Protein AF-A0A7S3QJF5-F1 (afdb_monomer)

Solvent-accessible surface area (backbone atoms only — not comparable to full-atom values): 26182 Å² total; per-residue (Å²): 145,81,90,89,87,81,88,81,76,85,84,74,83,82,45,63,79,33,68,80,25,39,72,54,13,58,52,30,79,36,64,39,49,44,50,48,44,56,65,53,67,26,34,34,43,92,89,38,41,21,48,79,27,60,51,68,78,72,95,84,66,97,65,93,73,73,82,42,37,38,66,36,55,41,42,27,32,24,41,59,28,31,26,75,39,72,47,81,42,100,88,47,33,36,41,34,31,33,34,60,88,62,37,78,39,47,32,40,37,64,68,52,68,69,61,54,62,71,52,65,83,48,92,86,53,89,82,69,66,90,47,66,71,42,41,32,40,37,34,24,38,62,40,81,76,44,79,70,46,82,42,83,43,60,54,47,96,91,38,71,42,71,28,27,33,42,47,60,36,32,40,50,76,45,76,46,80,55,84,57,87,58,52,60,61,53,48,52,51,45,22,52,52,46,40,49,35,58,50,39,87,74,90,71,72,99,63,82,83,73,56,75,71,78,57,49,74,88,57,70,69,63,65,53,32,13,49,58,43,50,72,70,44,58,68,70,59,39,51,51,54,53,50,65,61,54,70,75,75,69,88,83,77,89,70,84,68,54,76,64,59,64,56,48,34,72,71,61,38,89,78,65,78,81,90,55,91,52,28,73,50,45,71,48,51,78,89,73,50,74,86,42,88,70,42,78,84,40,62,49,59,52,52,48,54,51,51,51,49,52,41,45,72,70,64,63,61,59,76,90,47,53,70,58,34,52,74,66,74,53,56,89,68,50,38,52,45,42,56,64,59,60,68,66,32,66,68,55,44,53,47,35,48,61,57,24,61,86,48,98,51,38,74,63,44,38,57,48,46,54,55,51,50,54,52,40,35,30,70,69,28,40,35,35,79,76,35,80,90,70,42,26,34,31,50,44,28,35,79,56,36,50,44,54,53,53,55,49,52,67,68,41,68,88,46,97,69,79,77,59,71,68,61,72,52,36,47,66,70,58,55,53,51,46,53,52,51,56,56,58,50,48,76,74,66,78,122

Mean predicted aligned error: 14.53 Å

Structure (mmCIF, N/CA/C/O backbone):
data_AF-A0A7S3QJF5-F1
#
_entry.id   AF-A0A7S3QJF5-F1
#
loop_
_atom_site.group_PDB
_atom_site.id
_atom_site.type_symbol
_atom_site.label_atom_id
_atom_site.label_alt_id
_atom_site.label_comp_id
_atom_site.label_asym_id
_atom_site.label_entity_id
_atom_site.label_seq_id
_atom_site.pdbx_PDB_ins_code
_atom_site.Cartn_x
_atom_site.Cartn_y
_atom_site.Cartn_z
_atom_site.occupancy
_atom_site.B_iso_or_equiv
_atom_site.auth_seq_id
_atom_site.auth_comp_id
_atom_site.auth_asym_id
_atom_site.auth_atom_id
_atom_site.pdbx_PDB_model_num
ATOM 1 N N . MET A 1 1 ? -17.122 21.396 52.860 1.00 43.59 1 MET A N 1
ATOM 2 C CA . MET A 1 1 ? -16.197 20.305 52.474 1.00 43.59 1 MET A CA 1
ATOM 3 C C . MET A 1 1 ? -16.708 19.664 51.190 1.00 43.59 1 MET A C 1
ATOM 5 O O . MET A 1 1 ? -17.075 18.500 51.164 1.00 43.59 1 MET A O 1
ATOM 9 N N . GLU A 1 2 ? -16.739 20.449 50.121 1.00 44.84 2 GLU A N 1
ATOM 10 C CA . GLU A 1 2 ? -17.130 20.034 48.775 1.00 44.84 2 GLU A CA 1
ATOM 11 C C . GLU A 1 2 ? -16.091 20.625 47.822 1.00 44.84 2 GLU A C 1
ATOM 13 O O . GLU A 1 2 ? -15.639 21.749 48.037 1.00 44.84 2 GLU A O 1
ATOM 18 N N . GLY A 1 3 ? -15.689 19.867 46.800 1.00 44.97 3 GLY A N 1
ATOM 19 C CA . GLY A 1 3 ? -14.887 20.400 45.696 1.00 44.97 3 GLY A CA 1
ATOM 20 C C . GLY A 1 3 ? -13.443 19.903 45.601 1.00 44.97 3 GLY A C 1
ATOM 21 O O . GLY A 1 3 ? -12.527 20.712 45.601 1.00 44.97 3 GLY A O 1
ATOM 22 N N . LYS A 1 4 ? -13.230 18.587 45.456 1.00 47.69 4 LYS A N 1
ATOM 23 C CA . LYS A 1 4 ? -12.021 17.997 44.831 1.00 47.69 4 LYS A CA 1
ATOM 24 C C . LYS A 1 4 ? -12.344 16.609 44.247 1.00 47.69 4 LYS A C 1
ATOM 26 O O . LYS A 1 4 ? -11.922 15.605 44.802 1.00 47.69 4 LYS A O 1
ATOM 31 N N . LYS A 1 5 ? -13.145 16.519 43.171 1.00 47.94 5 LYS A N 1
ATOM 32 C CA . LYS A 1 5 ? -13.396 15.237 42.457 1.00 47.94 5 LYS A CA 1
ATOM 33 C C . LYS A 1 5 ? -13.646 15.335 40.936 1.00 47.94 5 LYS A C 1
ATOM 35 O O . LYS A 1 5 ? -14.185 14.401 40.359 1.00 47.94 5 LYS A O 1
ATOM 40 N N . SER A 1 6 ? -13.245 16.409 40.250 1.00 43.84 6 SER A N 1
ATOM 41 C CA . SER A 1 6 ? -13.555 16.571 38.810 1.00 43.84 6 SER A CA 1
ATOM 42 C C . SER A 1 6 ? -12.358 16.753 37.865 1.00 43.84 6 SER A C 1
ATOM 44 O O . SER A 1 6 ? -12.575 16.973 36.679 1.00 43.84 6 SER A O 1
ATOM 46 N N . GLN A 1 7 ? -11.109 16.605 38.324 1.00 39.16 7 GLN A N 1
ATOM 47 C CA . GLN A 1 7 ? -9.922 16.863 37.485 1.00 39.16 7 GLN A CA 1
ATOM 48 C C . GLN A 1 7 ? -9.176 15.624 36.950 1.00 39.16 7 GLN A C 1
ATOM 50 O O . GLN A 1 7 ? -8.124 15.779 36.344 1.00 39.16 7 GLN A O 1
ATOM 55 N N . GLU A 1 8 ? -9.727 14.411 37.073 1.00 44.88 8 GLU A N 1
ATOM 56 C CA . GLU A 1 8 ? -9.006 13.168 36.718 1.00 44.88 8 GLU A CA 1
ATOM 57 C C . GLU A 1 8 ? -9.689 12.292 35.644 1.00 44.88 8 GLU A C 1
ATOM 59 O O . GLU A 1 8 ? -9.414 11.102 35.539 1.00 44.88 8 GLU A O 1
ATOM 64 N N . ARG A 1 9 ? -10.577 12.857 34.808 1.00 42.75 9 ARG A N 1
ATOM 65 C CA . ARG A 1 9 ? -11.250 12.112 33.713 1.00 42.75 9 ARG A CA 1
ATOM 66 C C . ARG A 1 9 ? -10.900 12.548 32.287 1.00 42.75 9 ARG A C 1
ATOM 68 O O . ARG A 1 9 ? -11.489 12.041 31.341 1.00 42.75 9 ARG A O 1
ATOM 75 N N . VAL A 1 10 ? -9.908 13.420 32.103 1.00 41.75 10 VAL A N 1
ATOM 76 C CA . VAL A 1 10 ? -9.433 13.798 30.752 1.00 41.75 10 VAL A CA 1
ATOM 77 C C . VAL A 1 10 ? -8.393 12.799 30.202 1.00 41.75 10 VAL A C 1
ATOM 79 O O . VAL A 1 10 ? -8.034 12.854 29.035 1.00 41.75 10 VAL A O 1
ATOM 82 N N . ALA A 1 11 ? -7.964 11.807 30.991 1.00 50.84 11 ALA A N 1
ATOM 83 C CA . ALA A 1 11 ? -6.901 10.869 30.613 1.00 50.84 11 ALA A CA 1
ATOM 84 C C . ALA A 1 11 ? -7.326 9.623 29.788 1.00 50.84 11 ALA A C 1
ATOM 86 O O . ALA A 1 11 ? -6.545 8.681 29.720 1.00 50.84 11 ALA A O 1
ATOM 87 N N . SER A 1 12 ? -8.514 9.538 29.167 1.00 52.88 12 SER A N 1
ATOM 88 C CA . SER A 1 12 ? -9.055 8.214 28.758 1.00 52.88 12 SER A CA 1
ATOM 89 C C . SER A 1 12 ? -9.655 8.069 27.348 1.00 52.88 12 SER A C 1
ATOM 91 O O .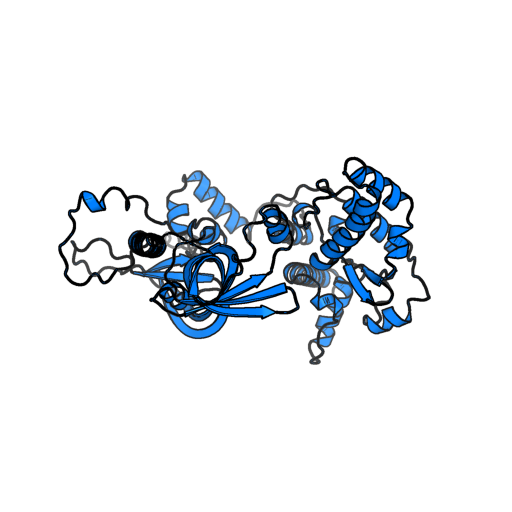 SER A 1 12 ? -10.660 7.394 27.180 1.00 52.88 12 SER A O 1
ATOM 93 N N . ASN A 1 13 ? -9.014 8.607 26.302 1.00 60.50 13 ASN A N 1
ATOM 94 C CA . ASN A 1 13 ? -9.364 8.242 24.909 1.00 60.50 13 ASN A CA 1
ATOM 95 C C . ASN A 1 13 ? -8.319 7.349 24.213 1.00 60.50 13 ASN A C 1
ATOM 97 O O . ASN A 1 13 ? -8.413 7.090 23.010 1.00 60.50 13 ASN A O 1
ATOM 101 N N . ILE A 1 14 ? -7.304 6.868 24.937 1.00 66.38 14 ILE A N 1
ATOM 102 C CA . ILE A 1 14 ? -6.342 5.912 24.384 1.00 66.38 14 ILE A CA 1
ATOM 103 C C . ILE A 1 14 ? -6.961 4.523 24.465 1.00 66.38 14 ILE A C 1
ATOM 105 O O . ILE A 1 14 ? -7.005 3.912 25.525 1.00 66.38 14 ILE A O 1
ATOM 109 N N . THR A 1 15 ? -7.436 4.033 23.326 1.00 78.12 15 THR A N 1
ATOM 110 C CA . THR A 1 15 ? -7.930 2.662 23.197 1.00 78.12 15 THR A CA 1
ATOM 111 C C . THR A 1 15 ? -6.823 1.768 22.628 1.00 78.12 15 THR A C 1
ATOM 113 O O . THR A 1 15 ? -5.924 2.276 21.943 1.00 78.12 15 THR A O 1
ATOM 116 N N . PRO A 1 16 ? -6.894 0.435 22.809 1.00 72.88 16 PRO A N 1
ATOM 117 C CA . PRO A 1 16 ? -6.016 -0.513 22.110 1.00 72.88 16 PRO A CA 1
ATOM 118 C C . PRO A 1 16 ? -6.009 -0.339 20.581 1.00 72.88 16 PRO A C 1
ATOM 120 O O . PRO A 1 16 ? -5.059 -0.740 19.911 1.00 72.88 16 PRO A O 1
ATOM 123 N N . LEU A 1 17 ? -7.059 0.285 20.034 1.00 80.31 17 LEU A N 1
ATOM 124 C CA . LEU A 1 17 ? -7.268 0.529 18.609 1.00 80.31 17 LEU A CA 1
ATOM 125 C C . LEU A 1 17 ? -6.855 1.937 18.153 1.00 80.31 17 LEU A C 1
ATOM 127 O O . LEU A 1 17 ? -7.011 2.279 16.981 1.00 80.31 17 LEU A O 1
ATOM 131 N N . SER A 1 18 ? -6.327 2.785 19.036 1.00 84.00 18 SER A N 1
ATOM 132 C CA . SER A 1 18 ? -5.786 4.078 18.618 1.00 84.00 18 SER A CA 1
ATOM 133 C C . SER A 1 18 ? -4.589 3.851 17.684 1.00 84.00 18 SER A C 1
ATOM 135 O O . SER A 1 18 ? -3.697 3.070 17.999 1.00 84.00 18 SER A O 1
ATOM 137 N N . HIS A 1 19 ? -4.522 4.542 16.539 1.00 78.56 19 HIS A N 1
ATOM 138 C CA . HIS A 1 19 ? -3.467 4.309 15.533 1.00 78.56 19 HIS A CA 1
ATOM 139 C C . HIS A 1 19 ? -2.036 4.386 16.095 1.00 78.56 19 HIS A C 1
ATOM 141 O O . HIS A 1 19 ? -1.173 3.610 15.692 1.00 78.56 19 HIS A O 1
ATOM 147 N N . SER A 1 20 ? -1.780 5.306 17.032 1.00 80.00 20 SER A N 1
ATOM 148 C CA . SER A 1 20 ? -0.486 5.430 17.718 1.00 80.00 20 SER A CA 1
ATOM 149 C C . SER A 1 20 ? -0.148 4.212 18.579 1.00 80.00 20 SER A C 1
ATOM 151 O O . SER A 1 20 ? 1.023 3.872 18.709 1.00 80.00 20 SER A O 1
ATOM 153 N N . ILE A 1 21 ? -1.163 3.549 19.131 1.00 85.88 21 ILE A N 1
ATOM 154 C CA . ILE A 1 21 ? -1.040 2.332 19.931 1.00 85.88 21 ILE A CA 1
ATOM 155 C C . ILE A 1 21 ? -0.835 1.131 19.022 1.00 85.88 21 ILE A C 1
ATOM 157 O O . ILE A 1 21 ? 0.125 0.395 19.197 1.00 85.88 21 ILE A O 1
ATOM 161 N N . VAL A 1 22 ? -1.654 0.978 17.985 1.00 87.25 22 VAL A N 1
ATOM 162 C CA . VAL A 1 22 ? -1.517 -0.107 17.000 1.00 87.25 22 VAL A CA 1
ATOM 163 C C . VAL A 1 22 ? -0.123 -0.116 16.373 1.00 87.25 22 VAL A C 1
ATOM 165 O O . VAL A 1 22 ? 0.470 -1.178 16.216 1.00 87.25 22 VAL A O 1
ATOM 168 N N . ALA A 1 23 ? 0.449 1.061 16.099 1.00 86.12 23 ALA A N 1
ATOM 169 C CA . ALA A 1 23 ? 1.806 1.188 15.575 1.00 86.12 23 ALA A CA 1
ATOM 170 C C . ALA A 1 23 ? 2.895 0.612 16.503 1.00 86.12 23 ALA A C 1
ATOM 172 O O . ALA A 1 23 ? 3.971 0.279 16.012 1.00 86.12 23 ALA A O 1
ATOM 173 N N . LEU A 1 24 ? 2.628 0.473 17.805 1.00 86.62 24 LEU A N 1
ATOM 174 C CA . LEU A 1 24 ? 3.517 -0.190 18.762 1.00 86.62 24 LEU A CA 1
ATOM 175 C C . LEU A 1 24 ? 3.342 -1.713 18.792 1.00 86.62 24 LEU A C 1
ATOM 177 O O . LEU A 1 24 ? 4.203 -2.408 19.326 1.00 86.62 24 LEU A O 1
ATOM 181 N N . SER A 1 25 ? 2.250 -2.252 18.241 1.00 90.50 25 SER A N 1
ATOM 182 C CA . SER A 1 25 ? 2.023 -3.695 18.219 1.00 90.50 25 SER A CA 1
ATOM 183 C C . SER A 1 25 ? 2.938 -4.361 17.197 1.00 90.50 25 SER A C 1
ATOM 185 O O . SER A 1 25 ? 2.817 -4.153 15.991 1.00 90.50 25 SER A O 1
ATOM 187 N N . ARG A 1 26 ? 3.834 -5.221 17.681 1.00 89.75 26 ARG A N 1
ATOM 188 C CA . ARG A 1 26 ? 4.731 -6.011 16.832 1.00 89.75 26 ARG A CA 1
ATOM 189 C C . ARG A 1 26 ? 3.956 -6.920 15.868 1.00 89.75 26 ARG A C 1
ATOM 191 O O . ARG A 1 26 ? 4.272 -6.956 14.681 1.00 89.75 26 ARG A O 1
ATOM 198 N N . ALA A 1 27 ? 2.895 -7.565 16.360 1.00 93.00 27 ALA A N 1
ATOM 199 C CA . ALA A 1 27 ? 2.029 -8.432 15.560 1.00 93.00 27 ALA A CA 1
ATOM 200 C C . ALA A 1 27 ? 1.361 -7.687 14.393 1.00 93.00 27 ALA A C 1
ATOM 202 O O . ALA A 1 27 ? 1.104 -8.274 13.346 1.00 93.00 27 ALA A O 1
ATOM 203 N N . TYR A 1 28 ? 1.125 -6.380 14.515 1.00 94.69 28 TYR A N 1
ATOM 204 C CA . TYR A 1 28 ? 0.564 -5.611 13.411 1.00 94.69 28 TYR A CA 1
ATOM 205 C C . TYR A 1 28 ? 1.526 -5.517 12.217 1.00 94.69 28 TYR A C 1
ATOM 207 O O . TYR A 1 28 ? 1.071 -5.496 11.076 1.00 94.69 28 TYR A O 1
ATOM 215 N N . HIS A 1 29 ? 2.843 -5.481 12.448 1.00 90.69 29 HIS A N 1
ATOM 216 C CA . HIS A 1 29 ? 3.846 -5.222 11.404 1.00 90.69 29 HIS A CA 1
ATOM 217 C C . HIS A 1 29 ? 4.508 -6.476 10.828 1.00 90.69 29 HIS A C 1
ATOM 219 O O . HIS A 1 29 ? 5.046 -6.411 9.714 1.00 90.69 29 HIS A O 1
ATOM 225 N N . GLU A 1 30 ? 4.484 -7.584 11.568 1.00 94.38 30 GLU A N 1
ATOM 226 C CA . GLU A 1 30 ? 5.133 -8.855 11.228 1.00 94.38 30 GLU A CA 1
ATOM 227 C C . GLU A 1 30 ? 4.190 -9.848 10.541 1.00 94.38 30 GLU A C 1
ATOM 229 O O . GLU A 1 30 ? 2.973 -9.768 10.669 1.00 94.38 30 GLU A O 1
ATOM 234 N N . TYR A 1 31 ? 4.759 -10.816 9.817 1.00 97.31 31 TYR A N 1
ATOM 235 C CA . TYR A 1 31 ? 4.002 -11.945 9.278 1.00 97.31 31 TYR A CA 1
ATOM 236 C C . TYR A 1 31 ? 3.770 -12.975 10.384 1.00 97.31 31 TYR A C 1
ATOM 238 O O . TYR A 1 31 ? 4.649 -13.775 10.695 1.00 97.31 31 TYR A O 1
ATOM 246 N N . ASN A 1 32 ? 2.594 -12.925 11.005 1.00 97.06 32 ASN A N 1
ATOM 247 C CA . ASN A 1 32 ? 2.242 -13.845 12.084 1.00 97.06 32 ASN A CA 1
ATOM 248 C C . ASN A 1 32 ? 1.867 -15.217 11.513 1.00 97.06 32 ASN A C 1
ATOM 250 O O . ASN A 1 32 ? 1.034 -15.250 10.606 1.00 97.06 32 ASN A O 1
ATOM 254 N N . PRO A 1 33 ? 2.404 -16.333 12.033 1.00 97.25 33 PRO A N 1
ATOM 255 C CA . PRO A 1 33 ? 1.967 -17.657 11.616 1.00 97.25 33 PRO A CA 1
ATOM 256 C C . PRO A 1 33 ? 0.531 -17.887 12.093 1.00 97.25 33 PRO A C 1
ATOM 258 O O . PRO A 1 33 ? 0.274 -17.946 13.298 1.00 97.25 33 PRO A O 1
ATOM 261 N N . LEU A 1 34 ? -0.412 -18.003 11.160 1.00 97.75 34 LEU A N 1
ATOM 262 C CA . LEU A 1 34 ? -1.835 -18.164 11.457 1.00 97.75 34 LEU A CA 1
ATOM 263 C C . LEU A 1 34 ? -2.404 -19.367 10.714 1.00 97.75 34 LEU A C 1
ATOM 265 O O . LEU A 1 34 ? -2.109 -19.562 9.543 1.00 97.75 34 LEU A O 1
ATOM 269 N N . PHE A 1 35 ? -3.291 -20.099 11.385 1.00 97.94 35 PHE A N 1
ATOM 270 C CA . PHE A 1 35 ? -4.203 -20.998 10.687 1.00 97.94 35 PHE A CA 1
ATOM 271 C C . PHE A 1 35 ? -5.171 -20.185 9.824 1.00 97.94 35 PHE A C 1
ATOM 273 O O . PHE A 1 35 ? -5.602 -19.097 10.232 1.00 97.94 35 PHE A O 1
ATOM 280 N N . ILE A 1 36 ? -5.581 -20.730 8.685 1.00 98.38 36 ILE A N 1
ATOM 281 C CA . ILE A 1 36 ? -6.577 -20.123 7.797 1.00 98.38 36 ILE A CA 1
ATOM 282 C C . ILE A 1 36 ? -7.895 -19.875 8.540 1.00 98.38 36 ILE A C 1
ATOM 284 O O . ILE A 1 36 ? -8.464 -18.785 8.439 1.00 98.38 36 ILE A O 1
ATOM 288 N N . GLU A 1 37 ? -8.340 -20.820 9.371 1.00 97.19 37 GLU A N 1
ATOM 289 C CA . GLU A 1 37 ? -9.504 -20.632 10.247 1.00 97.19 37 GLU A CA 1
ATOM 290 C C . GLU A 1 37 ? -9.351 -19.377 11.125 1.00 97.19 37 GLU A C 1
ATOM 292 O O . GLU A 1 37 ? -10.289 -18.594 11.293 1.00 97.19 37 GLU A O 1
ATOM 297 N N . THR A 1 38 ? -8.141 -19.134 11.645 1.00 96.56 38 THR A N 1
ATOM 298 C CA . THR A 1 38 ? -7.874 -17.955 12.478 1.00 96.56 38 THR A CA 1
ATOM 299 C C . THR A 1 38 ? -8.030 -16.670 11.667 1.00 96.56 38 THR A C 1
ATOM 301 O O . THR A 1 38 ? -8.658 -15.735 12.163 1.00 96.56 38 THR A O 1
ATOM 304 N N . VAL A 1 39 ? -7.552 -16.634 10.416 1.00 97.75 39 VAL A N 1
ATOM 305 C CA . VAL A 1 39 ? -7.726 -15.483 9.506 1.00 97.75 39 VAL A CA 1
ATOM 306 C C . VAL A 1 39 ? -9.211 -15.194 9.261 1.00 97.75 39 VAL A C 1
ATOM 308 O O . VAL A 1 39 ? -9.647 -14.042 9.335 1.00 97.75 39 VAL A O 1
ATOM 311 N N . HIS A 1 40 ? -10.021 -16.230 9.037 1.00 97.00 40 HIS A N 1
ATOM 312 C CA . HIS A 1 40 ? -11.471 -16.073 8.865 1.00 97.00 40 HIS A CA 1
ATOM 313 C C . HIS A 1 40 ? -12.175 -15.607 10.141 1.00 97.00 40 HIS A C 1
ATOM 315 O O . HIS A 1 40 ? -13.123 -14.824 10.067 1.00 97.00 40 HIS A O 1
ATOM 321 N N . SER A 1 41 ? -11.683 -16.018 11.311 1.00 96.19 41 SER A N 1
ATOM 322 C CA . SER A 1 41 ? -12.267 -15.658 12.609 1.00 96.19 41 SER A CA 1
ATOM 323 C C . SER A 1 41 ? -11.955 -14.233 13.090 1.00 96.19 41 SER A C 1
ATOM 325 O O . SER A 1 41 ? -12.544 -13.787 14.077 1.00 96.19 41 SER A O 1
ATOM 327 N N . LEU A 1 42 ? -11.045 -13.509 12.421 1.00 97.31 42 LEU A N 1
ATOM 328 C CA . LEU A 1 42 ? -10.685 -12.138 12.797 1.00 97.31 42 LEU A CA 1
ATOM 329 C C . LEU A 1 42 ? -11.923 -11.230 12.813 1.00 97.31 42 LEU A C 1
ATOM 331 O O . LEU A 1 42 ? -12.817 -11.342 11.963 1.00 97.31 42 LEU A O 1
ATOM 335 N N . ILE A 1 43 ? -11.940 -10.275 13.742 1.00 97.50 43 ILE A N 1
ATOM 336 C CA . ILE A 1 43 ? -12.980 -9.246 13.824 1.00 97.50 43 ILE A CA 1
ATOM 337 C C . ILE A 1 43 ? -12.408 -7.923 13.333 1.00 97.50 43 ILE A C 1
ATOM 339 O O . ILE A 1 43 ? -11.392 -7.451 13.837 1.00 97.50 43 ILE A O 1
ATOM 343 N N . LEU A 1 44 ? -13.079 -7.312 12.362 1.00 96.75 44 LEU A N 1
ATOM 344 C CA . LEU A 1 44 ? -12.746 -5.984 11.873 1.00 96.75 44 LEU A CA 1
ATOM 345 C C . LEU A 1 44 ? -13.293 -4.934 12.848 1.00 96.75 44 LEU A C 1
ATOM 347 O O . LEU A 1 44 ? -14.505 -4.727 12.911 1.00 96.75 44 LEU A O 1
ATOM 351 N N . LEU A 1 45 ? -12.411 -4.266 13.590 1.00 94.56 45 LEU A N 1
ATOM 352 C CA . LEU A 1 45 ? -12.740 -3.190 14.527 1.00 94.56 45 LEU A CA 1
ATOM 353 C C . LEU A 1 45 ? -12.119 -1.882 14.038 1.00 94.56 45 LEU A C 1
ATOM 355 O O . LEU A 1 45 ? -10.908 -1.801 13.850 1.00 94.56 45 LEU A O 1
ATOM 359 N N . ASN A 1 46 ? -12.937 -0.848 13.814 1.00 89.94 46 ASN A N 1
ATOM 360 C CA . ASN A 1 46 ? -12.483 0.458 13.307 1.00 89.94 46 ASN A CA 1
ATOM 361 C C . ASN A 1 46 ? -11.583 0.363 12.053 1.00 89.94 46 ASN A C 1
ATOM 363 O O . ASN A 1 46 ? -10.636 1.130 11.891 1.00 89.94 46 ASN A O 1
ATOM 367 N N . GLY A 1 47 ? -11.873 -0.595 11.165 1.00 89.75 47 GLY A N 1
ATOM 368 C CA . GLY A 1 47 ? -11.103 -0.829 9.940 1.00 89.75 47 GLY A CA 1
ATOM 369 C C . GLY A 1 47 ? -9.804 -1.622 10.123 1.00 89.75 47 GLY A C 1
ATOM 370 O O . GLY A 1 47 ? -9.018 -1.683 9.183 1.00 89.75 47 GLY A O 1
ATOM 371 N N . MET A 1 48 ? -9.570 -2.225 11.293 1.00 94.19 48 MET A N 1
ATOM 372 C CA . MET A 1 48 ? -8.404 -3.071 11.567 1.00 94.19 48 MET A CA 1
ATOM 373 C C . MET A 1 48 ? -8.819 -4.493 11.924 1.00 94.19 48 MET A C 1
ATOM 375 O O . MET A 1 48 ? -9.699 -4.697 12.761 1.00 94.19 48 MET A O 1
ATOM 379 N N . ASP A 1 49 ? -8.177 -5.476 11.300 1.00 97.00 49 ASP A N 1
ATOM 380 C CA . ASP A 1 49 ? -8.378 -6.878 11.638 1.00 97.00 49 ASP A CA 1
ATOM 381 C C . ASP A 1 49 ? -7.745 -7.184 12.997 1.00 97.00 49 ASP A C 1
ATOM 383 O O . ASP A 1 49 ? -6.578 -6.880 13.248 1.00 97.00 49 ASP A O 1
ATOM 387 N N . CYS A 1 50 ? -8.540 -7.751 13.900 1.00 96.50 50 CYS A N 1
ATOM 388 C CA . CYS A 1 50 ? -8.137 -8.005 15.274 1.00 96.50 50 CYS A CA 1
ATOM 389 C C . CYS A 1 50 ? -8.396 -9.460 15.659 1.00 96.50 50 CYS A C 1
ATOM 391 O O . CYS A 1 50 ? -9.469 -10.008 15.385 1.00 96.50 50 CYS A O 1
ATOM 393 N N . ILE A 1 51 ? -7.437 -10.060 16.366 1.00 95.50 51 ILE A N 1
ATOM 394 C CA . ILE A 1 51 ? -7.671 -11.278 17.138 1.00 95.50 51 ILE A CA 1
ATOM 395 C C . ILE A 1 51 ? -8.269 -10.867 18.479 1.00 95.50 51 ILE A C 1
ATOM 397 O O . ILE A 1 51 ? -7.710 -10.024 19.185 1.00 95.50 51 ILE A O 1
ATOM 401 N N . ILE A 1 52 ? -9.409 -11.469 18.812 1.00 93.38 52 ILE A N 1
ATOM 402 C CA . ILE A 1 52 ? -10.122 -11.228 20.064 1.00 93.38 52 ILE A CA 1
ATOM 403 C C . ILE A 1 52 ? -9.932 -12.447 20.967 1.00 93.38 52 ILE A C 1
ATOM 405 O O . ILE A 1 52 ? -10.449 -13.528 20.688 1.00 93.38 52 ILE A O 1
ATOM 409 N N . GLY A 1 53 ? -9.163 -12.273 22.038 1.00 86.94 53 GLY A N 1
ATOM 410 C CA . GLY A 1 53 ? -8.947 -13.270 23.083 1.00 86.94 53 GLY A CA 1
ATOM 411 C C . GLY A 1 53 ? -9.688 -12.905 24.368 1.00 86.94 53 GLY A C 1
ATOM 412 O O . GLY A 1 53 ? -10.038 -11.750 24.591 1.00 86.94 53 GLY A O 1
ATOM 413 N N . LYS A 1 54 ? -9.911 -13.880 25.251 1.00 81.56 54 LYS A N 1
ATOM 414 C CA . LYS A 1 54 ? -10.288 -13.599 26.643 1.00 81.56 54 LYS A CA 1
ATOM 415 C C . LYS A 1 54 ? -9.017 -13.677 27.476 1.00 81.56 54 LYS A C 1
ATOM 417 O O . LYS A 1 54 ? -8.391 -14.734 27.495 1.00 81.56 54 LYS A O 1
ATOM 422 N N . SER A 1 55 ? -8.639 -12.586 28.134 1.00 67.88 55 SER A N 1
ATOM 423 C CA . SER A 1 55 ? -7.521 -12.589 29.072 1.00 67.88 55 SER A CA 1
ATOM 424 C C . SER A 1 55 ? -7.965 -13.330 30.331 1.00 67.88 55 SER A C 1
ATOM 426 O O . SER A 1 55 ? -8.662 -12.796 31.191 1.00 67.88 55 SER A O 1
ATOM 428 N N . GLY A 1 56 ? -7.658 -14.623 30.382 1.00 57.00 56 GLY A N 1
ATOM 429 C CA . GLY A 1 56 ? -7.843 -15.449 31.564 1.00 57.00 56 GLY A CA 1
ATOM 430 C C . GLY A 1 56 ? -6.499 -15.627 32.240 1.00 57.00 56 GLY A C 1
ATOM 431 O O . GLY A 1 56 ? -5.708 -16.466 31.813 1.00 57.00 56 GLY A O 1
ATOM 432 N N . VAL A 1 57 ? -6.252 -14.842 33.288 1.00 49.66 57 VAL A N 1
ATOM 433 C CA . VAL A 1 57 ? -5.242 -15.164 34.299 1.00 49.66 57 VAL A CA 1
ATOM 434 C C . VAL A 1 57 ? -5.448 -16.622 34.726 1.00 49.66 57 VAL A C 1
ATOM 436 O O . VAL A 1 57 ? -6.583 -17.071 34.878 1.00 49.66 57 VAL A O 1
ATOM 439 N N . CYS A 1 58 ? -4.335 -17.346 34.835 1.00 48.69 58 CYS A N 1
ATOM 440 C CA . CYS A 1 58 ? -4.207 -18.752 35.206 1.00 48.69 58 CYS A CA 1
ATOM 441 C C . CYS A 1 58 ? -5.268 -19.257 36.200 1.00 48.69 58 CYS A C 1
ATOM 443 O O . CYS A 1 58 ? -5.635 -18.560 37.143 1.00 48.69 58 CYS A O 1
ATOM 445 N N . GLU A 1 59 ? -5.682 -20.511 36.007 1.00 49.94 59 GLU A N 1
ATOM 446 C CA . GLU A 1 59 ? -6.839 -21.207 36.597 1.00 49.94 59 GLU A CA 1
ATOM 447 C C . GLU A 1 59 ? -6.921 -21.300 38.140 1.00 49.94 59 GLU A C 1
ATOM 449 O O . GLU A 1 59 ? -7.829 -21.947 38.650 1.00 49.94 59 GLU A O 1
ATOM 454 N N . ASP A 1 60 ? -6.074 -20.620 38.916 1.00 52.12 60 ASP A N 1
ATOM 455 C CA . ASP A 1 60 ? -5.949 -20.889 40.356 1.00 52.12 60 ASP A CA 1
ATOM 456 C C . ASP A 1 60 ? -6.749 -19.972 41.296 1.00 52.12 60 ASP A C 1
ATOM 458 O O . ASP A 1 60 ? -6.720 -20.190 42.509 1.00 52.12 60 ASP A O 1
ATOM 462 N N . LYS A 1 61 ? -7.500 -18.968 40.815 1.00 51.75 61 LYS A N 1
ATOM 463 C CA . LYS A 1 61 ? -8.356 -18.151 41.706 1.00 51.75 61 LYS A CA 1
ATOM 464 C C . LYS A 1 61 ? -9.717 -17.832 41.087 1.00 51.75 61 LYS A C 1
ATOM 466 O O . LYS A 1 61 ? -9.830 -17.004 40.192 1.00 51.75 61 LYS A O 1
ATOM 471 N N . GLN A 1 62 ? -10.761 -18.477 41.617 1.00 51.78 62 GLN A N 1
ATOM 472 C CA . GLN A 1 62 ? -12.187 -18.286 41.300 1.00 51.78 62 GLN A CA 1
ATOM 473 C C . GLN A 1 62 ? -12.749 -16.925 41.767 1.00 51.78 62 GLN A C 1
ATOM 475 O O . GLN A 1 62 ? -13.820 -16.856 42.365 1.00 51.78 62 GLN A O 1
ATOM 480 N N . THR A 1 63 ? -12.055 -15.818 41.524 1.00 55.94 63 THR A N 1
ATOM 481 C CA . THR A 1 63 ? -12.647 -1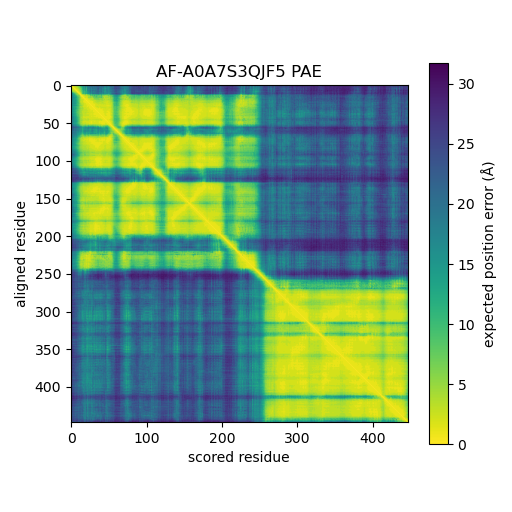4.489 41.721 1.00 55.94 63 THR A CA 1
ATOM 482 C C . THR A 1 63 ? -13.274 -14.052 40.406 1.00 55.94 63 THR A C 1
ATOM 484 O O . THR A 1 63 ? -12.577 -13.813 39.426 1.00 55.94 63 THR A O 1
ATOM 487 N N . SER A 1 64 ? -14.604 -13.984 40.378 1.00 57.25 64 SER A N 1
ATOM 488 C CA . SER A 1 64 ? -15.465 -13.619 39.243 1.00 57.25 64 SER A CA 1
ATOM 489 C C . SER A 1 64 ? -15.348 -12.152 38.791 1.00 57.25 64 SER A C 1
ATOM 491 O O . SER A 1 64 ? -16.291 -11.602 38.224 1.00 57.25 64 SER A O 1
ATOM 493 N N . GLU A 1 65 ? -14.222 -11.494 39.053 1.00 56.50 65 GLU A N 1
ATOM 494 C CA . GLU A 1 65 ? -14.004 -10.092 38.710 1.00 56.50 65 GLU A CA 1
ATOM 495 C C . GLU A 1 65 ? -13.415 -9.979 37.296 1.00 56.50 65 GLU A C 1
ATOM 497 O O . GLU A 1 65 ? -12.278 -10.366 37.046 1.00 56.50 65 GLU A O 1
ATOM 502 N N . GLY A 1 66 ? -14.241 -9.476 36.369 1.00 61.91 66 GLY A N 1
ATOM 503 C CA . GLY A 1 66 ? -13.837 -8.831 35.114 1.00 61.91 66 GLY A CA 1
ATOM 504 C C . GLY A 1 66 ? -12.977 -9.653 34.149 1.00 61.91 66 GLY A C 1
ATOM 505 O O . GLY A 1 66 ? -11.766 -9.469 34.077 1.00 61.91 66 GLY A O 1
ATOM 506 N N . LEU A 1 67 ? -13.596 -10.489 33.305 1.00 63.75 67 LEU A N 1
ATOM 507 C CA . LEU A 1 67 ? -12.918 -11.025 32.115 1.00 63.75 67 LEU A CA 1
ATOM 508 C C . LEU A 1 67 ? -12.563 -9.866 31.171 1.00 63.75 67 LEU A C 1
ATOM 510 O O . LEU A 1 67 ? -13.424 -9.370 30.444 1.00 63.75 67 LEU A O 1
ATOM 514 N N . THR A 1 68 ? -11.301 -9.446 31.173 1.00 71.25 68 THR A N 1
ATOM 515 C CA . THR A 1 68 ? -10.798 -8.442 30.232 1.00 71.25 68 THR A CA 1
ATOM 516 C C . THR A 1 68 ? -10.608 -9.081 28.858 1.00 71.25 68 THR A C 1
ATOM 518 O O . THR A 1 68 ? -10.027 -10.161 28.709 1.00 71.25 68 THR A O 1
ATOM 521 N N . THR A 1 69 ? -11.145 -8.442 27.822 1.00 84.56 69 THR A N 1
ATOM 522 C CA . THR A 1 69 ? -10.977 -8.906 26.443 1.00 84.56 69 THR A CA 1
ATOM 523 C C . THR A 1 69 ? -9.628 -8.438 25.924 1.00 84.56 69 THR A C 1
ATOM 525 O O . THR A 1 69 ? -9.319 -7.251 25.919 1.00 84.56 69 THR A O 1
ATOM 528 N N . TYR A 1 70 ? -8.824 -9.374 25.442 1.00 86.50 70 TYR A N 1
ATOM 529 C CA . TYR A 1 70 ? -7.558 -9.080 24.794 1.00 86.50 70 TYR A CA 1
ATOM 530 C C . TYR A 1 70 ? -7.794 -8.784 23.308 1.00 86.50 70 TYR A C 1
ATOM 532 O O . TYR A 1 70 ? -8.399 -9.591 22.600 1.00 86.50 70 TYR A O 1
ATOM 540 N N . VAL A 1 71 ? -7.317 -7.632 22.829 1.00 91.50 71 VAL A N 1
ATOM 541 C CA . VAL A 1 71 ? -7.446 -7.204 21.427 1.00 91.50 71 VAL A CA 1
ATOM 542 C C . VAL A 1 71 ? -6.059 -7.059 20.812 1.00 91.50 71 VAL A C 1
ATOM 544 O O . VAL A 1 71 ? -5.287 -6.185 21.210 1.00 91.50 71 VAL A O 1
ATOM 547 N N . LEU A 1 72 ? -5.751 -7.895 19.819 1.00 94.62 72 LEU A N 1
ATOM 548 C CA . LEU A 1 72 ? -4.480 -7.862 19.096 1.00 94.62 72 LEU A CA 1
ATOM 549 C C . LEU A 1 72 ? -4.700 -7.485 17.629 1.00 94.62 72 LEU A C 1
ATOM 551 O O . LEU A 1 72 ? -5.231 -8.305 16.876 1.00 94.62 72 LEU A O 1
ATOM 555 N N . PRO A 1 73 ? -4.296 -6.278 17.200 1.00 95.75 73 PRO A N 1
ATOM 556 C CA . PRO A 1 73 ? -4.403 -5.879 15.805 1.00 95.75 73 PRO A CA 1
ATOM 557 C C . PRO A 1 73 ? -3.375 -6.633 14.947 1.00 95.75 73 PRO A C 1
ATOM 559 O O . PRO A 1 73 ? -2.199 -6.728 15.298 1.00 95.75 73 PRO A O 1
ATOM 562 N N . VAL A 1 74 ? -3.815 -7.141 13.797 1.00 96.69 74 VAL A N 1
ATOM 563 C CA . VAL A 1 74 ? -3.012 -7.929 12.854 1.00 96.69 74 VAL A CA 1
ATOM 564 C C . VAL A 1 74 ? -3.279 -7.426 11.439 1.00 96.69 74 VAL A C 1
ATOM 566 O O . VAL A 1 74 ? -4.428 -7.316 11.033 1.00 96.69 74 VAL A O 1
ATOM 569 N N . SER A 1 75 ? -2.228 -7.132 10.667 1.00 97.19 75 SER A N 1
ATOM 570 C CA . SER A 1 75 ? -2.375 -6.746 9.248 1.00 97.19 75 SER A CA 1
ATOM 571 C C . SER A 1 75 ? -1.719 -7.720 8.271 1.00 97.19 75 SER A C 1
ATOM 573 O O . SER A 1 75 ? -2.034 -7.723 7.081 1.00 97.19 75 SER A O 1
ATOM 575 N N . LYS A 1 76 ? -0.810 -8.566 8.761 1.00 97.88 76 LYS A N 1
ATOM 576 C CA . LYS A 1 76 ? -0.022 -9.492 7.951 1.00 97.88 76 LYS A CA 1
ATOM 577 C C . LYS A 1 76 ? -0.016 -10.879 8.568 1.00 97.88 76 LYS A C 1
ATOM 579 O O . LYS A 1 76 ? -0.017 -11.037 9.792 1.00 97.88 76 LYS A O 1
ATOM 584 N N . CYS A 1 77 ? 0.036 -11.879 7.701 1.00 98.31 77 CYS A N 1
ATOM 585 C CA . CYS A 1 77 ? 0.089 -13.278 8.095 1.00 98.31 77 CYS A CA 1
ATOM 586 C C . CYS A 1 77 ? 1.127 -14.054 7.286 1.00 98.31 77 CYS A C 1
ATOM 588 O O . CYS A 1 77 ? 1.495 -13.680 6.168 1.00 98.31 77 CYS A O 1
ATOM 590 N N . GLU A 1 78 ? 1.598 -15.129 7.898 1.00 98.25 78 GLU A N 1
ATOM 591 C CA . GLU A 1 78 ? 2.243 -16.252 7.248 1.00 98.25 78 GLU A CA 1
ATOM 592 C C . GLU A 1 78 ? 1.271 -17.434 7.325 1.00 98.25 78 GLU A C 1
ATOM 594 O O . GLU A 1 78 ? 0.829 -17.791 8.417 1.00 98.25 78 GLU A O 1
ATOM 599 N N . VAL A 1 79 ? 0.939 -18.018 6.177 1.00 98.31 79 VAL A N 1
ATOM 600 C CA . VAL A 1 79 ? 0.116 -19.231 6.063 1.00 98.31 79 VAL A CA 1
ATOM 601 C C . VAL A 1 79 ? 0.891 -20.266 5.253 1.00 98.31 79 VAL A C 1
ATOM 603 O O . VAL A 1 79 ? 1.630 -19.896 4.336 1.00 98.31 79 VAL A O 1
ATOM 606 N N . ALA A 1 80 ? 0.752 -21.548 5.575 1.00 97.94 80 ALA A N 1
ATOM 607 C CA . ALA A 1 80 ? 1.296 -22.629 4.763 1.00 97.94 80 ALA A CA 1
ATOM 608 C C . ALA A 1 80 ? 0.243 -23.707 4.526 1.00 97.94 80 ALA A C 1
ATOM 610 O O . ALA A 1 80 ? -0.451 -24.107 5.454 1.00 97.94 80 ALA A O 1
ATOM 611 N N . GLY A 1 81 ? 0.128 -24.156 3.282 1.00 97.81 81 GLY A N 1
ATOM 612 C CA . GLY A 1 81 ? -0.921 -25.079 2.870 1.00 97.81 81 GLY A CA 1
ATOM 613 C C . GLY A 1 81 ? -0.725 -25.593 1.450 1.00 97.81 81 GLY A C 1
ATOM 614 O O . GLY A 1 81 ? 0.203 -25.195 0.740 1.00 97.81 81 GLY A O 1
ATOM 615 N N . ILE A 1 82 ? -1.610 -26.490 1.037 1.00 97.81 82 ILE A N 1
ATOM 616 C CA . ILE A 1 82 ? -1.638 -27.081 -0.297 1.00 97.81 82 ILE A CA 1
ATOM 617 C C . ILE A 1 82 ? -2.434 -26.170 -1.233 1.00 97.81 82 ILE A C 1
ATOM 619 O O . ILE A 1 82 ? -3.536 -25.731 -0.905 1.00 97.81 82 ILE A O 1
ATOM 623 N N . ILE A 1 83 ? -1.897 -25.900 -2.424 1.00 97.94 83 ILE A N 1
ATOM 624 C CA . ILE A 1 83 ? -2.638 -25.204 -3.482 1.00 97.94 83 ILE A CA 1
ATOM 625 C C . ILE A 1 83 ? -3.774 -26.110 -3.973 1.00 97.94 83 ILE A C 1
ATOM 627 O O . ILE A 1 83 ? -3.514 -27.140 -4.593 1.00 97.94 83 ILE A O 1
ATOM 631 N N . GLN A 1 84 ? -5.022 -25.699 -3.761 1.00 98.31 84 GLN A N 1
ATOM 632 C CA . GLN A 1 84 ? -6.224 -26.379 -4.265 1.00 98.31 84 GLN A CA 1
ATOM 633 C C . GLN A 1 84 ? -6.697 -25.811 -5.609 1.00 98.31 84 GLN A C 1
ATOM 635 O O . GLN A 1 84 ? -7.276 -26.519 -6.429 1.00 98.31 84 GLN A O 1
ATOM 640 N N . TYR A 1 85 ? -6.429 -24.530 -5.859 1.00 98.00 85 TYR A N 1
ATOM 641 C CA . TYR A 1 85 ? -6.756 -23.846 -7.110 1.00 98.00 85 TYR A CA 1
ATOM 642 C C . TYR A 1 85 ? -5.625 -22.901 -7.493 1.00 98.00 85 TYR A C 1
ATOM 644 O O . TYR A 1 85 ? -5.050 -22.246 -6.625 1.00 98.00 85 TYR A O 1
ATOM 652 N N . TYR A 1 86 ? -5.334 -22.808 -8.788 1.00 96.06 86 TYR A N 1
ATOM 653 C CA . TYR A 1 86 ? -4.358 -21.877 -9.339 1.00 96.06 86 TYR A CA 1
ATOM 654 C C . TYR A 1 86 ? -4.843 -21.355 -10.689 1.00 96.06 86 TYR A C 1
ATOM 656 O O . TYR A 1 86 ? -5.195 -22.135 -11.575 1.00 96.06 86 TYR A O 1
ATOM 664 N N . GLN A 1 87 ? -4.841 -20.036 -10.846 1.00 95.50 87 GLN A N 1
ATOM 665 C CA . GLN A 1 87 ? -5.155 -19.371 -12.099 1.00 95.50 87 GLN A CA 1
ATOM 666 C C . GLN A 1 87 ? -4.232 -18.181 -12.311 1.00 95.50 87 GLN A C 1
ATOM 668 O O . GLN A 1 87 ? -4.268 -17.200 -11.566 1.00 95.50 87 GLN A O 1
ATOM 673 N N . GLU A 1 88 ? -3.465 -18.246 -13.387 1.00 92.31 88 GLU A N 1
ATOM 674 C CA . GLU A 1 88 ? -2.707 -17.122 -13.912 1.00 92.31 88 GLU A CA 1
ATOM 675 C C . GLU A 1 88 ? -3.590 -16.305 -14.866 1.00 92.31 88 GLU A C 1
ATOM 677 O O . GLU A 1 88 ? -4.340 -16.849 -15.681 1.00 92.31 88 GLU A O 1
ATOM 682 N N . LYS A 1 89 ? -3.545 -14.980 -14.740 1.00 91.44 89 LYS A N 1
ATOM 683 C CA . LYS A 1 89 ? -4.288 -14.034 -15.574 1.00 91.44 89 LYS A CA 1
ATOM 684 C C . LYS A 1 89 ? -3.321 -13.358 -16.540 1.00 91.44 89 LYS A C 1
ATOM 686 O O . LYS A 1 89 ? -2.175 -13.080 -16.205 1.00 91.44 89 LYS A O 1
ATOM 691 N N . SER A 1 90 ? -3.819 -12.988 -17.719 1.00 86.62 90 SER A N 1
ATOM 692 C CA . SER A 1 90 ? -3.026 -12.362 -18.792 1.00 86.62 90 SER A CA 1
ATOM 693 C C . SER A 1 90 ? -2.356 -11.034 -18.416 1.00 86.62 90 SER A C 1
ATOM 695 O O . SER A 1 90 ? -1.455 -10.577 -19.110 1.00 86.62 90 SER A O 1
ATOM 697 N N . ASN A 1 91 ? -2.788 -10.396 -17.328 1.00 83.31 91 ASN A N 1
ATOM 698 C CA . ASN A 1 91 ? -2.205 -9.165 -16.800 1.00 83.31 91 ASN A CA 1
ATOM 699 C C . ASN A 1 91 ? -1.016 -9.406 -15.844 1.00 83.31 91 ASN A C 1
ATOM 701 O O . ASN A 1 91 ? -0.617 -8.468 -15.151 1.00 83.31 91 ASN A O 1
ATOM 705 N N . GLY A 1 92 ? -0.497 -10.636 -15.761 1.00 84.31 92 GLY A N 1
ATOM 706 C CA . GLY A 1 92 ? 0.589 -11.010 -14.850 1.00 84.31 92 GLY A CA 1
ATOM 707 C C . GLY A 1 92 ? 0.151 -11.086 -13.387 1.00 84.31 92 GLY A C 1
ATOM 708 O O . GLY A 1 92 ? 0.968 -10.937 -12.485 1.00 84.31 92 GLY A O 1
ATOM 709 N N . THR A 1 93 ? -1.146 -11.244 -13.114 1.00 89.75 93 THR A N 1
ATOM 710 C CA . THR A 1 93 ? -1.637 -11.537 -11.758 1.00 89.75 93 THR A CA 1
ATOM 711 C C . THR A 1 93 ? -1.981 -13.003 -11.641 1.00 89.75 93 THR A C 1
ATOM 713 O O . THR A 1 93 ? -2.396 -13.623 -12.616 1.00 89.75 93 THR A O 1
ATOM 716 N N . TYR A 1 94 ? -1.849 -13.558 -10.446 1.00 93.50 94 TYR A N 1
ATOM 717 C CA . TYR A 1 94 ? -2.268 -14.922 -10.176 1.00 93.50 94 TYR A CA 1
ATOM 718 C C . TYR A 1 94 ? -3.171 -14.967 -8.950 1.00 93.50 94 TYR A C 1
ATOM 720 O O . TYR A 1 94 ? -3.029 -14.199 -7.995 1.00 93.50 94 TYR A O 1
ATOM 728 N N . GLN A 1 95 ? -4.134 -15.873 -9.017 1.00 96.12 95 GLN A N 1
ATOM 729 C CA . GLN A 1 95 ? -5.084 -16.161 -7.961 1.00 96.12 95 GLN A CA 1
ATOM 730 C C . GLN A 1 95 ? -4.931 -17.622 -7.574 1.00 96.12 95 GLN A C 1
ATOM 732 O O . GLN A 1 95 ? -4.840 -18.493 -8.441 1.00 96.12 95 GLN A O 1
ATOM 737 N N . LEU A 1 96 ? -4.908 -17.886 -6.276 1.00 97.44 96 LEU A N 1
ATOM 738 C CA . LEU A 1 96 ? -4.795 -19.235 -5.754 1.00 97.44 96 LEU A CA 1
ATOM 739 C C . LEU A 1 96 ? -5.682 -19.428 -4.527 1.00 97.44 96 LEU A C 1
ATOM 741 O O . LEU A 1 96 ? -5.968 -18.470 -3.813 1.00 97.44 96 LEU A O 1
ATOM 745 N N . VAL A 1 97 ? -6.115 -20.667 -4.308 1.00 98.38 97 VAL A N 1
ATOM 746 C CA . VAL A 1 97 ? -6.823 -21.081 -3.089 1.00 98.38 97 VAL A CA 1
ATOM 747 C C . VAL A 1 97 ? -5.931 -22.062 -2.349 1.00 98.38 97 VAL A C 1
ATOM 749 O O . VAL A 1 97 ? -5.506 -23.058 -2.938 1.00 98.38 97 VAL A O 1
ATOM 752 N N . VAL A 1 98 ? -5.634 -21.769 -1.086 1.00 98.25 98 VAL A N 1
ATOM 753 C CA . VAL A 1 98 ? -4.785 -22.601 -0.219 1.00 98.25 98 VAL A CA 1
ATOM 754 C C . VAL A 1 98 ? -5.628 -23.305 0.829 1.00 98.25 98 VAL A C 1
ATOM 756 O O . VAL A 1 98 ? -6.550 -22.697 1.367 1.00 98.25 98 VAL A O 1
ATOM 759 N N . ASP A 1 99 ? -5.276 -24.551 1.129 1.00 98.44 99 ASP A N 1
ATOM 760 C CA . ASP A 1 99 ? -5.836 -25.355 2.215 1.00 98.44 99 ASP A CA 1
ATOM 761 C C . ASP A 1 99 ? -4.736 -25.766 3.201 1.00 98.44 99 ASP A C 1
ATOM 763 O O . ASP A 1 99 ? -3.753 -26.388 2.799 1.00 98.44 99 ASP A O 1
ATOM 767 N N . ASP A 1 100 ? -4.885 -25.415 4.476 1.00 97.81 100 ASP A N 1
ATOM 768 C CA . ASP A 1 100 ? -3.970 -25.799 5.562 1.00 97.81 100 ASP A CA 1
ATOM 769 C C . ASP A 1 100 ? -4.566 -26.866 6.501 1.00 97.81 100 ASP A C 1
ATOM 771 O O . ASP A 1 100 ? -4.038 -27.098 7.590 1.00 97.81 100 ASP A O 1
ATOM 775 N N . GLY A 1 101 ? -5.700 -27.464 6.116 1.00 96.81 101 GLY A N 1
ATOM 776 C CA . GLY A 1 101 ? -6.485 -28.398 6.922 1.00 96.81 101 GLY A CA 1
ATOM 777 C C . GLY A 1 101 ? -7.448 -27.728 7.910 1.00 96.81 101 GLY A C 1
ATOM 778 O O . GLY A 1 101 ? -8.347 -28.392 8.425 1.00 96.81 101 GLY A O 1
ATOM 779 N N . SER A 1 102 ? -7.309 -26.421 8.166 1.00 96.31 102 SER A N 1
ATOM 780 C CA . SER A 1 102 ? -8.228 -25.638 9.007 1.00 96.31 102 SER A CA 1
ATOM 781 C C . SER A 1 102 ? -9.275 -24.866 8.194 1.00 96.31 102 SER A C 1
ATOM 783 O O . SER A 1 102 ? -10.312 -24.466 8.725 1.00 96.31 102 SER A O 1
ATOM 785 N N . GLY A 1 103 ? -9.033 -24.659 6.898 1.00 97.25 103 GLY A N 1
ATOM 786 C CA . GLY A 1 103 ? -9.975 -24.026 5.982 1.00 97.25 103 GLY A CA 1
ATOM 787 C C . GLY A 1 103 ? -9.345 -23.653 4.643 1.00 97.25 103 GLY A C 1
ATOM 788 O O . GLY A 1 103 ? -8.166 -23.884 4.407 1.00 97.25 103 GLY A O 1
ATOM 789 N N . LEU A 1 104 ? -10.143 -23.024 3.776 1.00 98.31 104 LEU A N 1
ATOM 790 C CA . LEU A 1 104 ? -9.705 -22.535 2.465 1.00 98.31 104 LEU A CA 1
ATOM 791 C C . LEU A 1 104 ? -9.487 -21.024 2.485 1.00 98.31 104 LEU A C 1
ATOM 793 O O . LEU A 1 104 ? -10.308 -20.295 3.044 1.00 98.31 104 LEU A O 1
ATOM 797 N N . LEU A 1 105 ? -8.418 -20.540 1.856 1.00 98.50 105 LEU A N 1
ATOM 798 C CA . LEU A 1 105 ? -8.090 -19.116 1.794 1.00 98.50 105 LEU A CA 1
ATOM 799 C C . LEU A 1 105 ? -7.788 -18.662 0.370 1.00 98.50 105 LEU A C 1
ATOM 801 O O . LEU A 1 105 ? -6.901 -19.211 -0.283 1.00 98.50 105 LEU A O 1
ATOM 805 N N . ASP A 1 106 ? -8.493 -17.619 -0.069 1.00 98.31 106 ASP A N 1
ATOM 806 C CA . ASP A 1 106 ? -8.182 -16.911 -1.306 1.00 98.31 106 ASP A CA 1
ATOM 807 C C . ASP A 1 106 ? -6.908 -16.080 -1.132 1.00 98.31 106 ASP A C 1
ATOM 809 O O . ASP A 1 106 ? -6.808 -15.232 -0.237 1.00 98.31 106 ASP A O 1
ATOM 813 N N . CYS A 1 107 ? -5.948 -16.271 -2.030 1.00 98.12 107 CYS A N 1
ATOM 814 C CA . CYS A 1 107 ? -4.734 -15.472 -2.081 1.00 98.12 107 CYS A CA 1
ATOM 815 C C . CYS A 1 107 ? -4.527 -14.895 -3.483 1.00 98.12 107 CYS A C 1
ATOM 817 O O . CYS A 1 107 ? -4.776 -15.542 -4.504 1.00 98.12 107 CYS A O 1
ATOM 819 N N . PHE A 1 108 ? -4.029 -13.664 -3.522 1.00 96.50 108 PHE A N 1
ATOM 820 C CA . PHE A 1 108 ? -3.849 -12.894 -4.744 1.00 96.50 108 PHE A CA 1
ATOM 821 C C . PHE A 1 108 ? -2.436 -12.322 -4.813 1.00 96.50 108 PHE A C 1
ATOM 823 O O . PHE A 1 108 ? -1.971 -11.697 -3.859 1.00 96.50 108 PHE A O 1
ATOM 830 N N . GLY A 1 109 ? -1.756 -12.507 -5.940 1.00 93.75 109 GLY A N 1
ATOM 831 C CA . GLY A 1 109 ? -0.397 -12.020 -6.148 1.00 93.75 109 GLY A CA 1
ATOM 832 C C . GLY A 1 109 ? -0.178 -11.432 -7.536 1.00 93.75 109 GLY A C 1
ATOM 833 O O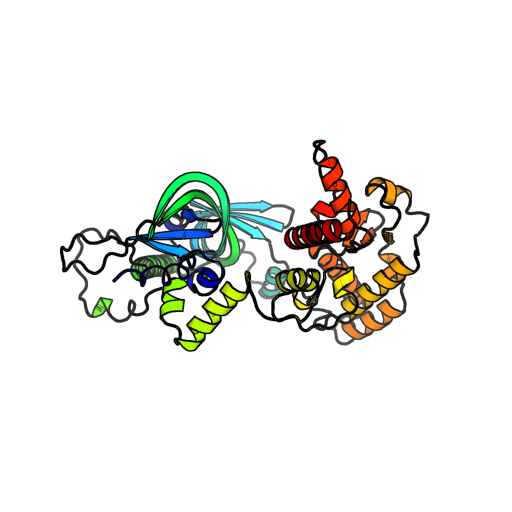 . GLY A 1 109 ? -0.981 -11.600 -8.455 1.00 93.75 109 GLY A O 1
ATOM 834 N N . TRP A 1 110 ? 0.941 -10.729 -7.672 1.00 89.12 110 TRP A N 1
ATOM 835 C CA . TRP A 1 110 ? 1.456 -10.247 -8.948 1.00 89.12 110 TRP A CA 1
ATOM 836 C C . TRP A 1 110 ? 2.729 -11.013 -9.258 1.00 89.12 110 TRP A C 1
ATOM 838 O O . TRP A 1 110 ? 3.546 -11.251 -8.366 1.00 89.12 110 TRP A O 1
ATOM 848 N N . GLU A 1 111 ? 2.892 -11.396 -10.513 1.00 80.69 111 GLU A N 1
ATOM 849 C CA . GLU A 1 111 ? 4.168 -11.857 -11.016 1.00 80.69 111 GLU A CA 1
ATOM 850 C C . GLU A 1 111 ? 5.135 -10.673 -10.954 1.00 80.69 111 GLU A C 1
ATOM 852 O O . GLU A 1 111 ? 4.908 -9.625 -11.568 1.00 80.69 111 GLU A O 1
ATOM 857 N N . ASP A 1 112 ? 6.174 -10.796 -10.128 1.00 68.56 112 ASP A N 1
ATOM 858 C CA . ASP A 1 112 ? 7.250 -9.819 -10.123 1.00 68.56 112 ASP A CA 1
ATOM 859 C C . ASP A 1 112 ? 8.257 -10.237 -11.202 1.00 68.56 112 ASP A C 1
ATOM 861 O O . ASP A 1 112 ? 8.969 -11.231 -11.014 1.00 68.56 112 ASP A O 1
ATOM 865 N N . PRO A 1 113 ? 8.351 -9.504 -12.327 1.00 61.22 113 PRO A N 1
ATOM 866 C CA . PRO A 1 113 ? 9.292 -9.841 -13.388 1.00 61.22 113 PRO A CA 1
ATOM 867 C C . PRO A 1 113 ? 10.746 -9.848 -12.891 1.00 61.22 113 PRO A C 1
ATOM 869 O O . PRO A 1 113 ? 11.569 -10.571 -13.440 1.00 61.22 113 PRO A O 1
ATOM 872 N N . VAL A 1 114 ? 11.063 -9.109 -11.817 1.00 55.62 114 VAL A N 1
ATOM 873 C CA . VAL A 1 114 ? 12.406 -9.096 -11.214 1.00 55.62 114 VAL A CA 1
ATOM 874 C C . VAL A 1 114 ? 12.719 -10.420 -10.513 1.00 55.62 114 VAL A C 1
ATOM 876 O O . VAL A 1 114 ? 13.867 -10.861 -10.514 1.00 55.62 114 VAL A O 1
ATOM 879 N N . ILE A 1 115 ? 11.713 -11.071 -9.923 1.00 54.09 115 ILE A N 1
ATOM 880 C CA . ILE A 1 115 ? 11.886 -12.382 -9.289 1.00 54.09 115 ILE A CA 1
ATOM 881 C C . ILE A 1 115 ? 12.114 -13.445 -10.368 1.00 54.09 115 ILE A C 1
ATOM 883 O O . ILE A 1 115 ? 13.007 -14.272 -10.208 1.00 54.09 115 ILE A O 1
ATOM 887 N N . SER A 1 116 ? 11.384 -13.377 -11.485 1.00 55.41 116 SER A N 1
ATOM 888 C CA . SER A 1 116 ? 11.574 -14.295 -12.617 1.00 55.41 116 SER A CA 1
ATOM 889 C C . SER A 1 116 ? 13.005 -14.226 -13.178 1.00 55.41 116 SER A C 1
ATOM 891 O O . SER A 1 116 ? 13.673 -15.254 -13.277 1.00 55.41 116 SER A O 1
ATOM 893 N N . GLU A 1 117 ? 13.543 -13.019 -13.402 1.00 54.00 117 GLU A N 1
ATOM 894 C CA . GLU A 1 117 ? 14.913 -12.819 -13.918 1.00 54.00 117 GLU A CA 1
ATOM 895 C C . GLU A 1 117 ? 16.015 -13.318 -12.956 1.00 54.00 117 GLU A C 1
ATOM 897 O O . GLU A 1 117 ? 17.049 -13.823 -13.397 1.00 54.00 117 GLU A O 1
ATOM 902 N N . LEU A 1 118 ? 15.813 -13.233 -11.633 1.00 55.03 118 LEU A N 1
ATOM 903 C CA . LEU A 1 118 ? 16.784 -13.739 -10.648 1.00 55.03 118 LEU A CA 1
ATOM 904 C C . LEU A 1 118 ? 16.878 -15.274 -10.628 1.00 55.03 118 LEU A C 1
ATOM 906 O O . LEU A 1 118 ? 17.901 -15.816 -10.205 1.00 55.03 118 LEU A O 1
ATOM 910 N N . PHE A 1 119 ? 15.842 -15.977 -11.095 1.00 51.12 119 PHE A N 1
ATOM 911 C CA . PHE A 1 119 ? 15.809 -17.440 -11.145 1.00 51.12 119 PHE A CA 1
ATOM 912 C C . PHE A 1 119 ? 16.149 -18.028 -12.527 1.00 51.12 119 PHE A C 1
ATOM 914 O O . PHE A 1 119 ? 16.477 -19.214 -12.605 1.00 51.12 119 PHE A O 1
ATOM 921 N N . GLU A 1 120 ? 16.186 -17.222 -13.595 1.00 48.44 120 GLU A N 1
ATOM 922 C CA . GLU A 1 120 ? 16.545 -17.656 -14.961 1.00 48.44 120 GLU A CA 1
ATOM 923 C C . GLU A 1 120 ? 17.996 -18.165 -15.104 1.00 48.44 120 GLU A C 1
ATOM 925 O O . GLU A 1 120 ? 18.313 -18.921 -16.024 1.00 48.44 120 GLU A O 1
ATOM 930 N N . GLY A 1 121 ? 18.888 -17.836 -14.162 1.00 47.72 121 GLY A N 1
ATOM 931 C CA . GLY A 1 121 ? 20.267 -18.345 -14.140 1.00 47.72 121 GLY A CA 1
ATOM 932 C C . GLY A 1 121 ? 20.400 -19.840 -13.813 1.00 47.72 121 GLY A C 1
ATOM 933 O O . GLY A 1 121 ? 21.474 -20.418 -13.991 1.00 47.72 121 GLY A O 1
ATOM 934 N N . ALA A 1 122 ? 19.331 -20.494 -13.356 1.00 47.19 122 ALA A N 1
ATOM 935 C CA . ALA A 1 122 ? 19.350 -21.892 -12.955 1.00 47.19 122 ALA A CA 1
ATOM 936 C C . ALA A 1 122 ? 18.533 -22.757 -13.932 1.00 47.19 122 ALA A C 1
ATOM 938 O O . ALA A 1 122 ? 17.357 -23.042 -13.725 1.00 47.19 122 ALA A O 1
ATOM 939 N N . LYS A 1 123 ? 19.206 -23.229 -14.992 1.00 44.31 123 LYS A N 1
ATOM 940 C CA . LYS A 1 123 ? 18.697 -24.082 -16.094 1.00 44.31 123 LYS A CA 1
ATOM 941 C C . LYS A 1 123 ? 18.074 -25.444 -15.693 1.00 44.31 123 LYS A C 1
ATOM 943 O O . LYS A 1 123 ? 17.821 -26.267 -16.563 1.00 44.31 123 LYS A O 1
ATOM 948 N N . TYR A 1 124 ? 17.816 -25.693 -14.409 1.00 43.81 124 TYR A N 1
ATOM 949 C CA . TYR A 1 124 ? 17.192 -26.919 -13.884 1.00 43.81 124 TYR A CA 1
ATOM 950 C C . TYR A 1 124 ? 15.790 -26.688 -13.274 1.00 43.81 124 TYR A C 1
ATOM 952 O O . TYR A 1 124 ? 15.273 -27.573 -12.598 1.00 43.81 124 TYR A O 1
ATOM 960 N N . PHE A 1 125 ? 15.154 -25.527 -13.498 1.00 45.09 125 PHE A N 1
ATOM 961 C CA . PHE A 1 125 ? 13.929 -25.123 -12.782 1.00 45.09 125 PHE A CA 1
ATOM 962 C C . PHE A 1 125 ? 12.679 -24.842 -13.626 1.00 45.09 125 PHE A C 1
ATOM 964 O O . PHE A 1 125 ? 11.791 -24.129 -13.167 1.00 45.09 125 PHE A O 1
ATOM 971 N N . ASP A 1 126 ? 12.535 -25.454 -14.801 1.00 50.44 126 ASP A N 1
ATOM 972 C CA . ASP A 1 126 ? 11.291 -25.326 -15.589 1.00 50.44 126 ASP A CA 1
ATOM 973 C C . ASP A 1 126 ? 10.063 -25.967 -14.884 1.00 50.44 126 ASP A C 1
ATOM 975 O O . ASP A 1 126 ? 8.916 -25.617 -15.146 1.00 50.44 126 ASP A O 1
ATOM 979 N N . ASP A 1 127 ? 10.290 -26.838 -13.891 1.00 54.03 127 ASP A N 1
ATOM 980 C CA . ASP A 1 127 ? 9.241 -27.547 -13.134 1.00 54.03 127 ASP A CA 1
ATOM 981 C C . ASP A 1 127 ? 8.805 -26.830 -11.828 1.00 54.03 127 ASP A C 1
ATOM 983 O O . ASP A 1 127 ? 8.035 -27.365 -11.029 1.00 54.03 127 ASP A O 1
ATOM 987 N N . ARG A 1 128 ? 9.300 -25.605 -11.574 1.00 59.41 128 ARG A N 1
ATOM 988 C CA . ARG A 1 128 ? 8.997 -24.811 -10.359 1.00 59.41 128 ARG A CA 1
ATOM 989 C C . ARG A 1 128 ? 7.772 -23.903 -10.469 1.00 59.41 128 ARG A C 1
ATOM 991 O O . ARG A 1 128 ? 7.544 -23.081 -9.580 1.00 59.41 128 ARG A O 1
ATOM 998 N N . ARG A 1 129 ? 6.962 -24.032 -11.521 1.00 75.88 129 ARG A N 1
ATOM 999 C CA . ARG A 1 129 ? 5.693 -23.296 -11.581 1.00 75.88 129 ARG A CA 1
ATOM 1000 C C . ARG A 1 129 ? 4.786 -23.774 -10.449 1.00 75.88 129 ARG A C 1
ATOM 1002 O O . ARG A 1 129 ? 4.632 -24.976 -10.225 1.00 75.88 129 ARG A O 1
ATOM 1009 N N . PHE A 1 130 ? 4.201 -22.828 -9.721 1.00 86.56 130 PHE A N 1
ATOM 1010 C CA . PHE A 1 130 ? 3.196 -23.127 -8.708 1.00 86.56 130 PHE A CA 1
ATOM 1011 C C . PHE A 1 130 ? 2.050 -23.899 -9.370 1.00 86.56 130 PHE A C 1
ATOM 1013 O O . PHE A 1 130 ? 1.473 -23.437 -10.351 1.00 86.56 130 PHE A O 1
ATOM 1020 N N . LYS A 1 131 ? 1.748 -25.095 -8.862 1.00 92.88 131 LYS A N 1
ATOM 1021 C CA . LYS A 1 131 ? 0.694 -25.967 -9.388 1.00 92.88 131 LYS A CA 1
ATOM 1022 C C . LYS A 1 131 ? -0.183 -26.481 -8.260 1.00 92.88 131 LYS A C 1
ATOM 1024 O O . LYS A 1 131 ? 0.244 -26.542 -7.106 1.00 92.88 131 LYS A O 1
ATOM 1029 N N . VAL A 1 132 ? -1.409 -26.857 -8.611 1.00 95.88 132 VAL A N 1
ATOM 1030 C CA . VAL A 1 132 ? -2.319 -27.549 -7.693 1.00 95.88 132 VAL A CA 1
ATOM 1031 C C . VAL A 1 132 ? -1.605 -28.779 -7.118 1.00 95.88 132 VAL A C 1
ATOM 1033 O O . VAL A 1 132 ? -0.936 -29.510 -7.849 1.00 95.88 132 VAL A O 1
ATOM 1036 N N . GLY A 1 133 ? -1.704 -28.963 -5.803 1.00 95.50 133 GLY A N 1
ATOM 1037 C CA . GLY A 1 133 ? -1.000 -30.002 -5.050 1.00 95.50 133 GLY A CA 1
ATOM 1038 C C . GLY A 1 133 ? 0.355 -29.583 -4.466 1.00 95.50 133 GLY A C 1
ATOM 1039 O O . GLY A 1 133 ? 0.884 -30.304 -3.625 1.00 95.50 133 GLY A O 1
ATOM 1040 N N . CYS A 1 134 ? 0.924 -28.430 -4.844 1.00 94.69 134 CYS A N 1
ATOM 1041 C CA . CYS A 1 134 ? 2.139 -27.933 -4.191 1.00 94.69 134 CYS A CA 1
ATOM 1042 C C . CYS A 1 134 ? 1.851 -27.477 -2.757 1.00 94.69 134 CYS A C 1
ATOM 1044 O O . CYS A 1 134 ? 0.917 -26.706 -2.534 1.00 94.69 134 CYS A O 1
ATOM 1046 N N . PHE A 1 135 ? 2.708 -27.877 -1.816 1.00 95.94 135 PHE A N 1
ATOM 1047 C CA . PHE A 1 135 ? 2.739 -27.304 -0.474 1.00 95.94 135 PHE A CA 1
ATOM 1048 C C . PHE A 1 135 ? 3.561 -26.012 -0.491 1.00 95.94 135 PHE A C 1
ATOM 1050 O O . PHE A 1 135 ? 4.728 -26.006 -0.895 1.00 95.94 135 PHE A O 1
ATOM 1057 N N . ILE A 1 136 ? 2.943 -24.898 -0.107 1.00 96.38 136 ILE A N 1
ATOM 1058 C CA . ILE A 1 136 ? 3.543 -23.566 -0.205 1.00 96.38 136 ILE A CA 1
ATOM 1059 C C . ILE A 1 136 ? 3.480 -22.814 1.117 1.00 96.38 136 ILE A C 1
ATOM 1061 O O . ILE A 1 136 ? 2.554 -22.992 1.901 1.00 96.38 136 ILE A O 1
ATOM 1065 N N . ARG A 1 137 ? 4.445 -21.915 1.325 1.00 96.62 137 ARG A N 1
ATOM 1066 C CA . ARG A 1 137 ? 4.407 -20.859 2.339 1.00 96.62 137 ARG A CA 1
ATOM 1067 C C . ARG A 1 137 ? 4.067 -19.538 1.669 1.00 96.62 137 ARG A C 1
ATOM 1069 O O . ARG A 1 137 ? 4.737 -19.141 0.717 1.00 96.62 137 ARG A O 1
ATOM 1076 N N . ILE A 1 138 ? 3.089 -18.823 2.205 1.00 97.12 138 ILE A N 1
ATOM 1077 C CA . ILE A 1 138 ? 2.709 -17.479 1.774 1.00 97.12 138 ILE A CA 1
ATOM 1078 C C . ILE A 1 138 ? 2.945 -16.511 2.920 1.00 97.12 138 ILE A C 1
ATOM 1080 O O . ILE A 1 138 ? 2.491 -16.734 4.037 1.00 97.12 138 ILE A O 1
ATOM 1084 N N . ARG A 1 139 ? 3.599 -15.390 2.615 1.00 97.75 139 ARG A N 1
ATOM 1085 C CA . ARG A 1 139 ? 3.626 -14.202 3.472 1.00 97.75 139 ARG A CA 1
ATOM 1086 C C . ARG A 1 139 ? 2.907 -13.079 2.757 1.00 97.75 139 ARG A C 1
ATOM 1088 O O . ARG A 1 139 ? 3.261 -12.739 1.625 1.00 97.75 139 ARG A O 1
ATOM 1095 N N . GLY A 1 140 ? 1.917 -12.492 3.413 1.00 97.19 140 GLY A N 1
ATOM 1096 C CA . GLY A 1 140 ? 1.086 -11.484 2.774 1.00 97.19 140 GLY A CA 1
ATOM 1097 C C . GLY A 1 140 ? 0.336 -10.578 3.734 1.00 97.19 140 GLY A C 1
ATOM 1098 O O . GLY A 1 140 ? 0.372 -10.742 4.955 1.00 97.19 140 GLY A O 1
ATOM 1099 N N . GLU A 1 141 ? -0.318 -9.585 3.146 1.00 97.88 141 GLU A N 1
ATOM 1100 C CA . GLU A 1 141 ? -1.208 -8.653 3.829 1.00 97.88 141 GLU A CA 1
ATOM 1101 C C . GLU A 1 141 ? -2.650 -9.158 3.768 1.00 97.88 141 GLU A C 1
ATOM 1103 O O . GLU A 1 141 ? -3.139 -9.547 2.708 1.00 97.88 141 GLU A O 1
ATOM 1108 N N . ILE A 1 142 ? -3.341 -9.117 4.902 1.00 98.38 142 ILE A N 1
ATOM 1109 C CA . ILE A 1 142 ? -4.749 -9.495 5.005 1.00 98.38 142 ILE A CA 1
ATOM 1110 C C . ILE A 1 142 ? -5.602 -8.352 4.447 1.00 98.38 142 ILE A C 1
ATOM 1112 O O . ILE A 1 142 ? -5.407 -7.186 4.797 1.00 98.38 142 ILE A O 1
ATOM 1116 N N . ARG A 1 143 ? -6.557 -8.667 3.568 1.00 97.69 143 ARG A N 1
ATOM 1117 C CA . ARG A 1 143 ? -7.472 -7.684 2.978 1.00 97.69 143 ARG A CA 1
ATOM 1118 C C . ARG A 1 143 ? -8.915 -8.138 3.095 1.00 97.69 143 ARG A C 1
ATOM 1120 O O . ARG A 1 143 ? -9.268 -9.243 2.699 1.00 97.69 143 ARG A O 1
ATOM 1127 N N . VAL A 1 144 ? -9.763 -7.242 3.587 1.00 97.56 144 VAL A N 1
ATOM 1128 C CA . VAL A 1 144 ? -11.213 -7.441 3.634 1.00 97.56 144 VAL A CA 1
ATOM 1129 C C . VAL A 1 144 ? -11.810 -7.241 2.243 1.00 97.56 144 VAL A C 1
ATOM 1131 O O . VAL A 1 144 ? -11.659 -6.174 1.652 1.00 97.56 144 VAL A O 1
ATOM 1134 N N . GLN A 1 145 ? -12.513 -8.261 1.756 1.00 96.31 145 GLN A N 1
ATOM 1135 C CA . GLN A 1 145 ? -13.274 -8.226 0.506 1.00 96.31 145 GLN A CA 1
ATOM 1136 C C . GLN A 1 145 ? -14.722 -7.800 0.746 1.00 96.31 145 GLN A C 1
ATOM 1138 O O . GLN A 1 145 ? -15.251 -6.941 0.045 1.00 96.31 145 GLN A O 1
ATOM 1143 N N . ALA A 1 146 ? -15.362 -8.382 1.762 1.00 96.06 146 ALA A N 1
ATOM 1144 C CA . ALA A 1 146 ? -16.754 -8.105 2.094 1.00 96.06 146 ALA A CA 1
ATOM 1145 C C . ALA A 1 146 ? -17.008 -8.271 3.594 1.00 96.06 146 ALA A C 1
ATOM 1147 O O . ALA A 1 146 ? -16.459 -9.173 4.227 1.00 96.06 146 ALA A O 1
ATOM 1148 N N . LEU A 1 147 ? -17.868 -7.423 4.155 1.00 96.81 147 LEU A N 1
ATOM 1149 C CA . LEU A 1 147 ? -18.361 -7.573 5.526 1.00 96.81 147 LEU A CA 1
ATOM 1150 C C . LEU A 1 147 ? -19.464 -8.639 5.564 1.00 96.81 147 LEU A C 1
ATOM 1152 O O . LEU A 1 147 ? -20.255 -8.737 4.628 1.00 96.81 147 LEU A O 1
ATOM 1156 N N . LYS A 1 148 ? -19.506 -9.429 6.640 1.00 96.06 148 LYS A N 1
ATOM 1157 C CA . LYS A 1 148 ? -20.509 -10.478 6.874 1.00 96.06 148 LYS A CA 1
ATOM 1158 C C . LYS A 1 148 ? -21.439 -10.091 8.021 1.00 96.06 148 LYS A C 1
ATOM 1160 O O . LYS A 1 148 ? -22.461 -9.453 7.794 1.00 96.06 148 LYS A O 1
ATOM 1165 N N . ASP A 1 149 ? -21.065 -10.429 9.251 1.00 96.88 149 ASP A N 1
ATOM 1166 C CA . ASP A 1 149 ? -21.921 -10.286 10.424 1.00 96.88 149 ASP A CA 1
ATOM 1167 C C . ASP A 1 149 ? -21.398 -9.193 11.343 1.00 96.88 149 ASP A C 1
ATOM 1169 O O . ASP A 1 149 ? -20.222 -9.180 11.715 1.00 96.88 149 ASP A O 1
ATOM 1173 N N . LYS A 1 150 ? -22.294 -8.315 11.788 1.00 96.69 150 LYS A N 1
ATOM 1174 C CA . LYS A 1 150 ? -22.001 -7.352 12.847 1.00 96.69 150 LYS A CA 1
ATOM 1175 C C . LYS A 1 150 ? -21.827 -8.077 14.188 1.00 96.69 150 LYS A C 1
ATOM 1177 O O . LYS A 1 150 ? -22.584 -8.987 14.527 1.00 96.69 150 LYS A O 1
ATOM 1182 N N . LYS A 1 151 ? -20.834 -7.662 14.970 1.00 95.88 151 LYS A N 1
ATOM 1183 C CA . LYS A 1 151 ? -20.494 -8.175 16.302 1.00 95.88 151 LYS A CA 1
ATOM 1184 C C . LYS A 1 151 ? -20.327 -7.011 17.273 1.00 95.88 151 LYS A C 1
ATOM 1186 O O . LYS A 1 151 ? -19.803 -5.964 16.910 1.00 95.88 151 LYS A O 1
ATOM 1191 N N . SER A 1 152 ? -20.732 -7.206 18.520 1.00 93.81 152 SER A N 1
ATOM 1192 C CA . SER A 1 152 ? -20.402 -6.295 19.618 1.00 93.81 152 SER A CA 1
ATOM 1193 C C . SER A 1 152 ? -19.263 -6.904 20.422 1.00 93.81 152 SER A C 1
ATOM 1195 O O . SER A 1 152 ? -19.378 -8.034 20.893 1.00 93.81 152 SER A O 1
ATOM 1197 N N . VAL A 1 153 ? -18.160 -6.173 20.551 1.00 91.31 153 VAL A N 1
ATOM 1198 C CA . VAL A 1 153 ? -16.960 -6.616 21.263 1.00 91.31 153 VAL A CA 1
ATOM 1199 C C . VAL A 1 153 ? -16.731 -5.683 22.439 1.00 91.31 153 VAL A C 1
ATOM 1201 O O . VAL A 1 153 ? -16.472 -4.497 22.255 1.00 91.31 153 VAL A O 1
ATOM 1204 N N . GLN A 1 154 ? -16.829 -6.210 23.656 1.00 89.88 154 GLN A N 1
ATOM 1205 C CA . GLN A 1 154 ? -16.415 -5.484 24.851 1.00 89.88 154 GLN A CA 1
ATOM 1206 C C . GLN A 1 154 ? -14.887 -5.479 24.895 1.00 89.88 154 GLN A C 1
ATOM 1208 O O . GLN A 1 154 ? -14.302 -6.548 25.007 1.00 89.88 154 GLN A O 1
ATOM 1213 N N . ILE A 1 155 ? -14.249 -4.318 24.750 1.00 84.69 155 ILE A N 1
ATOM 1214 C CA . ILE A 1 155 ? -12.782 -4.181 24.731 1.00 84.69 155 ILE A CA 1
ATOM 1215 C C . ILE A 1 155 ? -12.240 -3.938 26.141 1.00 84.69 155 ILE A C 1
ATOM 1217 O O . ILE A 1 155 ? -11.182 -4.451 26.483 1.00 84.69 155 ILE A O 1
ATOM 1221 N N . ASP A 1 156 ? -12.975 -3.178 26.949 1.00 81.25 156 ASP A N 1
ATOM 1222 C CA . ASP A 1 156 ? -12.583 -2.795 28.306 1.00 81.25 156 ASP A CA 1
ATOM 1223 C C . ASP A 1 156 ? -13.833 -2.627 29.191 1.00 81.25 156 ASP A C 1
ATOM 1225 O O . ASP A 1 156 ? -14.969 -2.735 28.705 1.00 81.25 156 ASP A O 1
ATOM 1229 N N . GLU A 1 157 ? -13.655 -2.368 30.486 1.00 80.81 157 GLU A N 1
ATOM 1230 C CA . GLU A 1 157 ? -14.745 -2.079 31.419 1.00 80.81 157 GLU A CA 1
ATOM 1231 C C . GLU A 1 157 ? -15.601 -0.902 30.919 1.00 80.81 157 GLU A C 1
ATOM 1233 O O . GLU A 1 157 ? -15.181 0.253 30.879 1.00 80.81 157 GLU A O 1
ATOM 1238 N N . GLY A 1 158 ? -16.829 -1.209 30.489 1.00 81.31 158 GLY A N 1
ATOM 1239 C CA . GLY A 1 158 ? -17.773 -0.225 29.952 1.00 81.31 158 GLY A CA 1
ATOM 1240 C C . GLY A 1 158 ? -17.518 0.218 28.505 1.00 81.31 158 GLY A C 1
ATOM 1241 O O . GLY A 1 158 ? -18.318 0.991 27.978 1.00 81.31 158 GLY A O 1
ATOM 1242 N N . ILE A 1 159 ? -16.470 -0.279 27.833 1.00 84.12 159 ILE A N 1
ATOM 1243 C CA . ILE A 1 159 ? -16.178 0.053 26.430 1.00 84.12 159 ILE A CA 1
ATOM 1244 C C . ILE A 1 159 ? -16.606 -1.100 25.525 1.00 84.12 159 ILE A C 1
ATOM 1246 O O . ILE A 1 159 ? -15.949 -2.139 25.448 1.00 84.12 159 ILE A O 1
ATOM 1250 N N . ILE A 1 160 ? -17.699 -0.887 24.793 1.00 89.38 160 ILE A N 1
ATOM 1251 C CA . ILE A 1 160 ? -18.191 -1.803 23.762 1.00 89.38 160 ILE A CA 1
ATOM 1252 C C . ILE A 1 160 ? -17.945 -1.168 22.398 1.00 89.38 160 ILE A C 1
ATOM 1254 O O . ILE A 1 160 ? -18.417 -0.067 22.117 1.00 89.38 160 ILE A O 1
ATOM 1258 N N . CYS A 1 161 ? -17.227 -1.880 21.539 1.00 90.25 161 CYS A N 1
ATOM 1259 C CA . CYS A 1 161 ? -17.017 -1.496 20.156 1.00 90.25 161 CYS A CA 1
ATOM 1260 C C . CYS A 1 161 ? -17.854 -2.360 19.219 1.00 90.25 161 CYS A C 1
ATOM 1262 O O . CYS A 1 161 ? -18.088 -3.549 19.445 1.00 90.25 161 CYS A O 1
ATOM 1264 N N . GLU A 1 162 ? -18.291 -1.740 18.134 1.00 94.62 162 GLU A N 1
ATOM 1265 C CA . GLU A 1 162 ? -18.904 -2.430 17.015 1.00 94.62 162 GLU A CA 1
ATOM 1266 C C . GLU A 1 162 ? -17.814 -2.986 16.092 1.00 94.62 162 GLU A C 1
ATOM 1268 O O . GLU A 1 162 ? -16.883 -2.274 15.714 1.00 94.62 162 GLU A O 1
ATOM 1273 N N . GLY A 1 163 ? -17.937 -4.260 15.734 1.00 95.50 163 GLY A N 1
ATOM 1274 C CA . GLY A 1 163 ? -17.042 -4.957 14.821 1.00 95.50 163 GLY A CA 1
ATOM 1275 C C . GLY A 1 163 ? -17.785 -5.803 13.804 1.00 95.50 163 GLY A C 1
ATOM 1276 O O . GLY A 1 163 ? -19.005 -5.942 13.868 1.00 95.50 163 GLY A O 1
ATOM 1277 N N . TYR A 1 164 ? -17.042 -6.380 12.864 1.00 97.31 164 TYR A N 1
ATOM 1278 C CA . TYR A 1 164 ? -17.604 -7.194 11.787 1.00 97.31 164 TYR A CA 1
ATOM 1279 C C . TYR A 1 164 ? -16.774 -8.455 11.545 1.00 97.31 164 TYR A C 1
ATOM 1281 O O . TYR A 1 164 ? -15.544 -8.399 11.538 1.00 97.31 164 TYR A O 1
ATOM 1289 N N . THR A 1 165 ? -17.428 -9.589 11.298 1.00 97.19 165 THR A N 1
ATOM 1290 C CA . THR A 1 165 ? -16.791 -10.702 10.578 1.00 97.19 165 THR A CA 1
ATOM 1291 C C . THR A 1 165 ? -16.690 -10.335 9.096 1.00 97.19 165 THR A C 1
ATOM 1293 O O . THR A 1 165 ? -17.456 -9.504 8.597 1.00 97.19 165 THR A O 1
ATOM 1296 N N . ALA A 1 166 ? -15.730 -10.914 8.375 1.00 97.31 166 ALA A N 1
ATOM 1297 C CA . ALA A 1 166 ? -15.477 -10.549 6.986 1.00 97.31 166 ALA A CA 1
ATOM 1298 C C . ALA A 1 166 ? -15.003 -11.733 6.138 1.00 97.31 166 ALA A C 1
ATOM 1300 O O . ALA A 1 166 ? -14.405 -12.680 6.643 1.00 97.31 166 ALA A O 1
ATOM 1301 N N . ILE A 1 167 ? -15.264 -11.651 4.834 1.00 97.25 167 ILE A N 1
ATOM 1302 C CA . ILE A 1 167 ? -14.563 -12.431 3.809 1.00 97.25 167 ILE A CA 1
ATOM 1303 C C . ILE A 1 167 ? -13.233 -11.737 3.552 1.00 97.25 167 ILE A C 1
ATOM 1305 O O . ILE A 1 167 ? -13.200 -10.520 3.337 1.00 97.25 167 ILE A O 1
ATOM 1309 N N . ARG A 1 168 ? -12.150 -12.508 3.582 1.00 98.06 168 ARG A N 1
ATOM 1310 C CA . ARG A 1 168 ? -10.790 -11.998 3.442 1.00 98.06 168 ARG A CA 1
ATOM 1311 C C . ARG A 1 168 ? -10.056 -12.707 2.321 1.00 98.06 168 ARG A C 1
ATOM 1313 O O . ARG A 1 168 ? -10.280 -13.887 2.084 1.00 98.06 168 ARG A O 1
ATOM 1320 N N . GLU A 1 169 ? -9.155 -11.964 1.698 1.00 97.88 169 GLU A N 1
ATOM 1321 C CA . GLU A 1 169 ? -8.091 -12.494 0.852 1.00 97.88 169 GLU A CA 1
ATOM 1322 C C . GLU A 1 169 ? -6.730 -12.173 1.487 1.00 97.88 169 GLU A C 1
ATOM 1324 O O . GLU A 1 169 ? -6.612 -11.237 2.290 1.00 97.88 169 GLU A O 1
ATOM 1329 N N . VAL A 1 170 ? -5.686 -12.893 1.079 1.00 98.44 170 VAL A N 1
ATOM 1330 C CA . VAL A 1 170 ? -4.295 -12.526 1.379 1.00 98.44 170 VAL A CA 1
ATOM 1331 C C . VAL A 1 170 ? -3.593 -12.024 0.126 1.00 98.44 170 VAL A C 1
ATOM 1333 O O . VAL A 1 170 ? -3.455 -12.739 -0.865 1.00 98.44 170 VAL A O 1
ATOM 1336 N N . ARG A 1 171 ? -3.094 -10.787 0.185 1.00 97.25 171 ARG A N 1
ATOM 1337 C CA . ARG A 1 171 ? -2.234 -10.216 -0.854 1.00 97.25 171 ARG A CA 1
ATOM 1338 C C . ARG A 1 171 ? -0.803 -10.666 -0.648 1.00 97.25 171 ARG A C 1
ATOM 1340 O O . ARG A 1 171 ? -0.157 -10.289 0.328 1.00 97.25 171 ARG A O 1
ATOM 1347 N N . ILE A 1 172 ? -0.327 -11.479 -1.575 1.00 96.25 172 ILE A N 1
ATOM 1348 C CA . ILE A 1 172 ? 0.957 -12.160 -1.499 1.00 96.25 172 ILE A CA 1
ATOM 1349 C C . ILE A 1 172 ? 2.080 -11.135 -1.667 1.00 96.25 172 ILE A C 1
ATOM 1351 O O . ILE A 1 172 ? 2.151 -10.427 -2.670 1.00 96.25 172 ILE A O 1
ATOM 1355 N N . HIS A 1 173 ? 2.967 -11.069 -0.675 1.00 92.75 173 HIS A N 1
ATOM 1356 C CA . HIS A 1 173 ? 4.232 -10.338 -0.759 1.00 92.75 173 HIS A CA 1
ATOM 1357 C C . HIS A 1 173 ? 5.384 -11.265 -1.141 1.00 92.75 173 HIS A C 1
ATOM 1359 O O . HIS A 1 173 ? 6.269 -10.873 -1.894 1.00 92.75 173 HIS A O 1
ATOM 1365 N N . SER A 1 174 ? 5.380 -12.492 -0.615 1.00 91.56 174 SER A N 1
ATOM 1366 C CA . SER A 1 174 ? 6.321 -13.540 -1.004 1.00 91.56 174 SER A CA 1
ATOM 1367 C C . SER A 1 174 ? 5.667 -14.910 -0.900 1.00 91.56 174 SER A C 1
ATOM 1369 O O . SER A 1 174 ? 4.854 -15.145 -0.001 1.00 91.56 174 SER A O 1
ATOM 1371 N N . MET A 1 175 ? 6.074 -15.821 -1.776 1.00 92.75 175 MET A N 1
ATOM 1372 C CA . MET A 1 175 ? 5.598 -17.197 -1.814 1.00 92.75 175 MET A CA 1
ATOM 1373 C C . MET A 1 175 ? 6.771 -18.146 -2.076 1.00 92.75 175 MET A C 1
ATOM 1375 O O . MET A 1 175 ? 7.661 -17.826 -2.862 1.00 92.75 175 MET A O 1
ATOM 1379 N N . GLU A 1 176 ? 6.778 -19.294 -1.406 1.00 91.94 176 GLU A N 1
ATOM 1380 C CA . GLU A 1 176 ? 7.849 -20.294 -1.459 1.00 91.94 176 GLU A CA 1
ATOM 1381 C C . GLU A 1 176 ? 7.236 -21.698 -1.541 1.00 91.94 176 GLU A C 1
ATOM 1383 O O . GLU A 1 176 ? 6.312 -22.003 -0.789 1.00 91.94 176 GLU A O 1
ATOM 1388 N N . ILE A 1 177 ? 7.744 -22.558 -2.431 1.00 92.88 177 ILE A N 1
ATOM 1389 C CA . ILE A 1 177 ? 7.393 -23.987 -2.439 1.00 92.88 177 ILE A CA 1
ATOM 1390 C C . ILE A 1 177 ? 8.209 -24.683 -1.352 1.00 92.88 177 ILE A C 1
ATOM 1392 O O . ILE A 1 177 ? 9.435 -24.590 -1.337 1.00 92.88 177 ILE A O 1
ATOM 1396 N N . LEU A 1 178 ? 7.533 -25.396 -0.456 1.00 91.94 178 LEU A N 1
ATOM 1397 C CA . LEU A 1 178 ? 8.172 -26.139 0.620 1.00 91.94 178 LEU A CA 1
ATOM 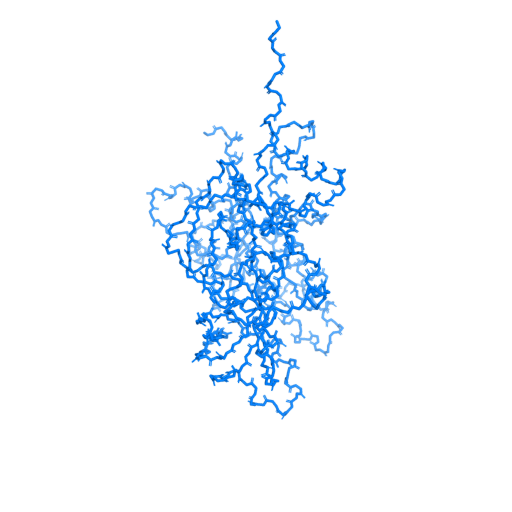1398 C C . LEU A 1 178 ? 8.320 -27.603 0.200 1.00 91.94 178 LEU A C 1
ATOM 1400 O O . LEU A 1 178 ? 7.338 -28.288 -0.067 1.00 91.94 178 LEU A O 1
ATOM 1404 N N . HIS A 1 179 ? 9.563 -28.077 0.140 1.00 90.88 179 HIS A N 1
ATOM 1405 C CA . HIS A 1 179 ? 9.878 -29.461 -0.235 1.00 90.88 179 HIS A CA 1
ATOM 1406 C C . HIS A 1 179 ? 10.050 -30.396 0.971 1.00 90.88 179 HIS A C 1
ATOM 1408 O O . HIS A 1 179 ? 10.074 -31.612 0.804 1.00 90.88 179 HIS A O 1
ATOM 1414 N N . ASP A 1 180 ? 10.197 -29.839 2.175 1.00 88.88 180 ASP A N 1
ATOM 1415 C CA . ASP A 1 180 ? 10.328 -30.620 3.404 1.00 88.88 180 ASP A CA 1
ATOM 1416 C C . ASP A 1 180 ? 8.953 -31.127 3.855 1.00 88.88 180 ASP A C 1
ATOM 1418 O O . ASP A 1 180 ? 8.034 -30.342 4.092 1.00 88.88 180 ASP A O 1
ATOM 1422 N N . PHE A 1 181 ? 8.836 -32.444 4.013 1.00 83.50 181 PHE A N 1
ATOM 1423 C CA . PHE A 1 181 ? 7.629 -33.121 4.484 1.00 83.50 181 PHE A CA 1
ATOM 1424 C C . PHE A 1 181 ? 7.233 -32.713 5.911 1.00 83.50 181 PHE A C 1
ATOM 1426 O O . PHE A 1 181 ? 6.066 -32.812 6.274 1.00 83.50 181 PHE A O 1
ATOM 1433 N N . ASN A 1 182 ? 8.175 -32.218 6.719 1.00 91.50 182 ASN A N 1
ATOM 1434 C CA . ASN A 1 182 ? 7.891 -31.721 8.066 1.00 91.50 182 ASN A CA 1
ATOM 1435 C C . ASN A 1 182 ? 7.467 -30.251 8.090 1.00 91.50 182 ASN A C 1
ATOM 1437 O O . ASN A 1 182 ? 7.083 -29.750 9.149 1.00 91.50 182 ASN A O 1
ATOM 1441 N N . ALA A 1 183 ? 7.548 -29.533 6.966 1.00 89.62 183 ALA A N 1
ATOM 1442 C CA . ALA A 1 183 ? 7.286 -28.098 6.944 1.00 89.62 183 ALA A CA 1
ATOM 1443 C C . ALA A 1 183 ? 5.857 -27.754 7.394 1.00 89.62 183 ALA A C 1
ATOM 1445 O O . ALA A 1 183 ? 5.653 -26.719 8.029 1.00 89.62 183 ALA A O 1
ATOM 1446 N N . GLU A 1 184 ? 4.894 -28.635 7.114 1.00 93.00 184 GLU A N 1
ATOM 1447 C CA . GLU A 1 184 ? 3.509 -28.516 7.575 1.00 93.00 184 GLU A CA 1
ATOM 1448 C C . GLU A 1 184 ? 3.414 -28.589 9.099 1.00 93.00 184 GLU A C 1
ATOM 1450 O O . GLU A 1 184 ? 2.936 -27.652 9.739 1.00 93.00 184 GLU A O 1
ATOM 1455 N N . ALA A 1 185 ? 3.975 -29.643 9.697 1.00 88.00 185 ALA A N 1
ATOM 1456 C CA . ALA A 1 185 ? 3.994 -29.816 11.145 1.00 88.00 185 ALA A CA 1
ATOM 1457 C C . ALA A 1 185 ? 4.708 -28.651 11.851 1.00 88.00 185 ALA A C 1
ATOM 1459 O O . ALA A 1 185 ? 4.232 -28.151 12.872 1.00 88.00 185 ALA A O 1
ATOM 1460 N N . VAL A 1 186 ? 5.824 -28.172 11.292 1.00 88.69 186 VAL A N 1
ATOM 1461 C CA . VAL A 1 186 ? 6.555 -27.007 11.816 1.00 88.69 186 VAL A CA 1
ATOM 1462 C C . VAL A 1 186 ? 5.697 -25.742 11.751 1.00 88.69 186 VAL A C 1
ATOM 1464 O O . VAL A 1 186 ? 5.664 -24.980 12.721 1.00 88.69 186 VAL A O 1
ATOM 1467 N N . HIS A 1 187 ? 4.977 -25.518 10.649 1.00 92.38 187 HIS A N 1
ATOM 1468 C CA . HIS A 1 187 ? 4.073 -24.378 10.526 1.00 92.38 187 HIS A CA 1
ATOM 1469 C C . HIS A 1 187 ? 2.934 -24.450 11.551 1.00 92.38 187 HIS A C 1
ATOM 1471 O O . HIS A 1 187 ? 2.729 -23.493 12.299 1.00 92.38 187 HIS A O 1
ATOM 1477 N N . TRP A 1 188 ? 2.265 -25.600 11.670 1.00 92.06 188 TRP A N 1
ATOM 1478 C CA . TRP A 1 188 ? 1.201 -25.817 12.653 1.00 92.06 188 TRP A CA 1
ATOM 1479 C C . TRP A 1 188 ? 1.678 -25.595 14.088 1.00 92.06 188 TRP A C 1
ATOM 1481 O O . TRP A 1 188 ? 1.003 -24.918 14.867 1.00 92.06 188 TRP A O 1
ATOM 1491 N N . LEU A 1 189 ? 2.866 -26.096 14.445 1.00 87.50 189 LEU A N 1
ATOM 1492 C CA . LEU A 1 189 ? 3.482 -25.822 15.745 1.00 87.50 189 LEU A CA 1
ATOM 1493 C C . LEU A 1 189 ? 3.694 -24.317 15.956 1.00 87.50 189 LEU A C 1
ATOM 1495 O O . LEU A 1 189 ? 3.394 -23.809 17.038 1.00 87.50 189 LEU A O 1
ATOM 1499 N N . GLY A 1 190 ? 4.134 -23.592 14.924 1.00 90.25 190 GLY A N 1
ATOM 1500 C CA . GLY A 1 190 ? 4.250 -22.133 14.937 1.00 90.25 190 GLY A CA 1
ATOM 1501 C C . GLY A 1 190 ? 2.916 -21.428 15.206 1.00 90.25 190 GLY A C 1
ATOM 1502 O O . GLY A 1 190 ? 2.847 -20.562 16.084 1.00 90.25 190 GLY A O 1
ATOM 1503 N N . CYS A 1 191 ? 1.844 -21.837 14.524 1.00 93.06 191 CYS A N 1
ATOM 1504 C CA . CYS A 1 191 ? 0.491 -21.311 14.724 1.00 93.06 191 CYS A CA 1
ATOM 1505 C C . CYS A 1 191 ? -0.038 -21.598 16.139 1.00 93.06 191 CYS A C 1
ATOM 1507 O O . CYS A 1 191 ? -0.588 -20.710 16.797 1.00 93.06 191 CYS A O 1
ATOM 1509 N N . ILE A 1 192 ? 0.167 -22.814 16.654 1.00 87.62 192 ILE A N 1
ATOM 1510 C CA . ILE A 1 192 ? -0.234 -23.208 18.015 1.00 87.62 192 ILE A CA 1
ATOM 1511 C C . ILE A 1 192 ? 0.536 -22.391 19.058 1.00 87.62 192 ILE A C 1
ATOM 1513 O O . ILE A 1 192 ? -0.062 -21.861 19.997 1.00 87.62 192 ILE A O 1
ATOM 1517 N N . GLN A 1 193 ? 1.853 -22.247 18.897 1.00 86.75 193 GLN A N 1
ATOM 1518 C CA . GLN A 1 193 ? 2.683 -21.432 19.786 1.00 86.75 193 GLN A CA 1
ATOM 1519 C C . GLN A 1 193 ? 2.288 -19.956 19.740 1.00 86.75 193 GLN A C 1
ATOM 1521 O O . GLN A 1 193 ? 2.302 -19.286 20.772 1.00 86.75 193 GLN A O 1
ATOM 1526 N N . PHE A 1 194 ? 1.939 -19.426 18.566 1.00 90.00 194 PHE A N 1
ATOM 1527 C CA . PHE A 1 194 ? 1.413 -18.071 18.434 1.00 90.00 194 PHE A CA 1
ATOM 1528 C C . PHE A 1 194 ? 0.094 -17.916 19.203 1.00 90.00 194 PHE A C 1
ATOM 1530 O O . PHE A 1 194 ? 0.020 -17.059 20.081 1.00 90.00 194 PHE A O 1
ATOM 1537 N N . ARG A 1 195 ? -0.891 -18.803 18.980 1.00 87.81 195 ARG A N 1
ATOM 1538 C CA . ARG A 1 195 ? -2.184 -18.807 19.698 1.00 87.81 195 ARG A CA 1
ATOM 1539 C C . ARG A 1 195 ? -2.017 -18.889 21.217 1.00 87.81 195 ARG A C 1
ATOM 1541 O O . ARG A 1 195 ? -2.684 -18.161 21.947 1.00 87.81 195 ARG A O 1
ATOM 1548 N N . ARG A 1 196 ? -1.096 -19.727 21.700 1.00 82.94 196 ARG A N 1
ATOM 1549 C CA . ARG A 1 196 ? -0.781 -19.829 23.135 1.00 82.94 196 ARG A CA 1
ATOM 1550 C C . ARG A 1 196 ? -0.190 -18.531 23.690 1.00 82.94 196 ARG A C 1
ATOM 1552 O O . ARG A 1 196 ? -0.622 -18.083 24.745 1.00 82.94 196 ARG A O 1
ATOM 1559 N N . ARG A 1 197 ? 0.749 -17.898 22.974 1.00 82.06 197 ARG A N 1
ATOM 1560 C CA . ARG A 1 197 ? 1.402 -16.642 23.400 1.00 82.06 197 ARG A CA 1
ATOM 1561 C C . ARG A 1 197 ? 0.463 -15.437 23.479 1.00 82.06 197 ARG A C 1
ATOM 1563 O O . ARG A 1 197 ? 0.783 -14.491 24.190 1.00 82.06 197 ARG A O 1
ATOM 1570 N N . ILE A 1 198 ? -0.667 -15.474 22.775 1.00 84.44 198 ILE A N 1
ATOM 1571 C CA . ILE A 1 198 ? -1.722 -14.445 22.836 1.00 84.44 198 ILE A CA 1
ATOM 1572 C C . ILE A 1 198 ? -2.861 -14.815 23.801 1.00 84.44 198 ILE A C 1
ATOM 1574 O O . ILE A 1 198 ? -3.892 -14.148 23.827 1.00 84.44 198 ILE A O 1
ATOM 1578 N N . GLY A 1 199 ? -2.716 -15.904 24.566 1.00 74.19 199 GLY A N 1
ATOM 1579 C CA . GLY A 1 199 ? -3.703 -16.330 25.560 1.00 74.19 199 GLY A CA 1
ATOM 1580 C C . GLY A 1 199 ? -4.970 -16.973 24.985 1.00 74.19 199 GLY A C 1
ATOM 1581 O O . GLY A 1 199 ? -5.962 -17.113 25.699 1.00 74.19 199 GLY A O 1
ATOM 1582 N N . MET A 1 200 ? -4.984 -17.391 23.713 1.00 70.00 200 MET A N 1
ATOM 1583 C CA . MET A 1 200 ? -6.112 -18.162 23.182 1.00 70.00 200 MET A CA 1
ATOM 1584 C C . MET A 1 200 ? -6.056 -19.597 23.712 1.00 70.00 200 MET A C 1
ATOM 1586 O O . MET A 1 200 ? -5.057 -20.296 23.526 1.00 70.00 200 MET A O 1
ATOM 1590 N N . LYS A 1 201 ? -7.153 -20.068 24.325 1.00 63.41 201 LYS A N 1
ATOM 1591 C CA . LYS A 1 201 ? -7.281 -21.478 24.719 1.00 63.41 201 LYS A CA 1
ATOM 1592 C C . LYS A 1 201 ? -7.158 -22.358 23.472 1.00 63.41 201 LYS A C 1
ATOM 1594 O O . LYS A 1 201 ? -7.902 -22.189 22.506 1.00 63.41 201 LYS A O 1
ATOM 1599 N N . VAL A 1 202 ? -6.201 -23.281 23.495 1.00 57.09 202 VAL A N 1
ATOM 1600 C CA . VAL A 1 202 ? -6.089 -24.353 22.503 1.00 57.09 202 VAL A CA 1
ATOM 1601 C C . VAL A 1 202 ? -6.838 -25.544 23.080 1.00 57.09 202 VAL A C 1
ATOM 1603 O O . VAL A 1 202 ? -6.479 -26.017 24.156 1.00 57.09 202 VAL A O 1
ATOM 1606 N N . SER A 1 203 ? -7.885 -25.999 22.396 1.00 51.25 203 SER A N 1
ATOM 1607 C CA . SER A 1 203 ? -8.630 -27.205 22.760 1.00 51.25 203 SER A CA 1
ATOM 1608 C C . SER A 1 203 ? -7.746 -28.430 22.516 1.00 51.25 203 SER A C 1
ATOM 1610 O O . SER A 1 203 ? -7.839 -29.069 21.476 1.00 51.25 203 SER A O 1
ATOM 1612 N N . VAL A 1 204 ? -6.820 -28.721 23.428 1.00 56.12 204 VAL A N 1
ATOM 1613 C CA . VAL A 1 204 ? -6.086 -29.987 23.402 1.00 56.12 204 VAL A CA 1
ATOM 1614 C C . VAL A 1 204 ? -7.004 -31.010 24.060 1.00 56.12 204 VAL A C 1
ATOM 1616 O O . VAL A 1 204 ? -7.289 -30.912 25.254 1.00 56.12 204 VAL A O 1
ATOM 1619 N N . GLU A 1 205 ? -7.536 -31.944 23.270 1.00 53.66 205 GLU A N 1
ATOM 1620 C CA . GLU A 1 205 ? -8.227 -33.118 23.809 1.00 53.66 205 GLU A CA 1
ATOM 1621 C C . GLU A 1 205 ? -7.329 -33.799 24.849 1.00 53.66 205 GLU A C 1
ATOM 1623 O O . GLU A 1 205 ? -6.111 -33.769 24.701 1.00 53.66 205 GLU A O 1
ATOM 1628 N N . LYS A 1 206 ? -7.925 -34.358 25.912 1.00 47.62 206 LYS A N 1
ATOM 1629 C CA . LYS A 1 206 ? -7.281 -34.861 27.146 1.00 47.62 206 LYS A CA 1
ATOM 1630 C C . LYS A 1 206 ? -6.188 -35.928 26.913 1.00 47.62 206 LYS A C 1
ATOM 1632 O O . LYS A 1 206 ? -6.340 -37.085 27.296 1.00 47.62 206 LYS A O 1
ATOM 1637 N N . GLY A 1 207 ? -5.071 -35.539 26.321 1.00 55.25 207 GLY A N 1
ATOM 1638 C CA . GLY A 1 207 ? -3.825 -36.280 26.236 1.00 55.25 207 GLY A CA 1
ATOM 1639 C C . GLY A 1 207 ? -2.824 -35.677 27.214 1.00 55.25 207 GLY A C 1
ATOM 1640 O O . GLY A 1 207 ? -2.757 -34.458 27.340 1.00 55.25 207 GLY A O 1
ATOM 1641 N N . LYS A 1 208 ? -2.106 -36.556 27.926 1.00 52.72 208 LYS A N 1
ATOM 1642 C CA . LYS A 1 208 ? -1.007 -36.298 28.880 1.00 52.72 208 LYS A CA 1
ATOM 1643 C C . LYS A 1 208 ? -0.538 -34.835 28.957 1.00 52.72 208 LYS A C 1
ATOM 1645 O O . LYS A 1 208 ? 0.069 -34.322 28.018 1.00 52.72 208 LYS A O 1
ATOM 1650 N N . GLU A 1 209 ? -0.750 -34.211 30.115 1.00 54.50 209 GLU A N 1
ATOM 1651 C CA . GLU A 1 209 ? -0.123 -32.937 30.467 1.00 54.50 209 GLU A CA 1
ATOM 1652 C C . GLU A 1 209 ? 1.404 -33.063 30.343 1.00 54.50 209 GLU A C 1
ATOM 1654 O O . GLU A 1 209 ? 2.050 -33.809 31.077 1.00 54.50 209 GLU A O 1
ATOM 1659 N N . LEU A 1 210 ? 1.975 -32.353 29.370 1.00 54.69 210 LEU A N 1
ATOM 1660 C CA . LEU A 1 210 ? 3.411 -32.081 29.294 1.00 54.69 210 LEU A CA 1
ATOM 1661 C C . LEU A 1 210 ? 3.855 -31.347 30.575 1.00 54.69 210 LEU A C 1
ATOM 1663 O O . LEU A 1 210 ? 3.089 -30.575 31.160 1.00 54.69 210 LEU A O 1
ATOM 1667 N N . THR A 1 211 ? 5.080 -31.588 31.038 1.00 65.06 211 THR A N 1
ATOM 1668 C CA . THR A 1 211 ? 5.547 -31.037 32.319 1.00 65.06 211 THR A CA 1
ATOM 1669 C C . THR A 1 211 ? 5.763 -29.516 32.231 1.00 65.06 211 THR A C 1
ATOM 1671 O O . THR A 1 211 ? 6.161 -28.989 31.190 1.00 65.06 211 THR A O 1
ATOM 1674 N N . LYS A 1 212 ? 5.501 -28.773 33.323 1.00 56.59 212 LYS A N 1
ATOM 1675 C CA . LYS A 1 212 ? 5.632 -27.294 33.396 1.00 56.59 212 LYS A CA 1
ATOM 1676 C C . LYS A 1 212 ? 7.009 -26.766 32.958 1.00 56.59 212 LYS A C 1
ATOM 1678 O O . LYS A 1 212 ? 7.103 -25.624 32.514 1.00 56.59 212 LYS A O 1
ATOM 1683 N N . GLU A 1 213 ? 8.054 -27.576 33.085 1.00 58.78 213 GLU A N 1
ATOM 1684 C CA . GLU A 1 213 ? 9.435 -27.222 32.744 1.00 58.78 213 GLU A CA 1
ATOM 1685 C C . GLU A 1 213 ? 9.692 -27.297 31.229 1.00 58.78 213 GLU A C 1
ATOM 1687 O O . GLU A 1 213 ? 10.299 -26.382 30.676 1.00 58.78 213 GLU A O 1
ATOM 1692 N N . GLU A 1 214 ? 9.122 -28.280 30.523 1.00 53.59 214 GLU A N 1
ATOM 1693 C CA . GLU A 1 214 ? 9.217 -28.410 29.056 1.00 53.59 214 GLU A CA 1
ATOM 1694 C C . GLU A 1 214 ? 8.415 -27.323 28.318 1.00 53.59 214 GLU A C 1
ATOM 1696 O O . GLU A 1 214 ? 8.807 -26.844 27.253 1.00 53.59 214 GLU A O 1
ATOM 1701 N N . TYR A 1 215 ? 7.318 -26.854 28.922 1.00 54.81 215 TYR A N 1
ATOM 1702 C CA . TYR A 1 215 ? 6.565 -25.680 28.460 1.00 54.81 215 TYR A CA 1
ATOM 1703 C C . TYR A 1 215 ? 7.341 -24.363 28.609 1.00 54.81 215 TYR A C 1
ATOM 1705 O O . TYR A 1 215 ? 7.018 -23.364 27.958 1.00 54.81 215 TYR A O 1
ATOM 1713 N N . GLY A 1 216 ? 8.339 -24.345 29.491 1.00 51.38 216 GLY A N 1
ATOM 1714 C CA . GLY A 1 216 ? 8.858 -23.136 30.098 1.00 51.38 216 GLY A CA 1
ATOM 1715 C C . GLY A 1 216 ? 9.748 -22.286 29.209 1.00 51.38 216 GLY A C 1
ATOM 1716 O O . GLY A 1 216 ? 9.798 -21.096 29.469 1.00 51.38 216 GLY A O 1
ATOM 1717 N N . GLU A 1 217 ? 10.446 -22.822 28.202 1.00 50.38 217 GLU A N 1
ATOM 1718 C CA . GLU A 1 217 ? 11.498 -22.063 27.494 1.00 50.38 217 GLU A CA 1
ATOM 1719 C C . GLU A 1 217 ? 11.067 -21.470 26.146 1.00 50.38 217 GLU A C 1
ATOM 1721 O O . GLU A 1 217 ? 11.484 -20.365 25.803 1.00 50.38 217 GLU A O 1
ATOM 1726 N N . ILE A 1 218 ? 10.158 -22.124 25.417 1.00 47.66 218 ILE A N 1
ATOM 1727 C CA . ILE A 1 218 ? 9.688 -21.654 24.097 1.00 47.66 218 ILE A CA 1
ATOM 1728 C C . ILE A 1 218 ? 8.529 -20.639 24.227 1.00 47.66 218 ILE A C 1
ATOM 1730 O O . ILE A 1 218 ? 8.290 -19.830 23.331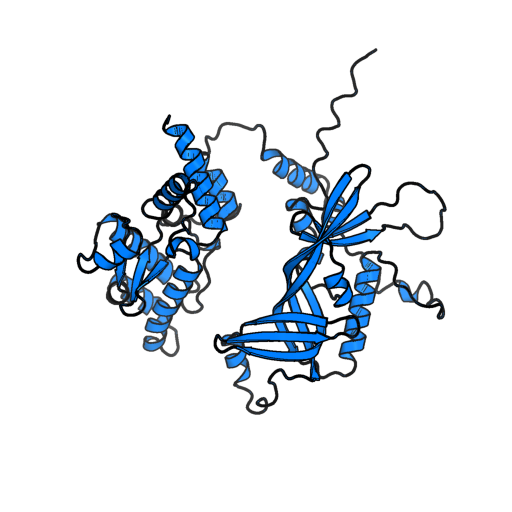 1.00 47.66 218 ILE A O 1
ATOM 1734 N N . LEU A 1 219 ? 7.830 -20.619 25.370 1.00 54.28 219 LEU A N 1
ATOM 1735 C CA . LEU A 1 219 ? 6.654 -19.770 25.618 1.00 54.28 219 LEU A CA 1
ATOM 1736 C C . LEU A 1 219 ? 6.942 -18.464 26.385 1.00 54.28 219 LEU A C 1
ATOM 1738 O O . LEU A 1 219 ? 6.003 -17.723 26.668 1.00 54.28 219 LEU A O 1
ATOM 1742 N N . ARG A 1 220 ? 8.202 -18.144 26.727 1.00 57.78 220 ARG A N 1
ATOM 1743 C CA . ARG A 1 220 ? 8.507 -17.048 27.680 1.00 57.78 220 ARG A CA 1
ATOM 1744 C C . ARG A 1 220 ? 8.192 -15.640 27.193 1.00 57.78 220 ARG A C 1
ATOM 1746 O O . ARG A 1 220 ? 8.087 -14.742 28.023 1.00 57.78 220 ARG A O 1
ATOM 1753 N N . VAL A 1 221 ? 8.074 -15.419 25.885 1.00 63.16 221 VAL A N 1
ATOM 1754 C CA . VAL A 1 221 ? 7.854 -14.069 25.352 1.00 63.16 221 VAL A CA 1
ATOM 1755 C C . VAL A 1 221 ? 6.390 -13.920 24.934 1.00 63.16 221 VAL A C 1
ATOM 1757 O O . VAL A 1 221 ? 6.031 -14.390 23.847 1.00 63.16 221 VAL A O 1
ATOM 1760 N N . PRO A 1 222 ? 5.533 -13.297 25.769 1.00 74.94 222 PRO A N 1
ATOM 1761 C CA . PRO A 1 222 ? 4.166 -12.988 25.377 1.00 74.94 222 PRO A CA 1
ATOM 1762 C C . PRO A 1 222 ? 4.176 -12.043 24.175 1.00 74.94 222 PRO A C 1
ATOM 1764 O O . PRO A 1 222 ? 5.063 -11.196 24.025 1.00 74.94 222 PRO A O 1
ATOM 1767 N N . ILE A 1 223 ? 3.178 -12.187 23.309 1.00 79.62 223 ILE A N 1
ATOM 1768 C CA . ILE A 1 223 ? 2.980 -11.243 22.213 1.00 79.62 223 ILE A CA 1
ATOM 1769 C C . ILE A 1 223 ? 2.160 -10.098 22.777 1.00 79.62 223 ILE A C 1
ATOM 1771 O O . ILE A 1 223 ? 0.992 -10.263 23.110 1.00 79.62 223 ILE A O 1
ATOM 1775 N N . LEU A 1 224 ? 2.806 -8.947 22.927 1.00 80.44 224 LEU A N 1
ATOM 1776 C CA . LEU A 1 224 ? 2.170 -7.774 23.499 1.00 80.44 224 LEU A CA 1
ATOM 1777 C C . LEU A 1 224 ? 1.382 -7.019 22.430 1.00 80.44 224 LEU A C 1
ATOM 1779 O O . LEU A 1 224 ? 1.862 -6.797 21.310 1.00 80.44 224 LEU A O 1
ATOM 1783 N N . ASN A 1 225 ? 0.181 -6.574 22.786 1.00 81.25 225 ASN A N 1
ATOM 1784 C CA . ASN A 1 225 ? -0.521 -5.585 21.983 1.00 81.25 225 ASN A CA 1
ATOM 1785 C C . ASN A 1 225 ? 0.164 -4.210 22.131 1.00 81.25 225 ASN A C 1
ATOM 1787 O O . ASN A 1 225 ? 1.102 -4.007 22.912 1.00 81.25 225 ASN A O 1
ATOM 1791 N N . GLY A 1 226 ? -0.282 -3.239 21.339 1.00 77.81 226 GLY A N 1
ATOM 1792 C CA . GLY A 1 226 ? 0.312 -1.906 21.353 1.00 77.81 226 GLY A CA 1
ATOM 1793 C C . GLY A 1 226 ? 0.194 -1.188 22.701 1.00 77.81 226 GLY A C 1
ATOM 1794 O O . GLY A 1 226 ? 1.079 -0.419 23.075 1.00 77.81 226 GLY A O 1
ATOM 1795 N N . LEU A 1 227 ? -0.890 -1.447 23.438 1.00 82.94 227 LEU A N 1
ATOM 1796 C CA . LEU A 1 227 ? -1.185 -0.795 24.710 1.00 82.94 227 LEU A CA 1
ATOM 1797 C C . LEU A 1 227 ? -0.286 -1.352 25.816 1.00 82.94 227 LEU A C 1
ATOM 1799 O O . LEU A 1 227 ? 0.357 -0.593 26.534 1.00 82.94 227 LEU A O 1
ATOM 1803 N N . GLU A 1 228 ? -0.153 -2.671 25.894 1.00 82.31 228 GLU A N 1
ATOM 1804 C CA . GLU A 1 228 ? 0.794 -3.354 26.780 1.00 82.31 228 GLU A CA 1
ATOM 1805 C C . GLU A 1 228 ? 2.235 -2.926 26.484 1.00 82.31 228 GLU A C 1
ATOM 1807 O O . GLU A 1 228 ? 3.006 -2.629 27.397 1.00 82.31 228 GLU A O 1
ATOM 1812 N N . THR A 1 229 ? 2.582 -2.796 25.199 1.00 81.94 229 THR A N 1
ATOM 1813 C CA . THR A 1 229 ? 3.883 -2.256 24.784 1.00 81.94 229 THR A CA 1
ATOM 1814 C C . THR A 1 229 ? 4.090 -0.838 25.320 1.00 81.94 229 THR A C 1
ATOM 1816 O O . THR A 1 229 ? 5.135 -0.555 25.902 1.00 81.94 229 THR A O 1
ATOM 1819 N N . LEU A 1 230 ? 3.089 0.044 25.208 1.00 85.12 230 LEU A N 1
ATOM 1820 C CA . LEU A 1 230 ? 3.140 1.396 25.776 1.00 85.12 230 LEU A CA 1
ATOM 1821 C C . LEU A 1 230 ? 3.323 1.379 27.308 1.00 85.12 230 LEU A C 1
ATOM 1823 O O . LEU A 1 230 ? 4.091 2.186 27.846 1.00 85.12 230 LEU A O 1
ATOM 1827 N N . HIS A 1 231 ? 2.656 0.458 28.012 1.00 84.75 231 HIS A N 1
ATOM 1828 C CA . HIS A 1 231 ? 2.795 0.268 29.461 1.00 84.75 231 HIS A CA 1
ATOM 1829 C C . HIS A 1 231 ? 4.171 -0.258 29.888 1.00 84.75 231 HIS A C 1
ATOM 1831 O O . HIS A 1 231 ? 4.569 -0.026 31.031 1.00 84.75 231 HIS A O 1
ATOM 1837 N N . ASN A 1 232 ? 4.927 -0.864 28.974 1.00 81.88 232 ASN A N 1
ATOM 1838 C CA . ASN A 1 232 ? 6.299 -1.308 29.218 1.00 81.88 232 ASN A CA 1
ATOM 1839 C C . ASN A 1 232 ? 7.363 -0.258 28.853 1.00 81.88 232 ASN A C 1
ATOM 1841 O O . ASN A 1 232 ? 8.527 -0.415 29.218 1.00 81.88 232 ASN A O 1
ATOM 1845 N N . LEU A 1 233 ? 6.998 0.838 28.175 1.00 83.38 233 LEU A N 1
ATOM 1846 C CA . LEU A 1 233 ? 7.942 1.921 27.874 1.00 83.38 233 LEU A CA 1
ATOM 1847 C C . LEU A 1 233 ? 8.306 2.737 29.130 1.00 83.38 233 LEU A C 1
ATOM 1849 O O . LEU A 1 233 ? 7.441 2.932 29.998 1.00 83.38 233 LEU A O 1
ATOM 1853 N N . PRO A 1 234 ? 9.533 3.307 29.197 1.00 90.25 234 PRO A N 1
ATOM 1854 C CA . PRO A 1 234 ? 9.926 4.236 30.254 1.00 90.25 234 PRO A CA 1
ATOM 1855 C C . PRO A 1 234 ? 8.914 5.373 30.407 1.00 90.25 234 PRO A C 1
ATOM 1857 O O . PRO A 1 234 ? 8.424 5.911 29.409 1.00 90.25 234 PRO A O 1
ATOM 1860 N N . GLN A 1 235 ? 8.632 5.776 31.649 1.00 86.00 235 GLN A N 1
ATOM 1861 C CA . GLN A 1 235 ? 7.579 6.748 31.964 1.00 86.00 235 GLN A CA 1
ATOM 1862 C C . GLN A 1 235 ? 7.719 8.055 31.165 1.00 86.00 235 GLN A C 1
ATOM 1864 O O . GLN A 1 235 ? 6.728 8.576 30.662 1.00 86.00 235 GLN A O 1
ATOM 1869 N N . GLU A 1 236 ? 8.943 8.548 30.974 1.00 86.50 236 GLU A N 1
ATOM 1870 C CA . GLU A 1 236 ? 9.210 9.764 30.196 1.00 86.50 236 GLU A CA 1
ATOM 1871 C C . GLU A 1 236 ? 8.905 9.600 28.701 1.00 86.50 236 GLU A C 1
ATOM 1873 O O . GLU A 1 236 ? 8.378 10.512 28.064 1.00 86.50 236 GLU A O 1
ATOM 1878 N N . THR A 1 237 ? 9.156 8.416 28.136 1.00 81.94 237 THR A N 1
ATOM 1879 C CA . THR A 1 237 ? 8.802 8.114 26.739 1.00 81.94 237 THR A CA 1
ATOM 1880 C C . THR A 1 237 ? 7.289 8.010 26.590 1.00 81.94 237 THR A C 1
ATOM 1882 O O . THR A 1 237 ? 6.716 8.614 25.686 1.00 81.94 237 THR A O 1
ATOM 1885 N N . ARG A 1 238 ? 6.626 7.327 27.530 1.00 87.56 238 ARG A N 1
ATOM 1886 C CA . ARG A 1 238 ? 5.165 7.224 27.580 1.00 87.56 238 ARG A CA 1
ATOM 1887 C C . ARG A 1 238 ? 4.507 8.600 27.669 1.00 87.56 238 ARG A C 1
ATOM 1889 O O . ARG A 1 238 ? 3.640 8.901 26.856 1.00 87.56 238 ARG A O 1
ATOM 1896 N N . LYS A 1 239 ? 4.963 9.460 28.590 1.00 83.81 239 LYS A N 1
ATOM 1897 C CA . LYS A 1 239 ? 4.480 10.844 28.731 1.00 83.81 239 LYS A CA 1
ATOM 1898 C C . LYS A 1 239 ? 4.638 11.628 27.433 1.00 83.81 239 LYS A C 1
ATOM 1900 O O . LYS A 1 239 ? 3.678 12.260 27.020 1.00 83.81 239 LYS A O 1
ATOM 1905 N N . ARG A 1 240 ? 5.797 11.547 26.761 1.00 81.69 240 ARG A N 1
ATOM 1906 C CA . ARG A 1 240 ? 6.023 12.204 25.458 1.00 81.69 240 ARG A CA 1
ATOM 1907 C C . ARG A 1 240 ? 5.089 11.686 24.366 1.00 81.69 240 ARG A C 1
ATOM 1909 O O . ARG A 1 240 ? 4.590 12.472 23.570 1.00 81.69 240 ARG A O 1
ATOM 1916 N N . MET A 1 241 ? 4.842 10.377 24.309 1.00 76.44 241 MET A N 1
ATOM 1917 C CA . MET A 1 241 ? 3.930 9.794 23.319 1.00 76.44 241 MET A CA 1
ATOM 1918 C C . MET A 1 241 ? 2.481 10.232 23.555 1.00 76.44 241 MET A C 1
ATOM 1920 O O . MET A 1 241 ? 1.806 10.639 22.606 1.00 76.44 241 MET A O 1
ATOM 1924 N N . ILE A 1 242 ? 2.032 10.213 24.811 1.00 79.44 242 ILE A N 1
ATOM 1925 C CA . ILE A 1 242 ? 0.690 10.656 25.205 1.00 79.44 242 ILE A CA 1
ATOM 1926 C C . ILE A 1 242 ? 0.538 12.164 24.951 1.00 79.44 242 ILE A C 1
ATOM 1928 O O . ILE A 1 242 ? -0.359 12.567 24.216 1.00 79.44 242 ILE A O 1
ATOM 1932 N N . SER A 1 243 ? 1.482 12.991 25.414 1.00 76.00 243 SER A N 1
ATOM 1933 C CA . SER A 1 243 ? 1.432 14.446 25.215 1.00 76.00 243 SER A CA 1
ATOM 1934 C C . SER A 1 243 ? 1.540 14.857 23.742 1.00 76.00 243 SER A C 1
ATOM 1936 O O . SER A 1 243 ? 0.894 15.810 23.316 1.00 76.00 243 SER A O 1
ATOM 1938 N N . SER A 1 244 ? 2.279 14.105 22.917 1.00 63.72 244 SER A N 1
ATOM 1939 C CA . SER A 1 244 ? 2.322 14.323 21.461 1.00 63.72 244 SER A CA 1
ATOM 1940 C C . SER A 1 244 ? 1.012 13.976 20.745 1.00 63.72 244 SER A C 1
ATOM 1942 O O . SER A 1 244 ? 0.790 14.425 19.617 1.00 63.72 244 SER A O 1
ATOM 1944 N N . SER A 1 245 ? 0.162 13.165 21.379 1.00 56.22 245 SER A N 1
ATOM 1945 C CA . SER A 1 245 ? -1.174 12.828 20.883 1.00 56.22 245 SER A CA 1
ATOM 1946 C C . SER A 1 245 ? -2.180 13.923 21.271 1.00 56.22 245 SER A C 1
ATOM 1948 O O . SER A 1 245 ? -2.996 14.322 20.434 1.00 56.22 245 SER A O 1
ATOM 1950 N N . ASP A 1 246 ? -2.032 14.495 22.471 1.00 49.53 246 ASP A N 1
ATOM 1951 C CA . ASP A 1 246 ? -2.866 15.590 22.996 1.00 49.53 246 ASP A CA 1
ATOM 1952 C C . ASP A 1 246 ? -2.550 16.971 22.395 1.00 49.53 246 ASP A C 1
ATOM 1954 O O . ASP A 1 246 ? -3.440 17.815 22.271 1.00 49.53 246 ASP A O 1
ATOM 1958 N N . LEU A 1 247 ? -1.334 17.184 21.876 1.00 48.06 247 LEU A N 1
ATOM 1959 C CA . LEU A 1 247 ? -0.953 18.399 21.129 1.00 48.06 247 LEU A CA 1
ATOM 1960 C C . LEU A 1 247 ? -1.735 18.602 19.811 1.00 48.06 247 LEU A C 1
ATOM 1962 O O . LEU A 1 247 ? -1.494 19.563 19.076 1.00 48.06 247 LEU A O 1
ATOM 1966 N N . SER A 1 248 ? -2.678 17.713 19.485 1.00 48.59 248 SER A N 1
ATOM 1967 C CA . SER A 1 248 ? -3.544 17.844 18.316 1.00 48.59 248 SER A CA 1
ATOM 1968 C C . SER A 1 248 ? -4.834 18.637 18.543 1.00 48.59 248 SER A C 1
ATOM 1970 O O . SER A 1 248 ? -5.489 18.918 17.538 1.00 48.59 248 SER A O 1
ATOM 1972 N N . LEU A 1 249 ? -5.180 19.069 19.768 1.00 48.66 249 LEU A N 1
ATOM 1973 C CA . LEU A 1 249 ? -6.445 19.796 19.971 1.00 48.66 249 LEU A CA 1
ATOM 1974 C C . LEU A 1 249 ? -6.386 21.139 20.700 1.00 48.66 249 LEU A C 1
ATOM 1976 O O . LEU A 1 249 ? -7.035 22.050 20.201 1.00 48.66 249 LEU A O 1
ATOM 1980 N N . HIS A 1 250 ? -5.610 21.364 21.761 1.00 46.28 250 HIS A N 1
ATOM 1981 C CA . HIS A 1 250 ? -5.638 22.685 22.406 1.00 46.28 250 HIS A CA 1
ATOM 1982 C C . HIS A 1 250 ? -4.296 23.089 23.021 1.00 46.28 250 HIS A C 1
ATOM 1984 O O . HIS A 1 250 ? -3.803 22.434 23.926 1.00 46.28 250 HIS A O 1
ATOM 1990 N N . ASN A 1 251 ? -3.793 24.230 22.540 1.00 52.28 251 ASN A N 1
ATOM 1991 C CA . ASN A 1 251 ? -2.764 25.091 23.129 1.00 52.28 251 ASN A CA 1
ATOM 1992 C C . ASN A 1 251 ? -1.321 24.560 23.163 1.00 52.28 251 ASN A C 1
ATOM 1994 O O . ASN A 1 251 ? -0.955 23.765 24.012 1.00 52.28 251 ASN A O 1
ATOM 1998 N N . ASP A 1 252 ? -0.481 25.110 22.277 1.00 37.50 252 ASP A N 1
ATOM 1999 C CA . ASP A 1 252 ? 0.584 26.006 22.743 1.00 37.50 252 ASP A CA 1
ATOM 2000 C C . ASP A 1 252 ? 1.196 26.842 21.601 1.00 37.50 252 ASP A C 1
ATOM 2002 O O . ASP A 1 252 ? 1.778 26.325 20.652 1.00 37.50 252 ASP A O 1
ATOM 2006 N N . SER A 1 253 ? 1.059 28.160 21.777 1.00 35.62 253 SER A N 1
ATOM 2007 C CA . SER A 1 253 ? 1.922 29.270 21.343 1.00 35.62 253 SER A CA 1
ATOM 2008 C C . SER A 1 253 ? 2.148 29.595 19.846 1.00 35.62 253 SER A C 1
ATOM 2010 O O . SER A 1 253 ? 2.225 28.728 18.978 1.00 35.62 253 SER A O 1
ATOM 2012 N N . PRO A 1 254 ? 2.250 30.901 19.510 1.00 36.69 254 PRO A N 1
ATOM 2013 C CA . PRO A 1 254 ? 1.940 31.446 18.197 1.00 36.69 254 PRO A CA 1
ATOM 2014 C C . PRO A 1 254 ? 3.177 31.478 17.300 1.00 36.69 254 PRO A C 1
ATOM 2016 O O . PRO A 1 254 ? 3.640 32.542 16.898 1.00 36.69 254 PRO A O 1
ATOM 2019 N N . ILE A 1 255 ? 3.685 30.317 16.900 1.00 40.09 255 ILE A N 1
ATOM 2020 C CA . ILE A 1 255 ? 4.223 30.264 15.543 1.00 40.09 255 ILE A CA 1
ATOM 2021 C C . ILE A 1 255 ? 2.997 30.032 14.681 1.00 40.09 255 ILE A C 1
ATOM 2023 O O . ILE A 1 255 ? 2.379 28.970 14.748 1.00 40.09 255 ILE A O 1
ATOM 2027 N N . ARG A 1 256 ? 2.592 31.068 13.939 1.00 38.44 256 ARG A N 1
ATOM 2028 C CA . ARG A 1 256 ? 1.567 31.001 12.893 1.00 38.44 256 ARG A CA 1
ATOM 2029 C C . ARG A 1 256 ? 2.006 29.981 11.837 1.00 38.44 256 ARG A C 1
ATOM 2031 O O . ARG A 1 256 ? 2.432 30.342 10.747 1.00 38.44 256 ARG A O 1
ATOM 2038 N N . HIS A 1 257 ? 1.950 28.695 12.154 1.00 44.84 257 HIS A N 1
ATOM 2039 C CA . HIS A 1 257 ? 1.981 27.659 11.149 1.00 44.84 257 HIS A CA 1
ATOM 2040 C C . HIS A 1 257 ? 0.618 27.725 10.485 1.00 44.84 257 HIS A C 1
ATOM 2042 O O . HIS A 1 257 ? -0.379 27.274 11.048 1.00 44.84 257 HIS A O 1
ATOM 2048 N N . ASP A 1 258 ? 0.588 28.375 9.322 1.00 54.81 258 ASP A N 1
ATOM 2049 C CA . ASP A 1 258 ? -0.568 28.416 8.436 1.00 54.81 258 ASP A CA 1
ATOM 2050 C C . ASP A 1 258 ? -1.166 27.001 8.352 1.00 54.81 258 ASP A C 1
ATOM 2052 O O . ASP A 1 258 ? -0.421 26.018 8.255 1.00 54.81 258 ASP A O 1
ATOM 2056 N N . ASN A 1 259 ? -2.494 26.877 8.451 1.00 58.19 259 ASN A N 1
ATOM 2057 C CA . ASN A 1 259 ? -3.211 25.592 8.558 1.00 58.19 259 ASN A CA 1
ATOM 2058 C C . ASN A 1 259 ? -2.807 24.566 7.477 1.00 58.19 259 ASN A C 1
ATOM 2060 O O . ASN A 1 259 ? -2.960 23.354 7.658 1.00 58.19 259 ASN A O 1
ATOM 2064 N N . GLU A 1 260 ? -2.250 25.042 6.368 1.00 57.62 260 GLU A N 1
ATOM 2065 C CA . GLU A 1 260 ? -1.702 24.247 5.275 1.00 57.62 260 GLU A CA 1
ATOM 2066 C C . GLU A 1 260 ? -0.529 23.350 5.723 1.00 57.62 260 GLU A C 1
ATOM 2068 O O . GLU A 1 260 ? -0.522 22.154 5.418 1.00 57.62 260 GLU A O 1
ATOM 2073 N N . ASN A 1 261 ? 0.391 23.845 6.561 1.00 62.34 261 ASN A N 1
ATOM 2074 C CA . ASN A 1 261 ? 1.575 23.095 7.011 1.00 62.34 261 ASN A CA 1
ATOM 2075 C C . ASN A 1 261 ? 1.233 21.833 7.816 1.00 62.34 261 ASN A C 1
ATOM 2077 O O . ASN A 1 261 ? 1.892 20.799 7.676 1.00 62.34 261 ASN A O 1
ATOM 2081 N N . ARG A 1 262 ? 0.153 21.858 8.609 1.00 62.47 262 ARG A N 1
ATOM 2082 C CA . ARG A 1 262 ? -0.310 20.671 9.353 1.00 62.47 262 ARG A CA 1
ATOM 2083 C C . ARG A 1 262 ? -0.810 19.560 8.429 1.00 62.47 262 ARG A C 1
ATOM 2085 O O . ARG A 1 262 ? -0.657 18.380 8.750 1.00 62.47 262 ARG A O 1
ATOM 2092 N N . CYS A 1 263 ? -1.396 19.920 7.290 1.00 61.69 263 CYS A N 1
ATOM 2093 C CA . CYS A 1 263 ? -1.912 18.958 6.321 1.00 61.69 263 CYS A CA 1
ATOM 2094 C C . CYS A 1 263 ? -0.762 18.272 5.565 1.00 61.69 263 CYS A C 1
ATOM 2096 O O . CYS A 1 263 ? -0.773 17.051 5.396 1.00 61.69 263 CYS A O 1
ATOM 2098 N N . PHE A 1 264 ? 0.281 19.029 5.215 1.00 68.19 264 PHE A N 1
ATOM 2099 C CA . PHE A 1 264 ? 1.487 18.502 4.574 1.00 68.19 264 PHE A CA 1
ATOM 2100 C C . PHE A 1 264 ? 2.280 17.543 5.467 1.00 68.19 264 PHE A C 1
ATOM 2102 O O . PHE A 1 264 ? 2.732 16.504 4.990 1.00 68.19 264 PHE A O 1
ATOM 2109 N N . ILE A 1 265 ? 2.392 17.836 6.767 1.00 66.19 265 ILE A N 1
ATOM 2110 C CA . ILE A 1 265 ? 3.063 16.969 7.751 1.00 66.19 265 ILE A CA 1
ATOM 2111 C C . ILE A 1 265 ? 2.414 15.581 7.821 1.00 66.19 265 ILE A C 1
ATOM 2113 O O . ILE A 1 265 ? 3.106 14.568 7.918 1.00 66.19 265 ILE A O 1
ATOM 2117 N N . LYS A 1 266 ? 1.080 15.514 7.756 1.00 63.66 266 LYS A N 1
ATOM 2118 C CA . LYS A 1 266 ? 0.356 14.235 7.769 1.00 63.66 266 LYS A CA 1
ATOM 2119 C C . LYS A 1 266 ? 0.566 13.430 6.487 1.00 63.66 266 LYS A C 1
ATOM 2121 O O . LYS A 1 266 ? 0.525 12.208 6.545 1.00 63.66 266 LYS A O 1
ATOM 2126 N N . TYR A 1 267 ? 0.781 14.100 5.356 1.00 74.00 267 TYR A N 1
ATOM 2127 C CA . TYR A 1 267 ? 0.891 13.455 4.048 1.00 74.00 267 TYR A CA 1
ATOM 2128 C C . TYR A 1 267 ? 2.326 13.042 3.689 1.00 74.00 267 TYR A C 1
ATOM 2130 O O . TYR A 1 267 ? 2.546 11.913 3.268 1.00 74.00 267 TYR A O 1
ATOM 2138 N N . PHE A 1 268 ? 3.317 13.914 3.899 1.00 78.06 268 PHE A N 1
ATOM 2139 C CA . PHE A 1 268 ? 4.730 13.605 3.632 1.00 78.06 268 PHE A CA 1
ATOM 2140 C C . PHE A 1 268 ? 5.442 12.915 4.803 1.00 78.06 268 PHE A C 1
ATOM 2142 O O . PHE A 1 268 ? 6.560 12.430 4.643 1.00 78.06 268 PHE A O 1
ATOM 2149 N N . GLY A 1 269 ? 4.806 12.878 5.976 1.00 69.00 269 GLY A N 1
ATOM 2150 C CA . GLY A 1 269 ? 5.374 12.361 7.216 1.00 69.00 269 GLY A CA 1
ATOM 2151 C C . GLY A 1 269 ? 5.977 13.458 8.098 1.00 69.00 269 GLY A C 1
ATOM 2152 O O . GLY A 1 269 ? 6.482 14.476 7.619 1.00 69.00 269 GLY A O 1
ATOM 2153 N N . ARG A 1 270 ? 5.954 13.219 9.419 1.00 55.94 270 ARG A N 1
ATOM 2154 C CA . ARG A 1 270 ? 6.417 14.157 10.464 1.00 55.94 270 ARG A CA 1
ATOM 2155 C C . ARG A 1 270 ? 7.879 14.592 10.336 1.00 55.94 270 ARG A C 1
ATOM 2157 O O . ARG A 1 270 ? 8.237 15.624 10.887 1.00 55.94 270 ARG A O 1
ATOM 2164 N N . TYR A 1 271 ? 8.691 13.836 9.603 1.00 67.50 271 TYR A N 1
ATOM 2165 C CA . TYR A 1 271 ? 10.139 14.030 9.504 1.00 67.50 271 TYR A CA 1
ATOM 2166 C C . TYR A 1 271 ? 10.615 14.379 8.088 1.00 67.50 271 TYR A C 1
ATOM 2168 O O . TYR A 1 271 ? 11.807 14.308 7.809 1.00 67.50 271 TYR A O 1
ATOM 2176 N N . CYS A 1 272 ? 9.711 14.738 7.170 1.00 80.75 272 CYS A N 1
ATOM 2177 C CA . CYS A 1 272 ? 10.109 15.117 5.816 1.00 80.75 272 CYS A CA 1
ATOM 2178 C C . CYS A 1 272 ? 10.835 16.477 5.812 1.00 80.75 272 CYS A C 1
ATOM 2180 O O . CYS A 1 272 ? 10.192 17.526 5.744 1.00 80.75 272 CYS A O 1
ATOM 2182 N N . THR A 1 273 ? 12.168 16.458 5.779 1.00 84.06 273 THR A N 1
ATOM 2183 C CA . THR A 1 273 ? 13.038 17.651 5.716 1.00 84.06 273 THR A CA 1
ATOM 2184 C C . THR A 1 273 ? 13.441 18.054 4.296 1.00 84.06 273 THR A C 1
ATOM 2186 O O . THR A 1 273 ? 14.163 19.031 4.114 1.00 84.06 273 THR A O 1
ATOM 2189 N N . CYS A 1 274 ? 12.973 17.332 3.273 1.00 86.19 274 CYS A N 1
ATOM 2190 C CA . CYS A 1 274 ? 13.311 17.623 1.884 1.00 86.19 274 CYS A CA 1
ATOM 2191 C C . CYS A 1 274 ? 12.858 19.037 1.481 1.00 86.19 274 CYS A C 1
ATOM 2193 O O . CYS A 1 274 ? 11.658 19.346 1.525 1.00 86.19 274 CYS A O 1
ATOM 2195 N N . ASN A 1 275 ? 13.823 19.855 1.053 1.00 91.06 275 ASN A N 1
ATOM 2196 C CA . ASN A 1 275 ? 13.617 21.195 0.512 1.00 91.06 275 ASN A CA 1
ATOM 2197 C C . ASN A 1 275 ? 13.604 21.140 -1.022 1.00 91.06 275 ASN A C 1
ATOM 2199 O O . ASN A 1 275 ? 14.628 21.340 -1.674 1.00 91.06 275 ASN A O 1
ATOM 2203 N N . ILE A 1 276 ? 12.452 20.786 -1.593 1.00 92.25 276 ILE A N 1
ATOM 2204 C CA . ILE A 1 276 ? 12.305 20.540 -3.029 1.00 92.25 276 ILE A CA 1
ATOM 2205 C C . ILE A 1 276 ? 11.295 21.524 -3.622 1.00 92.25 276 ILE A C 1
ATOM 2207 O O . ILE A 1 276 ? 10.179 21.643 -3.119 1.00 92.25 276 ILE A O 1
ATOM 2211 N N . SER A 1 277 ? 11.659 22.183 -4.725 1.00 94.00 277 SER A N 1
ATOM 2212 C CA . SER A 1 277 ? 10.869 23.271 -5.326 1.00 94.00 277 SER A CA 1
ATOM 2213 C C . SER A 1 277 ? 9.490 22.849 -5.840 1.00 94.00 277 SER A C 1
ATOM 2215 O O . SER A 1 277 ? 8.559 23.644 -5.825 1.00 94.00 277 SER A O 1
ATOM 2217 N N . TYR A 1 278 ? 9.327 21.599 -6.275 1.00 94.75 278 TYR A N 1
ATOM 2218 C CA . TYR A 1 278 ? 8.055 21.096 -6.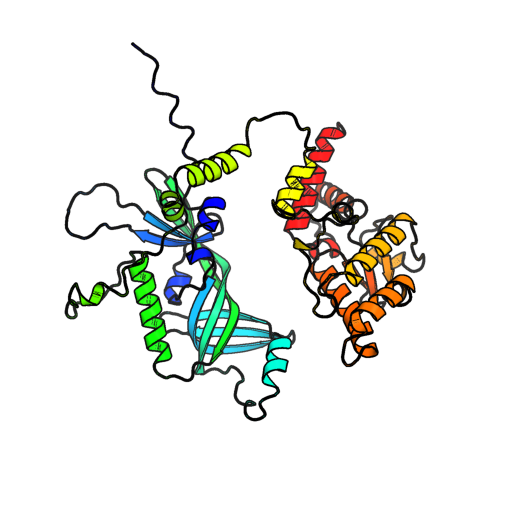799 1.00 94.75 278 TYR A CA 1
ATOM 2219 C C . TYR A 1 278 ? 7.124 20.521 -5.718 1.00 94.75 278 TYR A C 1
ATOM 2221 O O . TYR A 1 278 ? 6.019 20.072 -6.035 1.00 94.75 278 TYR A O 1
ATOM 2229 N N . LYS A 1 279 ? 7.557 20.493 -4.447 1.00 93.88 279 LYS A N 1
ATOM 2230 C CA . LYS A 1 279 ? 6.875 19.758 -3.371 1.00 93.88 279 LYS A CA 1
ATOM 2231 C C . LYS A 1 279 ? 5.441 20.218 -3.152 1.00 93.88 279 LYS A C 1
ATOM 2233 O O . LYS A 1 279 ? 4.533 19.393 -3.069 1.00 93.88 279 LYS A O 1
ATOM 2238 N N . GLU A 1 280 ? 5.240 21.527 -3.092 1.00 92.69 280 GLU A N 1
ATOM 2239 C CA . GLU A 1 280 ? 3.928 22.135 -2.866 1.00 92.69 280 GLU A CA 1
ATOM 2240 C C . GLU A 1 280 ? 3.072 22.124 -4.134 1.00 92.69 280 GLU A C 1
ATOM 2242 O O . GLU A 1 280 ? 1.893 21.773 -4.078 1.00 92.69 280 GLU A O 1
ATOM 2247 N N . SER A 1 281 ? 3.673 22.435 -5.285 1.00 95.75 281 SER A N 1
ATOM 2248 C CA . SER A 1 281 ? 2.975 22.500 -6.573 1.00 95.75 281 SER A CA 1
ATOM 2249 C C . SER A 1 281 ? 2.451 21.144 -7.033 1.00 95.75 281 SER A C 1
ATOM 2251 O O . SER A 1 281 ? 1.402 21.082 -7.668 1.00 95.75 281 SER A O 1
ATOM 2253 N N . LEU A 1 282 ? 3.144 20.048 -6.709 1.00 96.12 282 LEU A N 1
ATOM 2254 C CA . LEU A 1 282 ? 2.764 18.696 -7.134 1.00 96.12 282 LEU A CA 1
ATOM 2255 C C . LEU A 1 282 ? 2.254 17.809 -5.997 1.00 96.12 282 LEU A C 1
ATOM 2257 O O . LEU A 1 282 ? 1.831 16.681 -6.264 1.00 96.12 282 LEU A O 1
ATOM 2261 N N . LEU A 1 283 ? 2.280 18.294 -4.749 1.00 94.94 283 LEU A N 1
ATOM 2262 C CA . LEU A 1 283 ? 2.027 17.494 -3.547 1.00 94.94 283 LEU A CA 1
ATOM 2263 C C . LEU A 1 283 ? 2.862 16.198 -3.565 1.00 94.94 283 LEU A C 1
ATOM 2265 O O . LEU A 1 283 ? 2.326 15.098 -3.427 1.00 94.94 283 LEU A O 1
ATOM 2269 N N . TYR A 1 284 ? 4.168 16.322 -3.818 1.00 94.88 284 TYR A N 1
ATOM 2270 C CA . TYR A 1 284 ? 5.057 15.187 -4.087 1.00 94.88 284 TYR A CA 1
ATOM 2271 C C . TYR A 1 284 ? 6.457 15.386 -3.496 1.00 94.88 284 TYR A C 1
ATOM 2273 O O . TYR A 1 284 ? 6.973 16.495 -3.472 1.00 94.88 284 TYR A O 1
ATOM 2281 N N . CYS A 1 285 ? 7.078 14.319 -2.997 1.00 94.12 285 CYS A N 1
ATOM 2282 C CA . CYS A 1 285 ? 8.374 14.377 -2.321 1.00 94.12 285 CYS A CA 1
ATOM 2283 C C . CYS A 1 285 ? 9.155 13.077 -2.547 1.00 94.12 285 CYS A C 1
ATOM 2285 O O . CYS A 1 285 ? 8.545 12.026 -2.739 1.00 94.12 285 CYS A O 1
ATOM 2287 N N . HIS A 1 286 ? 10.485 13.123 -2.424 1.00 91.50 286 HIS A N 1
ATOM 2288 C CA . HIS A 1 286 ? 11.356 11.939 -2.409 1.00 91.50 286 HIS A CA 1
ATOM 2289 C C . HIS A 1 286 ? 10.910 10.880 -1.397 1.00 91.50 286 HIS A C 1
ATOM 2291 O O . HIS A 1 286 ? 10.969 9.693 -1.696 1.00 91.50 286 HIS A O 1
ATOM 2297 N N . CYS A 1 287 ? 10.389 11.292 -0.235 1.00 87.38 287 CYS A N 1
ATOM 2298 C CA . CYS A 1 287 ? 9.883 10.375 0.795 1.00 87.38 287 CYS A CA 1
ATOM 2299 C C . CYS A 1 287 ? 8.706 9.502 0.325 1.00 87.38 287 CYS A C 1
ATOM 2301 O O . CYS A 1 287 ? 8.436 8.473 0.936 1.00 87.38 287 CYS A O 1
ATOM 2303 N N . LEU A 1 288 ? 7.997 9.923 -0.726 1.00 86.06 288 LEU A N 1
ATOM 2304 C CA . LEU A 1 288 ? 6.860 9.206 -1.311 1.00 86.06 288 LEU A CA 1
ATOM 2305 C C . LEU A 1 288 ? 7.188 8.608 -2.685 1.00 86.06 288 LEU A C 1
ATOM 2307 O O . LEU A 1 288 ? 6.340 7.950 -3.280 1.00 86.06 288 LEU A O 1
ATOM 2311 N N . ALA A 1 289 ? 8.383 8.871 -3.212 1.00 90.88 289 ALA A N 1
ATOM 2312 C CA . ALA A 1 289 ? 8.739 8.536 -4.577 1.00 90.88 289 ALA A CA 1
ATOM 2313 C C . ALA A 1 289 ? 8.926 7.026 -4.755 1.00 90.88 289 ALA A C 1
ATOM 2315 O O . ALA A 1 289 ? 9.735 6.403 -4.063 1.00 90.88 289 ALA A O 1
ATOM 2316 N N . SER A 1 290 ? 8.261 6.446 -5.758 1.00 88.25 290 SER A N 1
ATOM 2317 C CA . SER A 1 290 ? 8.575 5.084 -6.203 1.00 88.25 290 SER A CA 1
ATOM 2318 C C . SER A 1 290 ? 10.026 5.033 -6.711 1.00 88.25 290 SER A C 1
ATOM 2320 O O . SER A 1 290 ? 10.355 5.743 -7.664 1.00 88.25 290 SER A O 1
ATOM 2322 N N . ARG A 1 291 ? 10.911 4.238 -6.094 1.00 87.50 291 ARG A N 1
ATOM 2323 C CA . ARG A 1 291 ? 12.340 4.185 -6.466 1.00 87.50 291 ARG A CA 1
ATOM 2324 C C . ARG A 1 291 ? 12.539 3.606 -7.870 1.00 87.50 291 ARG A C 1
ATOM 2326 O O . ARG A 1 291 ? 11.897 2.628 -8.237 1.00 87.50 291 ARG A O 1
ATOM 2333 N N . GLU A 1 292 ? 13.444 4.204 -8.639 1.00 92.56 292 GLU A N 1
ATOM 2334 C CA . GLU A 1 292 ? 13.913 3.679 -9.925 1.00 92.56 292 GLU A CA 1
ATOM 2335 C C . GLU A 1 292 ? 15.364 3.230 -9.763 1.00 92.56 292 GLU A C 1
ATOM 2337 O O . GLU A 1 292 ? 16.197 4.015 -9.322 1.00 92.56 292 GLU A O 1
ATOM 2342 N N . GLN A 1 293 ? 15.670 1.978 -10.110 1.00 93.44 293 GLN A N 1
ATOM 2343 C CA . GLN A 1 293 ? 17.013 1.415 -9.926 1.00 93.44 293 GLN A CA 1
ATOM 2344 C C . GLN A 1 293 ? 18.068 2.161 -10.744 1.00 93.44 293 GLN A C 1
ATOM 2346 O O . GLN A 1 293 ? 19.202 2.297 -10.295 1.00 93.44 293 GLN A O 1
ATOM 2351 N N . LEU A 1 294 ? 17.691 2.662 -11.924 1.00 95.75 294 LEU A N 1
ATOM 2352 C CA . LEU A 1 294 ? 18.590 3.447 -12.763 1.00 95.75 294 LEU A CA 1
ATOM 2353 C C . LEU A 1 294 ? 18.830 4.869 -12.236 1.00 95.75 294 LEU A C 1
ATOM 2355 O O . LEU A 1 294 ? 19.822 5.461 -12.627 1.00 95.75 294 LEU A O 1
ATOM 2359 N N . ASP A 1 295 ? 17.973 5.415 -11.366 1.00 97.38 295 ASP A N 1
ATOM 2360 C CA . ASP A 1 295 ? 18.079 6.781 -10.819 1.00 97.38 295 ASP A CA 1
ATOM 2361 C C . ASP A 1 295 ? 17.871 6.768 -9.292 1.00 97.38 295 ASP A C 1
ATOM 2363 O O . ASP A 1 295 ? 16.864 7.284 -8.795 1.00 97.38 295 ASP A O 1
ATOM 2367 N N . PRO A 1 296 ? 18.790 6.142 -8.529 1.00 94.50 296 PRO A N 1
ATOM 2368 C CA . PRO A 1 296 ? 18.630 5.953 -7.085 1.00 94.50 296 PRO A CA 1
ATOM 2369 C C . PRO A 1 296 ? 18.589 7.280 -6.317 1.00 94.50 296 PRO A C 1
ATOM 2371 O O . PRO A 1 296 ? 17.861 7.395 -5.333 1.00 94.50 296 PRO A O 1
ATOM 2374 N N . GLU A 1 297 ? 19.311 8.287 -6.811 1.00 95.81 297 GLU A N 1
ATOM 2375 C CA . GLU A 1 297 ? 19.375 9.639 -6.243 1.00 95.81 297 GLU A CA 1
ATOM 2376 C C . GLU A 1 297 ? 18.250 10.560 -6.749 1.00 95.81 297 GLU A C 1
ATOM 2378 O O . GLU A 1 297 ? 18.207 11.735 -6.392 1.00 95.81 297 GLU A O 1
ATOM 2383 N N . LEU A 1 298 ? 17.341 10.055 -7.598 1.00 96.25 298 LEU A N 1
ATOM 2384 C CA . LEU A 1 298 ? 16.211 10.801 -8.175 1.00 96.25 298 LEU A CA 1
ATOM 2385 C C . LEU A 1 298 ? 16.614 12.055 -8.976 1.00 96.25 298 LEU A C 1
ATOM 2387 O O . LEU A 1 298 ? 15.803 12.955 -9.194 1.00 96.25 298 LEU A O 1
ATOM 2391 N N . SER A 1 299 ? 17.858 12.120 -9.442 1.00 97.44 299 SER A N 1
ATOM 2392 C CA . SER A 1 299 ? 18.440 13.278 -10.122 1.00 97.44 299 SER A CA 1
ATOM 2393 C C . SER A 1 299 ? 17.755 13.597 -11.457 1.00 97.44 299 SER A C 1
ATOM 2395 O O . SER A 1 299 ? 17.442 14.760 -11.752 1.00 97.44 299 SER A O 1
ATOM 2397 N N . PHE A 1 300 ? 17.458 12.566 -12.254 1.00 98.19 300 PHE A N 1
ATOM 2398 C CA . PHE A 1 300 ? 16.723 12.721 -13.504 1.00 98.19 300 PHE A CA 1
ATOM 2399 C C . PHE A 1 300 ? 15.264 13.071 -13.222 1.00 98.19 300 PHE A C 1
ATOM 2401 O O . PHE A 1 300 ? 14.729 14.007 -13.822 1.00 98.19 300 PHE A O 1
ATOM 2408 N N . ARG A 1 301 ? 14.635 12.376 -12.266 1.00 97.69 301 ARG A N 1
ATOM 2409 C CA . ARG A 1 301 ? 13.250 12.658 -11.869 1.00 97.69 301 ARG A CA 1
ATOM 2410 C C . ARG A 1 301 ? 13.069 14.099 -11.394 1.00 97.69 301 ARG A C 1
ATOM 2412 O O . ARG A 1 301 ? 12.108 14.748 -11.799 1.00 97.69 301 ARG A O 1
ATOM 2419 N N . ASP A 1 302 ? 13.982 14.614 -10.580 1.00 97.75 302 ASP A N 1
ATOM 2420 C CA . ASP A 1 302 ? 13.912 15.979 -10.061 1.00 97.75 302 ASP A CA 1
ATOM 2421 C C . ASP A 1 302 ? 13.993 17.020 -11.165 1.00 97.75 302 ASP A C 1
ATOM 2423 O O . ASP A 1 302 ? 13.230 17.990 -11.174 1.00 97.75 302 ASP A O 1
ATOM 2427 N N . THR A 1 303 ? 14.904 16.802 -12.111 1.00 98.19 303 THR A N 1
ATOM 2428 C CA . THR A 1 303 ? 15.076 17.682 -13.266 1.00 98.19 303 THR A CA 1
ATOM 2429 C C . THR A 1 303 ? 13.832 17.645 -14.155 1.00 98.19 303 THR A C 1
ATOM 2431 O O . THR A 1 303 ? 13.341 18.699 -14.556 1.00 98.19 303 THR A O 1
ATOM 2434 N N . LEU A 1 304 ? 13.264 16.456 -14.388 1.00 98.25 304 LEU A N 1
ATOM 2435 C CA . LEU A 1 304 ? 12.014 16.280 -15.130 1.00 98.25 304 LEU A CA 1
ATOM 2436 C C . LEU A 1 304 ? 10.858 17.051 -14.485 1.00 98.25 304 LEU A C 1
ATOM 2438 O O . LEU A 1 304 ? 10.174 17.803 -15.172 1.00 98.25 304 LEU A O 1
ATOM 2442 N N . LEU A 1 305 ? 10.649 16.916 -13.175 1.00 98.12 305 LEU A N 1
ATOM 2443 C CA . LEU A 1 305 ? 9.535 17.577 -12.488 1.00 98.12 305 LEU A CA 1
ATOM 2444 C C . LEU A 1 305 ? 9.665 19.103 -12.476 1.00 98.12 305 LEU A C 1
ATOM 2446 O O . LEU A 1 305 ? 8.669 19.794 -12.685 1.00 98.12 305 LEU A O 1
ATOM 2450 N N . LYS A 1 306 ? 10.880 19.632 -12.290 1.00 97.75 306 LYS A N 1
ATOM 2451 C CA . LYS A 1 306 ? 11.145 21.075 -12.421 1.00 97.75 306 LYS A CA 1
ATOM 2452 C C . LYS A 1 306 ? 10.829 21.555 -13.835 1.00 97.75 306 LYS A C 1
ATOM 2454 O O . LYS A 1 306 ? 10.065 22.499 -14.002 1.00 97.75 306 LYS A O 1
ATOM 2459 N N . ARG A 1 307 ? 11.322 20.833 -14.845 1.00 97.56 307 ARG A N 1
ATOM 2460 C CA . ARG A 1 307 ? 11.114 21.187 -16.249 1.00 97.56 307 ARG A CA 1
ATOM 2461 C C . ARG A 1 307 ? 9.639 21.181 -16.647 1.00 97.56 307 ARG A C 1
ATOM 2463 O O . ARG A 1 307 ? 9.203 22.068 -17.373 1.00 97.56 307 ARG A O 1
ATOM 2470 N N . LEU A 1 308 ? 8.861 20.215 -16.158 1.00 97.12 308 LEU A N 1
ATOM 2471 C CA . LEU A 1 308 ? 7.417 20.162 -16.399 1.00 97.12 308 LEU A CA 1
ATOM 2472 C C . LEU A 1 308 ? 6.675 21.335 -15.745 1.00 97.12 308 LEU A C 1
ATOM 2474 O O . LEU A 1 308 ? 5.769 21.885 -16.363 1.00 97.12 308 LEU A O 1
ATOM 2478 N N . LEU A 1 309 ? 7.068 21.762 -14.541 1.00 96.81 309 LEU A N 1
ATOM 2479 C CA . LEU A 1 309 ? 6.497 22.965 -13.926 1.00 96.81 309 LEU A CA 1
ATOM 2480 C C . LEU A 1 309 ? 6.863 24.237 -14.702 1.00 96.81 309 LEU A C 1
ATOM 2482 O O . LEU A 1 309 ? 6.003 25.094 -14.881 1.00 96.81 309 LEU A O 1
ATOM 2486 N N . ASP A 1 310 ? 8.083 24.348 -15.230 1.00 96.25 310 ASP A N 1
ATOM 2487 C CA . ASP A 1 310 ? 8.476 25.488 -16.073 1.00 96.25 310 ASP A CA 1
ATOM 2488 C C . ASP A 1 310 ? 7.641 25.550 -17.368 1.00 96.25 310 ASP A C 1
ATOM 2490 O O . ASP A 1 310 ? 7.197 26.621 -17.797 1.00 96.25 310 ASP A O 1
ATOM 2494 N N . LEU A 1 311 ? 7.375 24.391 -17.983 1.00 95.31 311 LEU A N 1
ATOM 2495 C CA . LEU A 1 311 ? 6.491 24.277 -19.149 1.00 95.31 311 LEU A CA 1
ATOM 2496 C C . LEU A 1 311 ? 5.040 24.650 -18.812 1.00 95.31 311 LEU A C 1
ATOM 2498 O O . LEU A 1 311 ? 4.378 25.334 -19.592 1.00 95.31 311 LEU A O 1
ATOM 2502 N N . GLU A 1 312 ? 4.552 24.252 -17.636 1.00 95.44 312 GLU A N 1
ATOM 2503 C CA . GLU A 1 312 ? 3.228 24.646 -17.152 1.00 95.44 312 GLU A CA 1
ATOM 2504 C C . GLU A 1 312 ? 3.150 26.168 -16.936 1.00 95.44 312 GLU A C 1
ATOM 2506 O O . GLU A 1 312 ? 2.207 26.817 -17.392 1.00 95.44 312 GLU A O 1
ATOM 2511 N N . MET A 1 313 ? 4.164 26.763 -16.304 1.00 93.81 313 MET A N 1
ATOM 2512 C CA . MET A 1 313 ? 4.209 28.197 -15.997 1.00 93.81 313 MET A CA 1
ATOM 2513 C C . MET A 1 313 ? 4.344 29.081 -17.235 1.00 93.81 313 MET A C 1
ATOM 2515 O O . MET A 1 313 ? 3.719 30.138 -17.293 1.00 93.81 313 MET A O 1
ATOM 2519 N N . SER A 1 314 ? 5.084 28.633 -18.250 1.00 93.44 314 SER A N 1
ATOM 2520 C CA . SER A 1 314 ? 5.189 29.328 -19.541 1.00 93.44 314 SER A CA 1
ATOM 2521 C C . SER A 1 314 ? 3.913 29.246 -20.391 1.00 93.44 314 SER A C 1
ATOM 2523 O O . SER A 1 314 ? 3.870 29.822 -21.476 1.00 93.44 314 SER A O 1
ATOM 2525 N N . ASN A 1 315 ? 2.865 28.558 -19.910 1.00 81.94 315 ASN A N 1
ATOM 2526 C CA . ASN A 1 315 ? 1.630 28.283 -20.647 1.00 81.94 315 ASN A CA 1
ATOM 2527 C C . ASN A 1 315 ? 1.898 27.662 -22.024 1.00 81.94 315 ASN A C 1
ATOM 2529 O O . ASN A 1 315 ? 1.111 27.847 -22.958 1.00 81.94 315 ASN A O 1
ATOM 2533 N N . HIS A 1 316 ? 2.998 26.911 -22.143 1.00 77.12 316 HIS A N 1
ATOM 2534 C CA . HIS A 1 316 ? 3.382 26.256 -23.379 1.00 77.12 316 HIS A CA 1
ATOM 2535 C C . HIS A 1 316 ? 2.415 25.103 -23.641 1.00 77.12 316 HIS A C 1
ATOM 2537 O O . HIS A 1 316 ? 2.646 23.953 -23.272 1.00 77.12 316 HIS A O 1
ATOM 2543 N N . THR A 1 317 ? 1.290 25.424 -24.267 1.00 73.94 317 THR A N 1
ATOM 2544 C CA . THR A 1 317 ? 0.282 24.447 -24.645 1.00 73.94 317 THR A CA 1
ATOM 2545 C C . THR A 1 317 ? 0.319 24.261 -26.143 1.00 73.94 317 THR A C 1
ATOM 2547 O O . THR A 1 317 ? 0.171 25.204 -26.915 1.00 73.94 317 THR A O 1
ATOM 2550 N N . ASP A 1 318 ? 0.553 23.020 -26.547 1.00 82.44 318 ASP A N 1
ATOM 2551 C CA . ASP A 1 318 ? 0.462 22.636 -27.942 1.00 82.44 318 ASP A CA 1
ATOM 2552 C C . ASP A 1 318 ? -1.008 22.734 -28.368 1.00 82.44 318 ASP A C 1
ATOM 2554 O O . ASP A 1 318 ? -1.865 21.995 -27.872 1.00 82.44 318 ASP A O 1
ATOM 2558 N N . SER A 1 319 ? -1.308 23.681 -29.258 1.00 85.94 319 SER A N 1
ATOM 2559 C CA . SER A 1 319 ? -2.661 23.924 -29.765 1.00 85.94 319 SER A CA 1
ATOM 2560 C C . SER A 1 319 ? -3.246 22.696 -30.469 1.00 85.94 319 SER A C 1
ATOM 2562 O O . SER A 1 319 ? -4.467 22.540 -30.496 1.00 85.94 319 SER A O 1
ATOM 2564 N N . SER A 1 320 ? -2.402 21.773 -30.952 1.00 87.56 320 SER A N 1
ATOM 2565 C CA . SER A 1 320 ? -2.847 20.493 -31.514 1.00 87.56 320 SER A CA 1
ATOM 2566 C C . SER A 1 320 ? -3.497 19.561 -30.481 1.00 87.56 320 SER A C 1
ATOM 2568 O O . SER A 1 320 ? -4.179 18.615 -30.861 1.00 87.56 320 SER A O 1
ATOM 2570 N N . LEU A 1 321 ? -3.347 19.829 -29.177 1.00 89.31 321 LEU A N 1
ATOM 2571 C CA . LEU A 1 321 ? -3.886 19.000 -28.090 1.00 89.31 321 LEU A CA 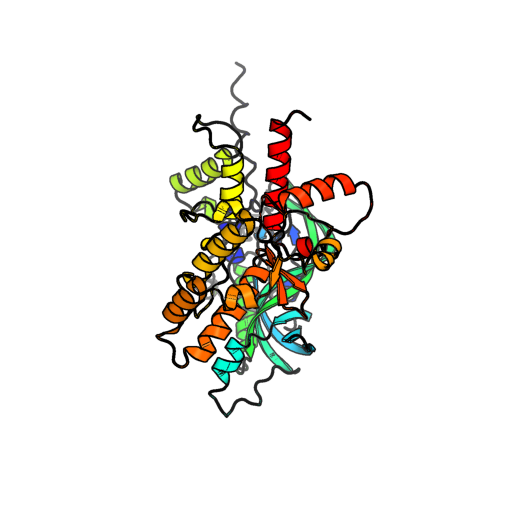1
ATOM 2572 C C . LEU A 1 321 ? -5.234 19.503 -27.540 1.00 89.31 321 LEU A C 1
ATOM 2574 O O . LEU A 1 321 ? -5.730 18.967 -26.546 1.00 89.31 321 LEU A O 1
ATOM 2578 N N . ASN A 1 322 ? -5.853 20.509 -28.167 1.00 89.06 322 ASN A N 1
ATOM 2579 C CA . ASN A 1 322 ? -7.124 21.081 -27.700 1.00 89.06 322 ASN A CA 1
ATOM 2580 C C . ASN A 1 322 ? -8.259 20.044 -27.633 1.00 89.06 322 ASN A C 1
ATOM 2582 O O . ASN A 1 322 ? -9.011 20.028 -26.663 1.00 89.06 322 ASN A O 1
ATOM 2586 N N . PHE A 1 323 ? -8.329 19.119 -28.593 1.00 87.88 323 PHE A N 1
ATOM 2587 C CA . PHE A 1 323 ? -9.327 18.043 -28.589 1.00 87.88 323 PHE A CA 1
ATOM 2588 C C . PHE A 1 323 ? -9.190 17.103 -27.376 1.00 87.88 323 PHE A C 1
ATOM 2590 O O . PHE A 1 323 ? -10.180 16.700 -26.766 1.00 87.88 323 PHE A O 1
ATOM 2597 N N . ILE A 1 324 ? -7.956 16.782 -26.974 1.00 86.12 324 ILE A N 1
ATOM 2598 C CA . ILE A 1 324 ? -7.699 15.951 -25.786 1.00 86.12 324 ILE A CA 1
ATOM 2599 C C . ILE A 1 324 ? -8.087 16.716 -24.517 1.00 86.12 324 ILE A C 1
ATOM 2601 O O . ILE A 1 324 ? -8.659 16.139 -23.594 1.00 86.12 324 ILE A O 1
ATOM 2605 N N . ARG A 1 325 ? -7.856 18.034 -24.484 1.00 88.31 325 ARG A N 1
ATOM 2606 C CA . ARG A 1 325 ? -8.266 18.890 -23.363 1.00 88.31 325 ARG A CA 1
ATOM 2607 C C . ARG A 1 325 ? -9.775 18.860 -23.134 1.00 88.31 325 ARG A C 1
ATOM 2609 O O . ARG A 1 325 ? -10.207 18.791 -21.986 1.00 88.31 325 ARG A O 1
ATOM 2616 N N . GLU A 1 326 ? -10.568 18.875 -24.203 1.00 87.94 326 GLU A N 1
ATOM 2617 C CA . GLU A 1 326 ? -12.027 18.744 -24.113 1.00 87.94 326 GLU A CA 1
ATOM 2618 C C . GLU A 1 326 ? -12.432 17.387 -23.523 1.00 87.94 326 GLU A C 1
ATOM 2620 O O . GLU A 1 326 ? -13.241 17.341 -22.596 1.00 87.94 326 GLU A O 1
ATOM 2625 N N . LYS A 1 327 ? -11.789 16.291 -23.954 1.00 86.44 327 LYS A N 1
ATOM 2626 C CA . LYS A 1 327 ? -12.006 14.952 -23.374 1.00 86.44 327 LYS A CA 1
ATOM 2627 C C . LYS A 1 327 ? -11.622 14.859 -21.895 1.00 86.44 327 LYS A C 1
ATOM 2629 O O . LYS A 1 327 ? -12.255 14.121 -21.145 1.00 86.44 327 LYS A O 1
ATOM 2634 N N . CYS A 1 328 ? -10.617 15.612 -21.454 1.00 84.31 328 CYS A N 1
ATOM 2635 C CA . CYS A 1 328 ? -10.186 15.674 -20.055 1.00 84.31 328 CYS A CA 1
ATOM 2636 C C . CYS A 1 328 ? -11.010 16.658 -19.201 1.00 84.31 328 CYS A C 1
ATOM 2638 O O . CYS A 1 328 ? -10.512 17.162 -18.196 1.00 84.31 328 CYS A O 1
ATOM 2640 N N . GLY A 1 329 ? -12.261 16.942 -19.574 1.00 81.38 329 GLY A N 1
ATOM 2641 C CA . GLY A 1 329 ? -13.158 17.794 -18.787 1.00 81.38 329 GLY A CA 1
ATOM 2642 C C . GLY A 1 329 ? -12.930 19.294 -18.978 1.00 81.38 329 GLY A C 1
ATOM 2643 O O . GLY A 1 329 ? -13.326 20.084 -18.130 1.00 81.38 329 GLY A O 1
ATOM 2644 N N . GLY A 1 330 ? -12.276 19.713 -20.068 1.00 80.56 330 GLY A N 1
ATOM 2645 C CA . GLY A 1 330 ? -12.204 21.125 -20.462 1.00 80.56 330 GLY A CA 1
ATOM 2646 C C . GLY A 1 330 ? -11.351 22.020 -19.555 1.00 80.56 330 GLY A C 1
ATOM 2647 O O . GLY A 1 330 ? -11.497 23.244 -19.590 1.00 80.56 330 GLY A O 1
ATOM 2648 N N . GLN A 1 331 ? -10.445 21.447 -18.756 1.00 81.06 331 GLN A N 1
ATOM 2649 C CA . GLN A 1 331 ? -9.518 22.190 -17.893 1.00 81.06 331 GLN A CA 1
ATOM 2650 C C . GLN A 1 331 ? -8.617 23.110 -18.739 1.00 81.06 331 GLN A C 1
ATOM 2652 O O . GLN A 1 331 ? -7.639 22.672 -19.343 1.00 81.06 331 GLN A O 1
ATOM 2657 N N . LYS A 1 332 ? -8.936 24.411 -18.799 1.00 79.31 332 LYS A N 1
ATOM 2658 C CA . LYS A 1 332 ? -8.280 25.365 -19.718 1.00 79.31 332 LYS A CA 1
ATOM 2659 C C . LYS A 1 332 ? -6.788 25.587 -19.443 1.00 79.31 332 LYS A C 1
ATOM 2661 O O . LYS A 1 332 ? -6.087 25.993 -20.364 1.00 79.31 332 LYS A O 1
ATOM 2666 N N . ASN A 1 333 ? -6.304 25.269 -18.240 1.00 86.00 333 ASN A N 1
ATOM 2667 C CA . ASN A 1 333 ? -4.964 25.641 -17.774 1.00 86.00 333 ASN A CA 1
ATOM 2668 C C . ASN A 1 333 ? -4.042 24.453 -17.442 1.00 86.00 333 ASN A C 1
ATOM 2670 O O . ASN A 1 333 ? -2.981 24.668 -16.858 1.00 86.00 333 ASN A O 1
ATOM 2674 N N . CYS A 1 334 ? -4.406 23.216 -17.794 1.00 92.75 334 CYS A N 1
ATOM 2675 C CA . CYS A 1 334 ? -3.545 22.056 -17.555 1.00 92.75 334 CYS A CA 1
ATOM 2676 C C . CYS A 1 334 ? -2.421 21.945 -18.601 1.00 92.75 334 CYS A C 1
ATOM 2678 O O . CYS A 1 334 ? -2.635 22.206 -19.789 1.00 92.75 334 CYS A O 1
ATOM 2680 N N . LEU A 1 335 ? -1.238 21.486 -18.183 1.00 95.81 335 LEU A N 1
ATOM 2681 C CA . LEU A 1 335 ? -0.170 21.125 -19.115 1.00 95.81 335 LEU A CA 1
ATOM 2682 C C . LEU A 1 335 ? -0.451 19.745 -19.731 1.00 95.81 335 LEU A C 1
ATOM 2684 O O . LEU A 1 335 ? -0.437 18.734 -19.026 1.00 95.81 335 LEU A O 1
ATOM 2688 N N . LEU A 1 336 ? -0.652 19.722 -21.051 1.00 95.81 336 LEU A N 1
ATOM 2689 C CA . LEU A 1 336 ? -0.659 18.518 -21.884 1.00 95.81 336 LEU A CA 1
ATOM 2690 C C . LEU A 1 336 ? 0.602 18.502 -22.747 1.00 95.81 336 LEU A C 1
ATOM 2692 O O . LEU A 1 336 ? 0.934 19.511 -23.370 1.00 95.81 336 LEU A O 1
ATOM 2696 N N . PHE A 1 337 ? 1.295 17.369 -22.798 1.00 96.06 337 PHE A N 1
ATOM 2697 C CA . PHE A 1 337 ? 2.530 17.235 -23.566 1.00 96.06 337 PHE A CA 1
ATOM 2698 C C . PHE A 1 337 ? 2.728 15.802 -24.067 1.00 96.06 337 PHE A C 1
ATOM 2700 O O . PHE A 1 337 ? 2.334 14.842 -23.409 1.00 96.06 337 PHE A O 1
ATOM 2707 N N . ARG A 1 338 ? 3.366 15.647 -25.232 1.00 96.56 338 ARG A N 1
ATOM 2708 C CA . ARG A 1 338 ? 3.767 14.329 -25.751 1.00 96.56 338 ARG A CA 1
ATOM 2709 C C . ARG A 1 338 ? 5.055 13.863 -25.080 1.00 96.56 338 ARG A C 1
ATOM 2711 O O . ARG A 1 338 ? 5.959 14.674 -24.866 1.00 96.56 338 ARG A O 1
ATOM 2718 N N . PHE A 1 339 ? 5.202 12.559 -24.849 1.00 96.88 339 PHE A N 1
ATOM 2719 C CA . PHE A 1 339 ? 6.439 11.960 -24.322 1.00 96.88 339 PHE A CA 1
ATOM 2720 C C . PHE A 1 339 ? 7.690 12.397 -25.099 1.00 96.88 339 PHE A C 1
ATOM 2722 O O . PHE A 1 339 ? 8.727 12.709 -24.510 1.00 96.88 339 PHE A O 1
ATOM 2729 N N . ARG A 1 340 ? 7.570 12.496 -26.430 1.00 96.44 340 ARG A N 1
ATOM 2730 C CA . ARG A 1 340 ? 8.646 12.945 -27.321 1.00 96.44 340 ARG A CA 1
ATOM 2731 C C . ARG A 1 340 ? 9.204 14.321 -26.943 1.00 96.44 340 ARG A C 1
ATOM 2733 O O . ARG A 1 340 ? 10.405 14.509 -27.078 1.00 96.44 340 ARG A O 1
ATOM 2740 N N . ILE A 1 341 ? 8.379 15.247 -26.448 1.00 95.06 341 ILE A N 1
ATOM 2741 C CA . ILE A 1 341 ? 8.832 16.588 -26.040 1.00 95.06 341 ILE A CA 1
ATOM 2742 C C . ILE A 1 341 ? 9.832 16.471 -24.886 1.00 95.06 341 ILE A C 1
ATOM 2744 O O . ILE A 1 341 ? 10.918 17.034 -24.958 1.00 95.06 341 ILE A O 1
ATOM 2748 N N . ALA A 1 342 ? 9.510 15.676 -23.862 1.00 95.62 342 ALA A N 1
ATOM 2749 C CA . ALA A 1 342 ? 10.421 15.442 -22.743 1.00 95.62 342 ALA A CA 1
ATOM 2750 C C . ALA A 1 342 ? 11.675 14.667 -23.177 1.00 95.62 342 ALA A C 1
ATOM 2752 O O . ALA A 1 342 ? 12.773 14.963 -22.721 1.00 95.62 342 ALA A O 1
ATOM 2753 N N . PHE A 1 343 ? 11.528 13.692 -24.078 1.00 96.44 343 PHE A N 1
ATOM 2754 C CA . PHE A 1 343 ? 12.648 12.890 -24.580 1.00 96.44 343 PHE A CA 1
ATOM 2755 C C . PHE A 1 343 ? 13.631 13.685 -25.460 1.00 96.44 343 PHE A C 1
ATOM 2757 O O . PHE A 1 343 ? 14.810 13.338 -25.548 1.00 96.44 343 PHE A O 1
ATOM 2764 N N . GLN A 1 344 ? 13.150 14.736 -26.129 1.00 97.19 344 GLN A N 1
ATOM 2765 C CA . GLN A 1 344 ? 13.949 15.627 -26.975 1.00 97.19 344 GLN A CA 1
ATOM 2766 C C . GLN A 1 344 ? 14.480 16.859 -26.231 1.00 97.19 344 GLN A C 1
ATOM 2768 O O . GLN A 1 344 ? 15.252 17.616 -26.810 1.00 97.19 344 GLN A O 1
ATOM 2773 N N . ASP A 1 345 ? 14.104 17.064 -24.967 1.00 97.88 345 ASP A N 1
ATOM 2774 C CA . ASP A 1 345 ? 14.630 18.163 -24.164 1.00 97.88 345 ASP A CA 1
ATOM 2775 C C . ASP A 1 345 ? 16.114 17.921 -23.841 1.00 97.88 345 ASP A C 1
ATOM 2777 O O . ASP A 1 345 ? 16.489 16.927 -23.213 1.00 97.88 345 ASP A O 1
ATOM 2781 N N . GLU A 1 346 ? 16.976 18.833 -24.291 1.00 98.19 346 GLU A N 1
ATOM 2782 C CA . GLU A 1 346 ? 18.429 18.667 -24.191 1.00 98.19 346 GLU A CA 1
ATOM 2783 C C . GLU A 1 346 ? 18.933 18.664 -22.739 1.00 98.19 346 GLU A C 1
ATOM 2785 O O . GLU A 1 346 ? 19.888 17.949 -22.427 1.00 98.19 346 GLU A O 1
ATOM 2790 N N . ILE A 1 347 ? 18.264 19.378 -21.824 1.00 98.19 347 ILE A N 1
ATOM 2791 C CA . ILE A 1 347 ? 18.626 19.391 -20.399 1.00 98.19 347 ILE A CA 1
ATOM 2792 C C . ILE A 1 347 ? 18.320 18.020 -19.792 1.00 98.19 347 ILE A C 1
ATOM 2794 O O . ILE A 1 347 ? 19.182 17.406 -19.157 1.00 98.19 347 ILE A O 1
ATOM 2798 N N . LEU A 1 348 ? 17.113 17.501 -20.034 1.00 98.38 348 LEU A N 1
ATOM 2799 C CA . LEU A 1 348 ? 16.708 16.179 -19.551 1.00 98.38 348 LEU A CA 1
ATOM 2800 C C . LEU A 1 348 ? 17.583 15.069 -20.134 1.00 98.38 348 LEU A C 1
ATOM 2802 O O . LEU A 1 348 ? 17.986 14.147 -19.422 1.00 98.38 348 LEU A O 1
ATOM 2806 N N . LYS A 1 349 ? 17.924 15.164 -21.418 1.00 98.31 349 LYS A N 1
ATOM 2807 C CA . LYS A 1 349 ? 18.796 14.211 -22.106 1.00 98.31 349 LYS A CA 1
ATOM 2808 C C . LYS A 1 349 ? 20.214 14.220 -21.543 1.00 98.31 349 LYS A C 1
ATOM 2810 O O . LYS A 1 349 ? 20.790 13.145 -21.373 1.00 98.31 349 LYS A O 1
ATOM 2815 N N . ALA A 1 350 ? 20.767 15.392 -21.227 1.00 98.44 350 ALA A N 1
ATOM 2816 C CA . ALA A 1 350 ? 22.087 15.514 -20.614 1.00 98.44 350 ALA A CA 1
ATOM 2817 C C . ALA A 1 350 ? 22.133 14.861 -19.222 1.00 98.44 350 ALA A C 1
ATOM 2819 O O . ALA A 1 350 ? 23.008 14.030 -18.970 1.00 98.44 350 ALA A O 1
ATOM 2820 N N . VAL A 1 351 ? 21.157 15.157 -18.353 1.00 98.44 351 VAL A N 1
ATOM 2821 C CA . VAL A 1 351 ? 21.074 14.553 -17.009 1.00 98.44 351 VAL A CA 1
ATOM 2822 C C . VAL A 1 351 ? 20.885 13.041 -17.100 1.00 98.44 351 VAL A C 1
ATOM 2824 O O . VAL A 1 351 ? 21.623 12.288 -16.469 1.00 98.44 351 VAL A O 1
ATOM 2827 N N . ALA A 1 352 ? 19.960 12.579 -17.942 1.00 98.25 352 ALA A N 1
ATOM 2828 C CA . ALA A 1 352 ? 19.684 11.157 -18.105 1.00 98.25 352 ALA A CA 1
ATOM 2829 C C . ALA A 1 352 ? 20.907 10.374 -18.611 1.00 98.25 352 ALA A C 1
ATOM 2831 O O . ALA A 1 352 ? 21.189 9.292 -18.102 1.00 98.25 352 ALA A O 1
ATOM 2832 N N . LYS A 1 353 ? 21.675 10.932 -19.562 1.00 98.38 353 LYS A N 1
ATOM 2833 C CA . LYS A 1 353 ? 22.952 10.351 -20.011 1.00 98.38 353 LYS A CA 1
ATOM 2834 C C . LYS A 1 353 ? 23.964 10.249 -18.872 1.00 98.38 353 LYS A C 1
ATOM 2836 O O . LYS A 1 353 ? 24.638 9.229 -18.767 1.00 98.38 353 LYS A O 1
ATOM 2841 N N . GLY A 1 354 ? 24.053 11.272 -18.021 1.00 98.31 354 GLY A N 1
ATOM 2842 C CA . GLY A 1 354 ? 24.902 11.250 -16.829 1.00 98.31 354 GLY A CA 1
ATOM 2843 C C . GLY A 1 354 ? 24.532 10.106 -15.882 1.00 98.31 354 GLY A C 1
ATOM 2844 O O . GLY A 1 354 ? 25.405 9.333 -15.492 1.00 98.31 354 GLY A O 1
ATOM 2845 N N . VAL A 1 355 ? 23.237 9.945 -15.601 1.00 98.12 355 VAL A N 1
ATOM 2846 C CA . VAL A 1 355 ? 22.693 8.895 -14.726 1.00 98.12 355 VAL A CA 1
ATOM 2847 C C . VAL A 1 355 ? 23.025 7.487 -15.233 1.00 98.12 355 VAL A C 1
ATOM 2849 O O . VAL A 1 355 ? 23.513 6.654 -14.473 1.00 98.12 355 VAL A O 1
ATOM 2852 N N . VAL A 1 356 ? 22.834 7.219 -16.528 1.00 98.25 356 VAL A N 1
ATOM 2853 C CA . VAL A 1 356 ? 23.026 5.867 -17.096 1.00 98.25 356 VAL A CA 1
ATOM 2854 C C . VAL A 1 356 ? 24.450 5.584 -17.585 1.00 98.25 356 VAL A C 1
ATOM 2856 O O . VAL A 1 356 ? 24.733 4.464 -18.012 1.00 98.25 356 VAL A O 1
ATOM 2859 N N . SER A 1 357 ? 25.356 6.566 -17.517 1.00 97.69 357 SER A N 1
ATOM 2860 C CA . SER A 1 357 ? 26.720 6.487 -18.072 1.00 97.69 357 SER A CA 1
ATOM 2861 C C . SER A 1 357 ? 27.553 5.316 -17.543 1.00 97.69 357 SER A C 1
ATOM 2863 O O . SER A 1 357 ? 28.395 4.795 -18.267 1.00 97.69 357 SER A O 1
ATOM 2865 N N . LYS A 1 358 ? 27.307 4.889 -16.298 1.00 95.06 358 LYS A N 1
ATOM 2866 C CA . LYS A 1 358 ? 28.043 3.805 -15.625 1.00 95.06 358 LYS A CA 1
ATOM 2867 C C . LYS A 1 358 ? 27.406 2.421 -15.791 1.00 95.06 358 LYS A C 1
ATOM 2869 O O . LYS A 1 358 ? 27.883 1.460 -15.198 1.00 95.06 358 LYS A O 1
ATOM 2874 N N . THR A 1 359 ? 26.301 2.317 -16.525 1.00 96.25 359 THR A N 1
ATOM 2875 C CA . THR A 1 359 ? 25.601 1.041 -16.736 1.00 96.25 359 THR A CA 1
ATOM 2876 C C . THR A 1 359 ? 26.206 0.261 -17.905 1.00 96.25 359 THR A C 1
ATOM 2878 O O . THR A 1 359 ? 26.884 0.849 -18.743 1.00 96.25 359 THR A O 1
ATOM 2881 N N . CYS A 1 360 ? 25.948 -1.050 -17.984 1.00 95.38 360 CYS A N 1
ATOM 2882 C CA . CYS A 1 360 ? 26.471 -1.903 -19.060 1.00 95.38 360 CYS A CA 1
ATOM 2883 C C . CYS A 1 360 ? 26.007 -1.458 -20.460 1.00 95.38 360 CYS A C 1
ATOM 2885 O O . CYS A 1 360 ? 26.806 -1.477 -21.388 1.00 95.38 360 CYS A O 1
ATOM 2887 N N . ASP A 1 361 ? 24.761 -0.977 -20.585 1.00 95.50 361 ASP A N 1
ATOM 2888 C CA . ASP A 1 361 ? 24.162 -0.532 -21.854 1.00 95.50 361 ASP A CA 1
ATOM 2889 C C . ASP A 1 361 ? 23.518 0.864 -21.738 1.00 95.50 361 ASP A C 1
ATOM 2891 O O . ASP A 1 361 ? 22.287 0.987 -21.646 1.00 95.50 361 ASP A O 1
ATOM 2895 N N . PRO A 1 362 ? 24.309 1.956 -21.768 1.00 95.62 362 PRO A N 1
ATOM 2896 C CA . PRO A 1 362 ? 23.806 3.312 -21.534 1.00 95.62 362 PRO A CA 1
ATOM 2897 C C . PRO A 1 362 ? 22.688 3.741 -22.496 1.00 95.62 362 PRO A C 1
ATOM 2899 O O . PRO A 1 362 ? 21.746 4.416 -22.089 1.00 95.62 362 PRO A O 1
ATOM 2902 N N . THR A 1 363 ? 22.739 3.328 -23.766 1.00 94.62 363 THR A N 1
ATOM 2903 C CA . THR A 1 363 ? 21.732 3.698 -24.779 1.00 94.62 363 THR A CA 1
ATOM 2904 C C . THR A 1 363 ? 20.368 3.059 -24.507 1.00 94.62 363 THR A C 1
ATOM 2906 O O . THR A 1 363 ? 19.338 3.733 -24.594 1.00 94.62 363 THR A O 1
ATOM 2909 N N . ILE A 1 364 ? 20.344 1.772 -24.148 1.00 94.94 364 ILE A N 1
ATOM 2910 C CA . ILE A 1 364 ? 19.108 1.048 -23.812 1.00 94.94 364 ILE A CA 1
ATOM 2911 C C . ILE A 1 364 ? 18.562 1.572 -22.481 1.00 94.94 364 ILE A C 1
ATOM 2913 O O . ILE A 1 364 ? 17.373 1.891 -22.362 1.00 94.94 364 ILE A O 1
ATOM 2917 N N . ASN A 1 365 ? 19.451 1.740 -21.500 1.00 96.56 365 ASN A N 1
ATOM 2918 C CA . ASN A 1 365 ? 19.086 2.223 -20.176 1.00 96.56 365 ASN A CA 1
ATOM 2919 C C . ASN A 1 365 ? 18.595 3.670 -20.190 1.00 96.56 365 ASN A C 1
ATOM 2921 O O . ASN A 1 365 ? 17.731 4.007 -19.386 1.00 96.56 365 ASN A O 1
ATOM 2925 N N . LEU A 1 366 ? 19.032 4.499 -21.143 1.00 97.50 366 LEU A N 1
ATOM 2926 C CA . LEU A 1 366 ? 18.478 5.836 -21.344 1.00 97.50 366 LEU A CA 1
ATOM 2927 C C . LEU A 1 366 ? 16.969 5.770 -21.614 1.00 97.50 366 LEU A C 1
ATOM 2929 O O . LEU A 1 366 ? 16.180 6.389 -20.905 1.00 97.50 366 LEU A O 1
ATOM 2933 N N . ARG A 1 367 ? 16.535 4.979 -22.603 1.00 95.88 367 ARG A N 1
ATOM 2934 C CA . ARG A 1 367 ? 15.103 4.844 -22.925 1.00 95.88 367 ARG A CA 1
ATOM 2935 C C . ARG A 1 367 ? 14.323 4.188 -21.782 1.00 95.88 367 ARG A C 1
ATOM 2937 O O . ARG A 1 367 ? 13.200 4.610 -21.482 1.00 95.88 367 ARG A O 1
ATOM 2944 N N . ARG A 1 368 ? 14.917 3.184 -21.126 1.00 96.31 368 ARG A N 1
ATOM 2945 C CA . ARG A 1 368 ? 14.334 2.510 -19.954 1.00 96.31 368 ARG A CA 1
ATOM 2946 C C . ARG A 1 368 ? 14.109 3.490 -18.802 1.00 96.31 368 ARG A C 1
ATOM 2948 O O . ARG A 1 368 ? 13.017 3.486 -18.238 1.00 96.31 368 ARG A O 1
ATOM 2955 N N . LEU A 1 369 ? 15.079 4.361 -18.515 1.00 98.00 369 LEU A N 1
ATOM 2956 C CA . LEU A 1 369 ? 15.000 5.373 -17.461 1.00 98.00 369 LEU A CA 1
ATOM 2957 C C . LEU A 1 369 ? 13.806 6.312 -17.669 1.00 98.00 369 LEU A C 1
ATOM 2959 O O . LEU A 1 369 ? 13.004 6.480 -16.750 1.00 98.00 369 LEU A O 1
ATOM 2963 N N . TYR A 1 370 ? 13.625 6.862 -18.875 1.00 98.25 370 TYR A N 1
ATOM 2964 C CA . TYR A 1 370 ? 12.454 7.696 -19.184 1.00 98.25 370 TYR A CA 1
ATOM 2965 C C . TYR A 1 370 ? 11.149 6.915 -19.000 1.00 98.25 370 TYR A C 1
ATOM 2967 O O . TYR A 1 370 ? 10.260 7.341 -18.264 1.00 98.25 370 TYR A O 1
ATOM 2975 N N . THR A 1 371 ? 11.047 5.743 -19.631 1.00 97.00 371 THR A N 1
ATOM 2976 C CA . THR A 1 371 ? 9.815 4.939 -19.645 1.00 97.00 371 THR A CA 1
ATOM 2977 C C . THR A 1 371 ? 9.386 4.536 -18.231 1.00 97.00 371 THR A C 1
ATOM 2979 O O . THR A 1 371 ? 8.215 4.660 -17.862 1.00 97.00 371 THR A O 1
ATOM 2982 N N . LYS A 1 372 ? 10.334 4.070 -17.411 1.00 97.19 372 LYS A N 1
ATOM 2983 C CA . LYS A 1 372 ? 10.066 3.665 -16.029 1.00 97.19 372 LYS A CA 1
ATOM 2984 C C . LYS A 1 372 ? 9.786 4.866 -15.129 1.00 97.19 372 LYS A C 1
ATOM 2986 O O . LYS A 1 372 ? 8.849 4.806 -14.339 1.00 97.19 372 LYS A O 1
ATOM 2991 N N . THR A 1 373 ? 10.495 5.983 -15.306 1.00 98.00 373 THR A N 1
ATOM 2992 C CA . THR A 1 373 ? 10.216 7.221 -14.559 1.00 98.00 373 THR A CA 1
ATOM 2993 C C . THR A 1 373 ? 8.798 7.723 -14.827 1.00 98.00 373 THR A C 1
ATOM 2995 O O . THR A 1 373 ? 8.063 7.982 -13.880 1.00 98.00 373 THR A O 1
ATOM 2998 N N . PHE A 1 374 ? 8.353 7.776 -16.086 1.00 98.06 374 PHE A N 1
ATOM 2999 C CA . PHE A 1 374 ? 6.979 8.167 -16.427 1.00 98.06 374 PHE A CA 1
ATOM 3000 C C . PHE A 1 374 ? 5.943 7.192 -15.859 1.00 98.06 374 PHE A C 1
ATOM 3002 O O . PHE A 1 374 ? 4.910 7.613 -15.340 1.00 98.06 374 PHE A O 1
ATOM 3009 N N . ARG A 1 375 ? 6.221 5.883 -15.896 1.00 96.50 375 ARG A N 1
ATOM 3010 C CA . ARG A 1 375 ? 5.375 4.868 -15.251 1.00 96.50 375 ARG A CA 1
ATOM 3011 C C . ARG A 1 375 ? 5.242 5.114 -13.745 1.00 96.50 375 ARG A C 1
ATOM 3013 O O . ARG A 1 375 ? 4.127 5.070 -13.233 1.00 96.50 375 ARG A O 1
ATOM 3020 N N . HIS A 1 376 ? 6.345 5.403 -13.055 1.00 96.38 376 HIS A N 1
ATOM 3021 C CA . HIS A 1 376 ? 6.339 5.734 -11.630 1.00 96.38 376 HIS A CA 1
ATOM 3022 C C . HIS A 1 376 ? 5.564 7.022 -11.348 1.00 96.38 376 HIS A C 1
ATOM 3024 O O . HIS A 1 376 ? 4.683 7.017 -10.499 1.00 96.38 376 HIS A O 1
ATOM 3030 N N . LEU A 1 377 ? 5.780 8.085 -12.126 1.00 97.25 377 LEU A N 1
ATOM 3031 C CA . LEU A 1 377 ? 5.033 9.337 -11.975 1.00 97.25 377 LEU A CA 1
ATOM 3032 C C . LEU A 1 377 ? 3.523 9.173 -12.217 1.00 97.25 377 LEU A C 1
ATOM 3034 O O . LEU A 1 377 ? 2.732 9.874 -11.587 1.00 97.25 377 LEU A O 1
ATOM 3038 N N . ARG A 1 378 ? 3.102 8.240 -13.082 1.00 96.75 378 ARG A N 1
ATOM 3039 C CA . ARG A 1 378 ? 1.683 7.872 -13.221 1.00 96.75 378 ARG A CA 1
ATOM 3040 C C . ARG A 1 378 ? 1.150 7.158 -11.985 1.00 96.75 378 ARG A C 1
ATOM 3042 O O . ARG A 1 378 ? 0.114 7.550 -11.460 1.00 96.75 378 ARG A O 1
ATOM 3049 N N . LYS A 1 379 ? 1.873 6.146 -11.496 1.00 91.75 379 LYS A N 1
ATOM 3050 C CA . LYS A 1 379 ? 1.512 5.404 -10.276 1.00 91.75 379 LYS A CA 1
ATOM 3051 C C . LYS A 1 379 ? 1.405 6.327 -9.056 1.00 91.75 379 LYS A C 1
ATOM 3053 O O . LYS A 1 379 ? 0.502 6.171 -8.241 1.00 91.75 379 LYS A O 1
ATOM 3058 N N . ASP A 1 380 ? 2.294 7.312 -8.975 1.00 93.69 380 ASP A N 1
ATOM 3059 C CA . ASP A 1 380 ? 2.361 8.285 -7.886 1.00 93.69 380 ASP A CA 1
ATOM 3060 C C . ASP A 1 380 ? 1.320 9.429 -8.050 1.00 93.69 380 ASP A C 1
ATOM 3062 O O . ASP A 1 380 ? 1.249 10.344 -7.225 1.00 93.69 380 ASP A O 1
ATOM 3066 N N . GLY A 1 381 ? 0.490 9.403 -9.106 1.00 95.38 381 GLY A N 1
ATOM 3067 C CA . GLY A 1 381 ? -0.558 10.397 -9.364 1.00 95.38 381 GLY A CA 1
ATOM 3068 C C . GLY A 1 381 ? -0.025 11.796 -9.682 1.00 95.38 381 GLY A C 1
ATOM 3069 O O . GLY A 1 381 ? -0.613 12.798 -9.260 1.00 95.38 381 GLY A O 1
ATOM 3070 N N . ILE A 1 382 ? 1.125 11.870 -10.355 1.00 97.69 382 ILE A N 1
ATOM 3071 C CA . ILE A 1 382 ? 1.741 13.110 -10.857 1.00 97.69 382 ILE A CA 1
ATOM 3072 C C . ILE A 1 382 ? 1.409 13.323 -12.329 1.00 97.69 382 ILE A C 1
ATOM 3074 O O . ILE A 1 382 ? 1.154 14.451 -12.743 1.00 97.69 382 ILE A O 1
ATOM 3078 N N . LEU A 1 383 ? 1.386 12.238 -13.104 1.00 98.06 383 LEU A N 1
ATOM 3079 C CA . LEU A 1 383 ? 1.021 12.246 -14.514 1.00 98.06 383 LEU A CA 1
ATOM 3080 C C . LEU A 1 383 ? -0.226 11.397 -14.756 1.00 98.06 383 LEU A C 1
ATOM 3082 O O . LEU A 1 383 ? -0.421 10.367 -14.117 1.00 98.06 383 LEU A O 1
ATOM 3086 N N . PHE A 1 384 ? -1.017 11.786 -15.746 1.00 97.75 384 PHE A N 1
ATOM 3087 C CA . PHE A 1 384 ? -2.079 10.966 -16.321 1.00 97.75 384 PHE A CA 1
ATOM 3088 C C . PHE A 1 384 ? -1.794 10.743 -17.807 1.00 97.75 384 PHE A C 1
ATOM 3090 O O . PHE A 1 384 ? -1.426 11.690 -18.494 1.00 97.75 384 PHE A O 1
ATOM 3097 N N . LEU A 1 385 ? -1.929 9.509 -18.302 1.00 97.12 385 LEU A N 1
ATOM 3098 C CA . LEU A 1 385 ? -1.821 9.216 -19.736 1.00 97.12 385 LEU A CA 1
ATOM 3099 C C . LEU A 1 385 ? -3.178 9.522 -20.373 1.00 97.12 385 LEU A C 1
ATOM 3101 O O . LEU A 1 385 ? -4.113 8.741 -20.224 1.00 97.12 385 LEU A O 1
ATOM 3105 N N . ALA A 1 386 ? -3.291 10.693 -20.993 1.00 96.19 386 ALA A N 1
ATOM 3106 C CA . ALA A 1 386 ? -4.532 11.187 -21.576 1.00 96.19 386 ALA A CA 1
ATOM 3107 C C . ALA A 1 386 ? -4.843 10.532 -22.928 1.00 96.19 386 ALA A C 1
ATOM 3109 O O . ALA A 1 386 ? -6.012 10.335 -23.250 1.00 96.19 386 ALA A O 1
ATOM 3110 N N . ASP A 1 387 ? -3.803 10.182 -23.689 1.00 96.44 387 ASP A N 1
ATOM 3111 C CA . ASP A 1 387 ? -3.910 9.439 -24.943 1.00 96.44 387 ASP A CA 1
ATOM 3112 C C . ASP A 1 387 ? -2.751 8.440 -25.045 1.00 96.44 387 ASP A C 1
ATOM 3114 O O . ASP A 1 387 ? -1.583 8.831 -25.000 1.00 96.44 387 ASP A O 1
ATOM 3118 N N . GLU A 1 388 ? -3.080 7.152 -25.134 1.00 95.00 388 GLU A N 1
ATOM 3119 C CA . GLU A 1 388 ? -2.103 6.065 -25.228 1.00 95.00 388 GLU A CA 1
ATOM 3120 C C . GLU A 1 388 ? -1.497 5.939 -26.631 1.00 95.00 388 GLU A C 1
ATOM 3122 O O . GLU A 1 388 ? -0.341 5.549 -26.756 1.00 95.00 388 GLU A O 1
ATOM 3127 N N . HIS A 1 389 ? -2.233 6.307 -27.682 1.00 95.00 389 HIS A N 1
ATOM 3128 C CA . HIS A 1 389 ? -1.749 6.190 -29.059 1.00 95.00 389 HIS A CA 1
ATOM 3129 C C . HIS A 1 389 ? -0.715 7.267 -29.383 1.00 95.00 389 HIS A C 1
ATOM 3131 O O . HIS A 1 389 ? 0.290 7.000 -30.037 1.00 95.00 389 HIS A O 1
ATOM 3137 N N . GLU A 1 390 ? -0.953 8.479 -28.885 1.00 94.75 390 GLU A N 1
ATOM 3138 C CA . GLU A 1 390 ? -0.103 9.647 -29.130 1.00 94.75 390 GLU A CA 1
ATOM 3139 C C . GLU A 1 390 ? 0.915 9.902 -28.003 1.00 94.75 390 GLU A C 1
ATOM 3141 O O . GLU A 1 390 ? 1.652 10.896 -28.039 1.00 94.75 390 GLU A O 1
ATOM 3146 N N . ASP A 1 391 ? 0.954 9.032 -26.983 1.00 96.00 391 ASP A N 1
ATOM 3147 C CA . ASP A 1 391 ? 1.780 9.185 -25.779 1.00 96.00 391 ASP A CA 1
ATOM 3148 C C . ASP A 1 391 ? 1.622 10.587 -25.146 1.00 96.00 391 ASP A C 1
ATOM 3150 O O . ASP A 1 391 ? 2.601 11.280 -24.831 1.00 96.00 391 ASP A O 1
ATOM 3154 N N . VAL A 1 392 ? 0.372 11.039 -24.991 1.00 96.94 392 VAL A N 1
ATOM 3155 C CA . VAL A 1 392 ? 0.041 12.362 -24.439 1.00 96.94 392 VAL A CA 1
ATOM 3156 C C . VAL A 1 392 ? -0.193 12.254 -22.942 1.00 96.94 392 VAL A C 1
ATOM 3158 O O . VAL A 1 392 ? -1.086 11.548 -22.474 1.00 96.94 392 VAL A O 1
ATOM 3161 N N . TYR A 1 393 ? 0.580 13.019 -22.182 1.00 97.62 393 TYR A N 1
ATOM 3162 C CA . TYR A 1 393 ? 0.522 13.072 -20.731 1.00 97.62 393 TYR A CA 1
ATOM 3163 C C . TYR A 1 393 ? -0.066 14.401 -20.259 1.00 97.62 393 TYR A C 1
ATOM 3165 O O . TYR A 1 393 ? 0.198 15.456 -20.836 1.00 97.62 393 TYR A O 1
ATOM 3173 N N . MET A 1 394 ? -0.829 14.344 -19.169 1.00 97.06 394 MET A N 1
ATOM 3174 C CA . MET A 1 394 ? -1.321 15.497 -18.422 1.00 97.06 394 MET A CA 1
ATOM 3175 C C . MET A 1 394 ? -0.592 15.601 -17.084 1.00 97.06 394 MET A C 1
ATOM 3177 O O . MET A 1 394 ? -0.531 14.622 -16.336 1.00 97.06 394 MET A O 1
ATOM 3181 N N . LEU A 1 395 ? -0.070 16.786 -16.763 1.00 97.69 395 LEU A N 1
ATOM 3182 C CA . LEU A 1 395 ? 0.494 17.072 -15.443 1.00 97.69 395 LEU A CA 1
ATOM 3183 C C . LEU A 1 395 ? -0.629 17.347 -14.436 1.00 97.69 395 LEU A C 1
ATOM 3185 O O . LEU A 1 395 ? -1.420 18.270 -14.613 1.00 97.69 395 LEU A O 1
ATOM 3189 N N . LEU A 1 396 ? -0.683 16.570 -13.356 1.00 97.44 396 LEU A N 1
ATOM 3190 C CA . LEU A 1 396 ? -1.693 16.687 -12.300 1.00 97.44 396 LEU A CA 1
ATOM 3191 C C . LEU A 1 396 ? -1.221 17.635 -11.186 1.00 97.44 396 LEU A C 1
ATOM 3193 O O . LEU A 1 396 ? -1.021 17.222 -10.038 1.00 97.44 396 LEU A O 1
ATOM 3197 N N . SER A 1 397 ? -1.002 18.906 -11.531 1.00 97.31 397 SER A N 1
ATOM 3198 C CA . SER A 1 397 ? -0.562 19.930 -10.577 1.00 97.31 397 SER A CA 1
ATOM 3199 C C . SER A 1 397 ? -1.670 20.318 -9.591 1.00 97.31 397 SER A C 1
ATOM 3201 O O . SER A 1 397 ? -2.870 20.245 -9.882 1.00 97.31 397 SER A O 1
ATOM 3203 N N . LYS A 1 398 ? -1.264 20.734 -8.386 1.00 96.00 398 LYS A N 1
ATOM 3204 C CA . LYS A 1 398 ? -2.159 21.138 -7.296 1.00 96.00 398 LYS A CA 1
ATOM 3205 C C . LYS A 1 398 ? -3.061 22.290 -7.734 1.00 96.00 398 LYS A C 1
ATOM 3207 O O . LYS A 1 398 ? -4.278 22.151 -7.673 1.00 96.00 398 LYS A O 1
ATOM 3212 N N . GLU A 1 399 ? -2.461 23.390 -8.185 1.00 95.56 399 GLU A N 1
ATOM 3213 C CA . GLU A 1 399 ? -3.173 24.649 -8.439 1.00 95.56 399 GLU A CA 1
ATOM 3214 C C . GLU A 1 399 ? -3.980 24.633 -9.737 1.00 95.56 399 GLU A C 1
ATOM 3216 O O . GLU A 1 399 ? -5.071 25.197 -9.785 1.00 95.56 399 GLU A O 1
ATOM 3221 N N . ARG A 1 400 ? -3.477 23.982 -10.795 1.00 95.44 400 ARG A N 1
ATOM 3222 C CA . ARG A 1 400 ? -4.124 24.054 -12.113 1.00 95.44 400 ARG A CA 1
ATOM 3223 C C . ARG A 1 400 ? -5.068 22.905 -12.417 1.00 95.44 400 ARG A C 1
ATOM 3225 O O . ARG A 1 400 ? -5.918 23.074 -13.280 1.00 95.44 400 ARG A O 1
ATOM 3232 N N . VAL A 1 401 ? -4.935 21.764 -11.735 1.00 95.75 401 VAL A N 1
ATOM 3233 C CA . VAL A 1 401 ? -5.755 20.573 -12.011 1.00 95.75 401 VAL A CA 1
ATOM 3234 C C . VAL A 1 401 ? -6.486 20.092 -10.766 1.00 95.75 401 VAL A C 1
ATOM 3236 O O . VAL A 1 401 ? -7.717 20.050 -10.753 1.00 95.75 401 VAL A O 1
ATOM 3239 N N . LEU A 1 402 ? -5.765 19.729 -9.702 1.00 96.00 402 LEU A N 1
ATOM 3240 C CA . LEU A 1 402 ? -6.363 19.006 -8.574 1.00 96.00 402 LEU A CA 1
ATOM 3241 C C . LEU A 1 402 ? -7.341 19.868 -7.764 1.00 96.00 402 LEU A C 1
ATOM 3243 O O . LEU A 1 402 ? -8.445 19.407 -7.460 1.00 96.00 402 LEU A O 1
ATOM 3247 N N . VAL A 1 403 ? -6.964 21.104 -7.424 1.00 95.19 403 VAL A N 1
ATOM 3248 C CA . VAL A 1 403 ? -7.823 22.036 -6.676 1.00 95.19 403 VAL A CA 1
ATOM 3249 C C . VAL A 1 403 ? -9.076 22.408 -7.482 1.00 95.19 403 VAL A C 1
ATOM 3251 O O . VAL A 1 403 ? -10.170 22.145 -6.971 1.00 95.19 403 VAL A O 1
ATOM 3254 N N . PRO A 1 404 ? -8.983 22.907 -8.737 1.00 94.50 404 PRO A N 1
ATOM 3255 C CA . PRO A 1 404 ? -10.163 23.229 -9.543 1.00 94.50 404 PRO A CA 1
ATOM 3256 C C . PRO A 1 404 ? -11.118 22.044 -9.708 1.00 94.50 404 PRO A C 1
ATOM 3258 O O . PRO A 1 404 ? -12.314 22.179 -9.455 1.00 94.50 404 PRO A O 1
ATOM 3261 N N . SER A 1 405 ? -10.587 20.860 -10.032 1.00 93.94 405 SER A N 1
ATOM 3262 C CA . SER A 1 405 ? -11.414 19.660 -10.219 1.00 93.94 405 SER A CA 1
ATOM 3263 C C . SER A 1 405 ? -12.111 19.232 -8.922 1.00 93.94 405 SER A C 1
ATOM 3265 O O . SER A 1 405 ? -13.250 18.774 -8.935 1.00 93.94 405 SER A O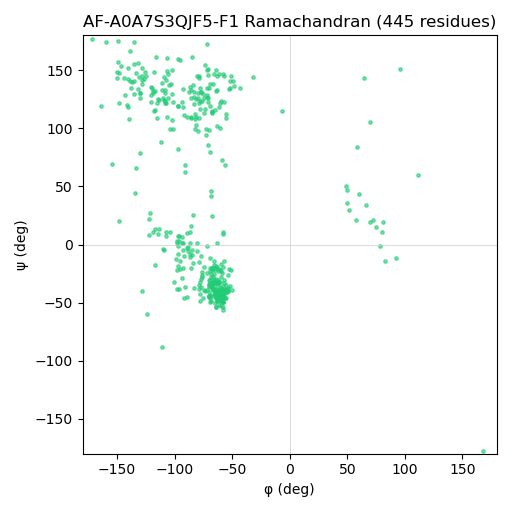 1
ATOM 3267 N N . THR A 1 406 ? -11.453 19.399 -7.771 1.00 92.56 406 THR A N 1
ATOM 3268 C CA . THR A 1 406 ? -12.047 19.078 -6.463 1.00 92.56 406 THR A CA 1
ATOM 3269 C C . THR A 1 406 ? -13.155 20.062 -6.082 1.00 92.56 406 THR A C 1
ATOM 3271 O O . THR A 1 406 ? -14.158 19.657 -5.491 1.00 92.56 406 THR A O 1
ATOM 3274 N N . VAL A 1 407 ? -12.999 21.346 -6.420 1.00 92.44 407 VAL A N 1
ATOM 3275 C CA . VAL A 1 407 ? -14.048 22.364 -6.242 1.00 92.44 407 VAL A CA 1
ATOM 3276 C C . VAL A 1 407 ? -15.258 22.042 -7.115 1.00 92.44 407 VAL A C 1
ATOM 3278 O O . VAL A 1 407 ? -16.389 22.109 -6.636 1.00 92.44 407 VAL A O 1
ATOM 3281 N N . GLU A 1 408 ? -15.027 21.659 -8.367 1.00 90.44 408 GLU A N 1
ATOM 3282 C CA . GLU A 1 408 ? -16.077 21.299 -9.316 1.00 90.44 408 GLU A CA 1
ATOM 3283 C C . GLU A 1 408 ? -16.851 20.051 -8.874 1.00 90.44 408 GLU A C 1
ATOM 3285 O O . GLU A 1 408 ? -18.077 20.088 -8.811 1.00 90.44 408 GLU A O 1
ATOM 3290 N N . LEU A 1 409 ? -16.166 18.994 -8.421 1.00 89.06 409 LEU A N 1
ATOM 3291 C CA . LEU A 1 409 ? -16.824 17.799 -7.876 1.00 89.06 409 LEU A CA 1
ATOM 3292 C C . LEU A 1 409 ? -17.751 18.096 -6.691 1.00 89.06 409 LEU A C 1
ATOM 3294 O O . LEU A 1 409 ? -18.769 17.430 -6.533 1.00 89.06 409 LEU A O 1
ATOM 3298 N N . LYS A 1 410 ? -17.422 19.093 -5.859 1.00 86.75 410 LYS A N 1
ATOM 3299 C CA . LYS A 1 410 ? -18.302 19.534 -4.764 1.00 86.75 410 LYS A CA 1
ATOM 3300 C C . LYS A 1 410 ? -19.537 20.289 -5.251 1.00 86.75 410 LYS A C 1
ATOM 3302 O O . LYS A 1 410 ? -20.513 20.344 -4.521 1.00 86.75 410 LYS A O 1
ATOM 3307 N N . ARG A 1 411 ? -19.488 20.907 -6.434 1.00 85.31 411 ARG A N 1
ATOM 3308 C CA . ARG A 1 411 ? -20.666 21.535 -7.054 1.00 85.31 411 ARG A CA 1
ATOM 3309 C C . ARG A 1 411 ? -21.554 20.492 -7.716 1.00 85.31 411 ARG A C 1
ATOM 3311 O O . ARG A 1 411 ? -22.766 20.633 -7.704 1.00 85.31 411 ARG A O 1
ATOM 3318 N N . ILE A 1 412 ? -20.942 19.454 -8.283 1.00 80.44 412 ILE A N 1
ATOM 3319 C CA . ILE A 1 412 ? -21.667 18.404 -8.990 1.00 80.44 412 ILE A CA 1
ATOM 3320 C C . ILE A 1 412 ? -22.169 17.318 -8.031 1.00 80.44 412 ILE A C 1
ATOM 3322 O O . ILE A 1 412 ? -22.976 16.518 -8.452 1.00 80.44 412 ILE A O 1
ATOM 3326 N N . SER A 1 413 ? -21.797 17.273 -6.745 1.00 64.94 413 SER A N 1
ATOM 3327 C CA . SER A 1 413 ? -22.268 16.214 -5.826 1.00 64.94 413 SER A CA 1
ATOM 3328 C C . SER A 1 413 ? -23.796 16.098 -5.684 1.00 64.94 413 SER A C 1
ATOM 3330 O O . SER A 1 413 ? -24.271 15.066 -5.214 1.00 64.94 413 SER A O 1
ATOM 3332 N N . ASP A 1 414 ? -24.555 17.097 -6.141 1.00 62.66 414 ASP A N 1
ATOM 3333 C CA . ASP A 1 414 ? -26.021 17.057 -6.243 1.00 62.66 414 ASP A CA 1
ATOM 3334 C C . ASP A 1 414 ? -26.529 16.267 -7.474 1.00 62.66 414 ASP A C 1
ATOM 3336 O O . ASP A 1 414 ? -27.687 15.860 -7.542 1.00 62.66 414 ASP A O 1
ATOM 3340 N N . VAL A 1 415 ? -25.652 15.984 -8.438 1.00 63.66 415 VAL A N 1
ATOM 3341 C CA . VAL A 1 415 ? -25.893 15.231 -9.673 1.00 63.66 415 VAL A CA 1
ATOM 3342 C C . VAL A 1 415 ? -24.961 14.014 -9.678 1.00 63.66 415 VAL A C 1
ATOM 3344 O O . VAL A 1 415 ? -23.759 14.126 -9.478 1.00 63.66 415 VAL A O 1
ATOM 3347 N N . ARG A 1 416 ? -25.487 12.807 -9.901 1.00 74.56 416 ARG A N 1
ATOM 3348 C CA . ARG A 1 416 ? -24.750 11.525 -9.795 1.00 74.56 416 ARG A CA 1
ATOM 3349 C C . ARG A 1 416 ? -23.667 11.296 -10.877 1.00 74.56 416 ARG A C 1
ATOM 3351 O O . ARG A 1 416 ? -23.566 10.197 -11.415 1.00 74.56 416 ARG A O 1
ATOM 3358 N N . SER A 1 417 ? -22.865 12.294 -11.240 1.00 80.00 417 SER A N 1
ATOM 3359 C CA . SER A 1 417 ? -21.781 12.127 -12.208 1.00 80.00 417 SER A CA 1
ATOM 3360 C C . SER A 1 417 ? -20.569 11.452 -11.567 1.00 80.00 417 SER A C 1
ATOM 3362 O O . SER A 1 417 ? -20.118 11.851 -10.490 1.00 80.00 417 SER A O 1
ATOM 3364 N N . SER A 1 418 ? -19.992 10.471 -12.256 1.00 83.69 418 SER A N 1
ATOM 3365 C CA . SER A 1 418 ? -18.695 9.898 -11.895 1.00 83.69 418 SER A CA 1
ATOM 3366 C C . SER A 1 418 ? -17.580 10.951 -11.986 1.00 83.69 418 SER A C 1
ATOM 3368 O O . SER A 1 418 ? -17.609 11.775 -12.903 1.00 83.69 418 SER A O 1
ATOM 3370 N N . PRO A 1 419 ? -16.563 10.913 -11.105 1.00 88.56 419 PRO A N 1
ATOM 3371 C CA . PRO A 1 419 ? -15.433 11.826 -11.204 1.00 88.56 419 PRO A CA 1
ATOM 3372 C C . PRO A 1 419 ? -14.643 11.601 -12.504 1.00 88.56 419 PRO A C 1
ATOM 3374 O O . PRO A 1 419 ? -14.565 10.453 -12.963 1.00 88.56 419 PRO A O 1
ATOM 3377 N N . PRO A 1 420 ? -14.008 12.652 -13.063 1.00 90.19 420 PRO A N 1
ATOM 3378 C CA . PRO A 1 420 ? -13.133 12.529 -14.224 1.00 90.19 420 PRO A CA 1
ATOM 3379 C C . PRO A 1 420 ? -12.103 11.405 -14.071 1.00 90.19 420 PRO A C 1
ATOM 3381 O O . PRO A 1 420 ? -11.532 11.216 -12.993 1.00 90.19 420 PRO A O 1
ATOM 3384 N N . THR A 1 421 ? -11.837 10.677 -15.155 1.00 91.56 421 THR A N 1
ATOM 3385 C CA . THR A 1 421 ? -10.950 9.497 -15.170 1.00 91.56 421 THR A CA 1
ATOM 3386 C C . THR A 1 421 ? -9.558 9.791 -14.612 1.00 91.56 421 THR A C 1
ATOM 3388 O O . THR A 1 421 ? -9.025 8.998 -13.839 1.00 91.56 421 THR A O 1
ATOM 3391 N N . TYR A 1 422 ? -8.997 10.967 -14.898 1.00 94.50 422 TYR A N 1
ATOM 3392 C CA . TYR A 1 422 ? -7.689 11.368 -14.375 1.00 94.50 422 TYR A CA 1
ATOM 3393 C C . TYR A 1 422 ? -7.654 11.557 -12.853 1.00 94.50 422 TYR A C 1
ATOM 3395 O O . TYR A 1 422 ? -6.594 11.418 -12.248 1.00 94.50 422 TYR A O 1
ATOM 3403 N N . LEU A 1 423 ? -8.783 11.855 -12.197 1.00 93.62 423 LEU A N 1
ATOM 3404 C CA . LEU A 1 423 ? -8.833 11.902 -10.732 1.00 93.62 423 LEU A CA 1
ATOM 3405 C C . LEU A 1 423 ? -8.859 10.503 -10.124 1.00 93.62 423 LEU A C 1
ATOM 3407 O O . LEU A 1 423 ? -8.371 10.320 -9.012 1.00 93.62 423 LEU A O 1
ATOM 3411 N N . GLN A 1 424 ? -9.389 9.517 -10.850 1.00 91.25 424 GLN A N 1
ATOM 3412 C CA . GLN A 1 424 ? -9.404 8.121 -10.409 1.00 91.25 424 GLN A CA 1
ATOM 3413 C C . GLN A 1 424 ? -7.988 7.527 -10.378 1.00 91.25 424 GLN A C 1
ATOM 3415 O O . GLN A 1 424 ? -7.719 6.636 -9.578 1.00 91.25 424 GLN A O 1
ATOM 3420 N N . SER A 1 425 ? -7.060 8.058 -11.186 1.00 89.75 425 SER A N 1
ATOM 3421 C CA . SER A 1 425 ? -5.641 7.680 -11.139 1.00 89.75 425 SER A CA 1
ATOM 3422 C C . SER A 1 425 ? -4.838 8.360 -10.024 1.00 89.75 425 SER A C 1
ATOM 3424 O O . SER A 1 425 ? -3.661 8.056 -9.850 1.00 89.75 425 SER A O 1
ATOM 3426 N N . VAL A 1 426 ? -5.428 9.294 -9.271 1.00 93.25 426 VAL A N 1
ATOM 3427 C CA . VAL A 1 426 ? -4.730 9.981 -8.178 1.00 93.25 426 VAL A CA 1
ATOM 3428 C C . VAL A 1 426 ? -4.872 9.178 -6.880 1.00 93.25 426 VAL A C 1
ATOM 3430 O O . VAL A 1 426 ? -5.996 8.850 -6.494 1.00 93.25 426 VAL A O 1
ATOM 3433 N N . PRO A 1 427 ? -3.778 8.917 -6.134 1.00 90.19 427 PRO A N 1
ATOM 3434 C CA . PRO A 1 427 ? -3.857 8.239 -4.846 1.00 90.19 427 PRO A CA 1
ATOM 3435 C C . PRO A 1 427 ? -4.865 8.892 -3.892 1.00 90.19 427 PRO A C 1
ATOM 3437 O O . PRO A 1 427 ? -4.859 10.110 -3.690 1.00 90.19 427 PRO A O 1
ATOM 3440 N N . PHE A 1 428 ? -5.693 8.071 -3.240 1.00 81.75 428 PHE A N 1
ATOM 3441 C CA . PHE A 1 428 ? -6.769 8.536 -2.356 1.00 81.75 428 PHE A CA 1
ATOM 3442 C C . PHE A 1 428 ? -6.281 9.505 -1.266 1.00 81.75 428 PHE A C 1
ATOM 3444 O O . PHE A 1 428 ? -6.922 10.521 -0.995 1.00 81.75 428 PHE A O 1
ATOM 3451 N N . ALA A 1 429 ? -5.110 9.236 -0.679 1.00 80.69 429 ALA A N 1
ATOM 3452 C CA . ALA A 1 429 ? -4.501 10.103 0.329 1.00 80.69 429 ALA A CA 1
ATOM 3453 C C . ALA A 1 429 ? -4.223 11.524 -0.202 1.00 80.69 429 ALA A C 1
ATOM 3455 O O . ALA A 1 429 ? -4.445 12.501 0.514 1.00 80.69 429 ALA A O 1
ATOM 3456 N N . LYS A 1 430 ? -3.806 11.645 -1.470 1.00 91.62 430 LYS A N 1
ATOM 3457 C CA . LYS A 1 430 ? -3.535 12.927 -2.132 1.00 91.62 430 LYS A CA 1
ATOM 3458 C C . LYS A 1 430 ? -4.831 13.694 -2.394 1.00 91.62 430 LYS A C 1
ATOM 3460 O O . LYS A 1 430 ? -4.910 14.876 -2.080 1.00 91.62 430 LYS A O 1
ATOM 3465 N N . ILE A 1 431 ? -5.876 13.016 -2.879 1.00 90.75 431 ILE A N 1
ATOM 3466 C CA . ILE A 1 431 ? -7.208 13.623 -3.062 1.00 90.75 431 ILE A CA 1
ATOM 3467 C C . ILE A 1 431 ? -7.784 14.107 -1.729 1.00 90.75 431 ILE A C 1
ATOM 3469 O O . ILE A 1 431 ? -8.327 15.209 -1.653 1.00 90.75 431 ILE A O 1
ATOM 3473 N N . ARG A 1 432 ? -7.639 13.322 -0.656 1.00 86.19 432 ARG A N 1
ATOM 3474 C CA . ARG A 1 432 ? -8.073 13.724 0.687 1.00 86.19 432 ARG A CA 1
ATOM 3475 C C . ARG A 1 432 ? -7.343 14.982 1.163 1.00 86.19 432 ARG A C 1
ATOM 3477 O O . ARG A 1 432 ? -7.998 15.884 1.676 1.00 86.19 432 ARG A O 1
ATOM 3484 N N . LEU A 1 433 ? -6.029 15.068 0.944 1.00 88.75 433 LEU A N 1
ATOM 3485 C CA . LEU A 1 433 ? -5.247 16.269 1.247 1.00 88.75 433 LEU A CA 1
ATOM 3486 C C . LEU A 1 433 ? -5.769 17.491 0.475 1.00 88.75 433 LEU A C 1
ATOM 3488 O O . LEU A 1 433 ? -6.022 18.530 1.080 1.00 88.75 433 LEU A O 1
ATOM 3492 N N . VAL A 1 434 ? -5.984 17.360 -0.837 1.00 93.19 434 VAL A N 1
ATOM 3493 C CA . VAL A 1 434 ? -6.521 18.446 -1.675 1.00 93.19 434 VAL A CA 1
ATOM 3494 C C . VAL A 1 434 ? -7.893 18.901 -1.175 1.00 93.19 434 VAL A C 1
ATOM 3496 O O . VAL A 1 434 ? -8.126 20.100 -1.060 1.00 93.19 434 VAL A O 1
ATOM 3499 N N . ARG A 1 435 ? -8.789 17.975 -0.806 1.00 91.31 435 ARG A N 1
ATOM 3500 C CA . ARG A 1 435 ? -10.104 18.320 -0.233 1.00 91.31 435 ARG A CA 1
ATOM 3501 C C . ARG A 1 435 ? -9.980 19.178 1.023 1.00 91.31 435 ARG A C 1
ATOM 3503 O O . ARG A 1 435 ? -10.677 20.184 1.120 1.00 91.31 435 ARG A O 1
ATOM 3510 N N . THR A 1 436 ? -9.071 18.820 1.929 1.00 87.62 436 THR A N 1
ATOM 3511 C CA . THR A 1 436 ? -8.800 19.603 3.142 1.00 87.62 436 THR A CA 1
ATOM 3512 C C . THR A 1 436 ? -8.237 20.988 2.813 1.00 87.62 436 THR A C 1
ATOM 3514 O O . THR A 1 436 ? -8.652 21.969 3.425 1.00 87.62 436 THR A O 1
ATOM 3517 N N . ILE A 1 437 ? -7.345 21.103 1.821 1.00 90.69 437 ILE A N 1
ATOM 3518 C CA . ILE A 1 437 ? -6.839 22.406 1.347 1.00 90.69 437 ILE A CA 1
ATOM 3519 C C . ILE A 1 437 ? -8.001 23.277 0.847 1.00 90.69 437 ILE A C 1
ATOM 3521 O O . ILE A 1 437 ? -8.149 24.413 1.293 1.00 90.69 437 ILE A O 1
ATOM 3525 N N . VAL A 1 438 ? -8.874 22.729 -0.006 1.00 92.06 438 VAL A N 1
ATOM 3526 C CA . VAL A 1 438 ? -10.046 23.450 -0.535 1.00 92.06 438 VAL A CA 1
ATOM 3527 C C . VAL A 1 438 ? -10.997 23.899 0.581 1.00 92.06 438 VAL A C 1
ATOM 3529 O O . VAL A 1 438 ? -11.524 25.008 0.537 1.00 92.06 438 VAL A O 1
ATOM 3532 N N . GLU A 1 439 ? -11.236 23.058 1.588 1.00 89.12 439 GLU A N 1
ATOM 3533 C CA . GLU A 1 439 ? -12.091 23.391 2.740 1.00 89.12 439 GLU A CA 1
ATOM 3534 C C . GLU A 1 439 ? -11.521 24.544 3.563 1.00 89.12 439 GLU A C 1
ATOM 3536 O O . GLU A 1 439 ? -12.249 25.474 3.905 1.00 89.12 439 GLU A O 1
ATOM 3541 N N . ASN A 1 440 ? -10.211 24.526 3.804 1.00 86.88 440 ASN A N 1
ATOM 3542 C CA . ASN A 1 440 ? -9.530 25.570 4.561 1.00 86.88 440 ASN A CA 1
ATOM 3543 C C . ASN A 1 440 ? -9.480 26.908 3.808 1.00 86.88 440 ASN A C 1
ATOM 3545 O O . ASN A 1 440 ? -9.545 27.965 4.435 1.00 86.88 440 ASN A O 1
ATOM 3549 N N . GLN A 1 441 ? -9.388 26.884 2.475 1.00 88.19 441 GLN A N 1
ATOM 3550 C CA . GLN A 1 441 ? -9.383 28.100 1.655 1.00 88.19 441 GLN A CA 1
ATOM 3551 C C . GLN A 1 441 ? -10.748 2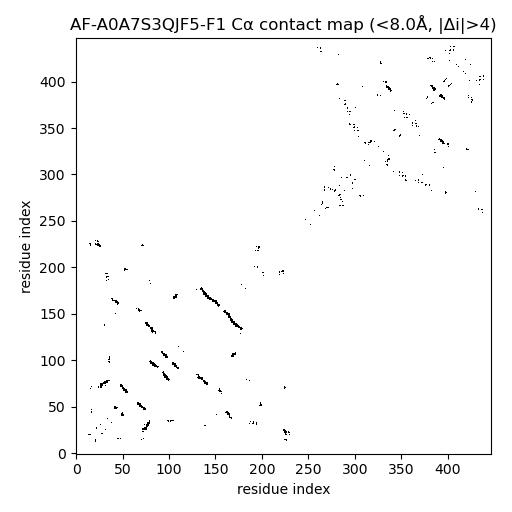8.798 1.627 1.00 88.19 441 GLN A C 1
ATOM 3553 O O . GLN A 1 441 ? -10.795 30.027 1.650 1.00 88.19 441 GLN A O 1
ATOM 3558 N N . LYS A 1 442 ? -11.865 28.053 1.655 1.00 81.19 442 LYS A N 1
ATOM 3559 C CA . LYS A 1 442 ? -13.215 28.650 1.707 1.00 81.19 442 LYS A CA 1
ATOM 3560 C C . LYS A 1 442 ? -13.405 29.564 2.918 1.00 81.19 442 LYS A C 1
ATOM 3562 O O . LYS A 1 442 ? -13.963 30.646 2.775 1.00 81.19 442 LYS A O 1
ATOM 3567 N N . GLY A 1 443 ? -12.865 29.175 4.075 1.00 73.88 443 GLY A N 1
ATOM 3568 C CA . GLY A 1 443 ? -12.916 29.993 5.289 1.00 73.88 443 GLY A CA 1
ATOM 3569 C C . GLY A 1 443 ? -12.172 31.332 5.183 1.00 73.88 443 GLY A C 1
ATOM 3570 O O . GLY A 1 443 ? -12.456 32.234 5.962 1.00 73.88 443 GLY A O 1
ATOM 3571 N N . LYS A 1 444 ? -11.246 31.485 4.223 1.00 72.00 444 LYS A N 1
ATOM 3572 C CA . LYS A 1 444 ? -10.498 32.734 3.990 1.00 72.00 444 LYS A CA 1
ATOM 3573 C C . LYS A 1 444 ? -11.158 33.660 2.955 1.00 72.00 444 LYS A C 1
ATOM 3575 O O . LYS A 1 444 ? -10.844 34.843 2.950 1.00 72.00 444 LYS A O 1
ATOM 3580 N N . ILE A 1 445 ? -12.039 33.149 2.086 1.00 64.81 445 ILE A N 1
ATOM 3581 C CA . ILE A 1 445 ? -12.580 33.903 0.933 1.00 64.81 445 ILE A CA 1
ATOM 3582 C C . ILE A 1 445 ? -13.962 34.530 1.219 1.00 64.81 445 ILE A C 1
ATOM 3584 O O . ILE A 1 445 ? -14.411 35.366 0.445 1.00 64.81 445 ILE A O 1
ATOM 3588 N N . GLY A 1 446 ? -14.610 34.226 2.350 1.00 51.62 446 GLY A N 1
ATOM 3589 C CA . GLY A 1 446 ? -15.858 34.902 2.743 1.00 51.62 446 GLY A CA 1
ATOM 3590 C C . GLY A 1 446 ? -16.990 34.735 1.722 1.00 51.62 446 GLY A C 1
ATOM 3591 O O . GLY A 1 446 ? -17.654 35.711 1.383 1.00 51.62 446 GLY A O 1
ATOM 3592 N N . ILE A 1 447 ? -17.159 33.511 1.208 1.00 47.38 447 ILE A N 1
ATOM 3593 C CA . ILE A 1 447 ? -18.350 33.095 0.447 1.00 47.38 447 ILE A CA 1
ATOM 3594 C C . ILE A 1 447 ? -19.356 32.493 1.415 1.00 47.38 447 ILE A C 1
ATOM 3596 O O . ILE A 1 447 ? -18.917 31.638 2.223 1.00 47.38 447 ILE A O 1
#

Nearest PDB structures (foldseek):
  6kcn-assembly2_D  TM=4.992E-01  e=2.458E-03  Plasmodium falciparum NF54
  6m0t-assembly1_A  TM=4.897E-01  e=2.327E-03  Plasmodium falciparum 3D7
  8k9v-assembly1_B  TM=5.076E-01  e=3.232E-03  Plasmodium falciparum CAMP/Malaysia
  6kct-assembly2_D  TM=4.930E-01  e=3.232E-03  Plasmodium falciparum NF54
  6hcv-assembly1_A  TM=4.681E-01  e=3.809E-03  Plasmodium falciparum 3D7

Secondary structure (DSSP, 8-state):
----SSSS-SS----TTSHHHHTT-HHHHS-EE--HHHHHH-EEETTEEEEEEEE---TT-------EEEEEE--EEEEEEEEEEEEEETTTEEEEEEE-SS-EEEEEEE--HHHHHHHTT-TT-TT-S--TT-EEEEEEEEEEEEEEEEEEEEEETTEEEEEEEEEEEEEEEEEEE---TTHHHHHHHHHHHHHHHTTPPP---S-----TTTTTTTS-S----HHHHHHHS-HHHHHHHHHHHHTTTS--------HHHHHHHHHH-TT-----TTHHHHT--GGGPPPBTTBTT-HHHHHHHHHHHHHHHTT---GGGHHHHHHTT--TT--EEEHHHHHH-HHHHHHHHHHHTTSS-HHHHHHHHHHHHHHHHHHTTSEEEEETTTTEEEE--IIIIIHHHHHHHHHHTTS-PPPPHHHHTS-HHHHHHHHHHHHHHHHHHT-

Sequence (447 aa):
MEGKKSQERVASNITPLSHSIVALSRAYHEYNPLFIETVHSLILLNGMDCIIGKSGVCEDKQTSEGLTTYVLPVSKCEVAGIIQYYQEKSNGTYQLVVDDGSGLLDCFGWEDPVISELFEGAKYFDDRRFKVGCFIRIRGEIRVQALKDKKSVQIDEGIICEGYTAIREVRIHSMEILHDFNAEAVHWLGCIQFRRRIGMKVSVEKGKELTKEEYGEILRVPILNGLETLHNLPQETRKRMISSSDLSLHNDSPIRHDNENRCFIKYFGRYCTCNISYKESLLYCHCLASREQLDPELSFRDTLLKRLLDLEMSNHTDSSLNFIREKCGGQKNCLLFRFRIAFQDEILKAVAKGVVSKTCDPTINLRRLYTKTFRHLRKDGILFLADEHEDVYMLLSKERVLVPSTVELKRISDVRSSPPTYLQSVPFAKIRLVRTIVENQKGKIGI

InterPro domains:
  IPR012340 Nucleic acid-binding, OB-fold [G3DSA:2.40.50.140] (17-204)

pLDDT: mean 83.37, std 17.13, range [35.62, 98.5]

Foldseek 3Di:
DDDDDDDPPPQDPDALPDPLLQVQFPQAVDAALADPLQLQVFKQFPNFTWDWAFPDDDPDDPDPPDRAIFIATHFKHKYKFFWQDWDQDPVQKIWTWGDLPNDIAIEIEGRDVVVVVVCVVDPPCPPVPRDGGFIKIFIFTKDFPAWDDWDWDDNGDVDITIITRGRIHTYGPDMDGDPDPCVSVVSVVSNVLLCVLSPHDDPDPPDDDDDPVVVPPSNPHRRDRSVVSLVPDDPVVNCVSSVVVVVPPDDDDDPCPPPLNVLLCVQLHVPPPDPAPCCQFQVDDPSLFDADPLCNVCQLVSVLSVVQVVCLVVLVEDPVCQVLCVLQVVLPRWDKDALVVCVPPPVSLVRLLVSQVPPPDSVVVSVVVSVVSVVRCLQQLQWDQSDPVRRMIIGCTLPRHLLVQLVVCVVCVVPPDDRGPSVVSHDPSVSVSSNVVNVSVVVVPVD

Radius of gyration: 27.36 Å; Cα contacts (8 Å, |Δi|>4): 618; chains: 1; bounding box: 54×71×84 Å

Organism: NCBI:txid122233